Protein AF-A0A397DA64-F1 (afdb_monomer)

Organism: Aphanomyces astaci (NCBI:txid112090)

Mean predicted aligned error: 18.73 Å

Secondary structure (DSSP, 8-state):
------------------S-------PPEE-HHHHHHHHHHHGGGEEEEE-S---SS--TTEEEPEEEE-SSS-EEEE--HHHHHHHT-TT--EEEEEE-TTSTTHHHHHHHHHHHHHHHHTT--TT-EEEEEEGGGTTTS---SS--SPEEEEETTEEEEEEEHHHHT-HHHHHHTT--EEEE-SSSPPP---TT-EEEE----SSSHHHHHHHHHHHHHHHHHHS-SEEEEEESSSSSHHHHHHHHHHHHHH---HHHHHHHHHHH-TT----HHHHHHHHHHHHHHHSS-TT-STTHHHHHHHHHTTTTS-HHHHHHHHHHHHHHHHHHHHHHHHHTS--------------------PPPPPEEEE-HHHHHHHHHTT---EEEE-S-HHHHHHS--TTPEE----SS--HHHHHHTS-TTTGGGSSHHHHTT-EEEEE-S-----SSS---HHHHHHHHHHHHT-SSEEEEETTHHHHHHHH-GGGSHHHHHHTTSS----TT-TT-TT-EEETTEEE-PPEEEETTTEEE--HHHHH-HHHHHHHT--EEEE--SS---TTGGGT-EEEE----S-TT--GGGGHHHHHHHHHHHHHHHHHHTTS--

pLDDT: mean 73.13, std 19.65, range [22.73, 96.94]

Radius of gyration: 29.25 Å; Cα contacts (8 Å, |Δi|>4): 866; chains: 1; bounding box: 90×65×78 Å

InterPro domains:
  IPR000340 Dual specificity phosphatase, catalytic domain [PF00782] (160-287)
  IPR000387 Tyrosine-specific protein phosphatases domain [PS50056] (215-273)
  IPR001763 Rhodanese-like domain [PF00581] (377-484)
  IPR020422 Dual specificity protein phosphatase domain [SM00195] (151-288)
  IPR029021 Protein-tyrosine phosphatase-like [G3DSA:3.90.190.10] (157-307)
  IPR029021 Protein-tyrosine phosphatase-like [G3DSA:3.90.190.10] (503-605)
  IPR029021 Protein-tyrosine phosphatase-like [SSF52799] (150-292)
  IPR029021 Protein-tyrosine phosphatase-like [SSF52799] (516-602)
  IPR036873 Rhodanese-like domain superfamily [G3DSA:3.40.250.10] (368-495)
  IPR036873 Rhodanese-like domain superfamily [SSF52821] (368-489)

Nearest PDB structures (foldseek):
  2esb-assembly1_A  TM=8.310E-01  e=8.267E-09  Homo sapiens
  5y15-assembly1_A  TM=8.549E-01  e=3.611E-08  Homo sapiens
  2nt2-assembly3_C  TM=8.104E-01  e=5.075E-08  Homo sapiens
  2j17-assembly1_A  TM=7.793E-01  e=2.217E-07  Saccharomyces cerevisiae
  4ki9-assembly1_A  TM=8.228E-01  e=1.085E-06  Homo sapiens

Structure (mmCIF, N/CA/C/O backbone):
data_AF-A0A397DA64-F1
#
_entry.id   AF-A0A397DA64-F1
#
loop_
_atom_site.group_PDB
_atom_site.id
_atom_site.type_symbol
_atom_site.label_atom_id
_atom_site.label_alt_id
_atom_site.label_comp_id
_atom_site.label_asym_id
_atom_site.label_entity_id
_atom_site.label_seq_id
_atom_site.pdbx_PDB_ins_code
_atom_site.Cartn_x
_atom_site.Cartn_y
_atom_site.Cartn_z
_atom_site.occupancy
_atom_site.B_iso_or_equiv
_atom_site.auth_seq_id
_atom_site.auth_comp_id
_atom_site.auth_asym_id
_atom_site.auth_atom_id
_atom_site.pdbx_PDB_model_num
ATOM 1 N N . MET A 1 1 ? -2.209 32.483 30.741 1.00 28.17 1 MET A N 1
ATOM 2 C CA . MET A 1 1 ? -3.585 32.733 31.215 1.00 28.17 1 MET A CA 1
ATOM 3 C C . MET A 1 1 ? -4.536 32.070 30.227 1.00 28.17 1 MET A C 1
ATOM 5 O O . MET A 1 1 ? -4.511 32.410 29.059 1.00 28.17 1 MET A O 1
ATOM 9 N N . THR A 1 2 ? -5.213 31.031 30.718 1.00 34.50 2 THR A N 1
ATOM 10 C CA . THR A 1 2 ? -6.319 30.205 30.180 1.00 34.50 2 THR A CA 1
ATOM 11 C C . THR A 1 2 ? -6.919 30.478 28.782 1.00 34.50 2 THR A C 1
ATOM 13 O O . THR A 1 2 ? -7.583 31.494 28.593 1.00 34.50 2 THR A O 1
ATOM 16 N N . SER A 1 3 ? -6.887 29.465 27.901 1.00 25.47 3 SER A N 1
ATOM 17 C CA . SER A 1 3 ? -7.897 29.206 26.846 1.00 25.47 3 SER A CA 1
ATOM 18 C C . SER A 1 3 ? -7.959 27.693 26.546 1.00 25.47 3 SER A C 1
ATOM 20 O O . SER A 1 3 ? -7.009 27.122 26.027 1.00 25.47 3 SER A O 1
ATOM 22 N N . LYS A 1 4 ? -8.891 26.978 27.195 1.00 26.16 4 LYS A N 1
ATOM 23 C CA . LYS A 1 4 ? -10.158 26.423 26.659 1.00 26.16 4 LYS A CA 1
ATOM 24 C C . LYS A 1 4 ? -9.991 25.220 25.710 1.00 26.16 4 LYS A C 1
ATOM 26 O O . LYS A 1 4 ? -9.879 25.374 24.504 1.00 26.16 4 LYS A O 1
ATOM 31 N N . GLN A 1 5 ? -10.048 24.024 26.306 1.00 26.53 5 GLN A N 1
ATOM 32 C CA . GLN A 1 5 ? -10.543 22.803 25.665 1.00 26.53 5 GLN A CA 1
ATOM 33 C C . GLN A 1 5 ? -12.044 22.977 25.400 1.00 26.53 5 GLN A C 1
ATOM 35 O O . GLN A 1 5 ? -12.809 23.136 26.352 1.00 26.53 5 GLN A O 1
ATOM 40 N N . GLU A 1 6 ? -12.474 22.933 24.143 1.00 24.66 6 GLU A N 1
ATOM 41 C CA . GLU A 1 6 ? -13.885 22.735 23.808 1.00 24.66 6 GLU A CA 1
ATOM 42 C C . GLU A 1 6 ? -14.157 21.233 23.728 1.00 24.66 6 GLU A C 1
ATOM 44 O O . GLU A 1 6 ? -13.915 20.567 22.725 1.00 24.66 6 GLU A O 1
ATOM 49 N N . ALA A 1 7 ? -14.625 20.689 24.851 1.00 25.67 7 ALA A N 1
ATOM 50 C CA . ALA A 1 7 ? -15.409 19.469 24.845 1.00 25.67 7 ALA A CA 1
ATOM 51 C C . ALA A 1 7 ? -16.729 19.757 24.116 1.00 25.67 7 ALA A C 1
ATOM 53 O O . ALA A 1 7 ? -17.372 20.777 24.365 1.00 25.67 7 ALA A O 1
ATOM 54 N N . CYS A 1 8 ? -17.132 18.859 23.223 1.00 22.80 8 CYS A N 1
ATOM 55 C CA . CYS A 1 8 ? -18.426 18.910 22.558 1.00 22.80 8 CYS A CA 1
ATOM 56 C C . CYS A 1 8 ? -19.524 18.648 23.606 1.00 22.80 8 CYS A C 1
ATOM 58 O O . CYS A 1 8 ? -19.884 17.508 23.885 1.00 22.80 8 CYS A O 1
ATOM 60 N N . THR A 1 9 ? -19.999 19.704 24.263 1.00 23.42 9 THR A N 1
ATOM 61 C CA . THR A 1 9 ? -21.190 19.679 25.115 1.00 23.42 9 THR A CA 1
ATOM 62 C C . THR A 1 9 ? -22.386 20.096 24.273 1.00 23.42 9 THR A C 1
ATOM 64 O O . THR A 1 9 ? -22.539 21.275 23.955 1.00 23.42 9 THR A O 1
ATOM 67 N N . TYR A 1 10 ? -23.239 19.137 23.916 1.00 24.52 10 TYR A N 1
ATOM 68 C CA . TYR A 1 10 ? -24.598 19.440 23.470 1.00 24.52 10 TYR A CA 1
ATOM 69 C C . TYR A 1 10 ? -25.419 20.013 24.641 1.00 24.52 10 TYR A C 1
ATOM 71 O O . TYR A 1 10 ? -25.153 19.676 25.799 1.00 24.52 10 TYR A O 1
ATOM 79 N N . PRO A 1 11 ? -26.396 20.897 24.371 1.00 24.16 11 PRO A N 1
ATOM 80 C CA . PRO A 1 11 ? -27.207 21.519 25.406 1.00 24.16 11 PRO A CA 1
ATOM 81 C C . PRO A 1 11 ? -27.998 20.457 26.173 1.00 24.16 11 PRO A C 1
ATOM 83 O O . PRO A 1 11 ? -28.662 19.604 25.587 1.00 24.16 11 PRO A O 1
ATOM 86 N N . CYS A 1 12 ? -27.912 20.536 27.499 1.00 22.73 12 CYS A N 1
ATOM 87 C CA . CYS A 1 12 ? -28.748 19.791 28.427 1.00 22.73 12 CYS A CA 1
ATOM 88 C C . CYS A 1 12 ? -30.218 20.069 28.073 1.00 22.73 12 CYS A C 1
ATOM 90 O O . CYS A 1 12 ? -30.669 21.210 28.180 1.00 22.73 12 CYS A O 1
ATOM 92 N N . ILE A 1 13 ? -30.937 19.053 27.596 1.00 28.08 13 ILE A N 1
ATOM 93 C CA . ILE A 1 13 ? -32.385 19.132 27.399 1.00 28.08 13 ILE A CA 1
ATOM 94 C C . ILE A 1 13 ? -33.008 19.315 28.784 1.00 28.08 13 ILE A C 1
ATOM 96 O O . ILE A 1 13 ? -32.718 18.545 29.700 1.00 28.08 13 ILE A O 1
ATOM 100 N N . ASP A 1 14 ? -33.821 20.362 28.919 1.00 24.00 14 ASP A N 1
ATOM 101 C CA . ASP A 1 14 ? -34.534 20.755 30.132 1.00 24.00 14 ASP A CA 1
ATOM 102 C C . ASP A 1 14 ? -35.094 19.548 30.897 1.00 24.00 14 ASP A C 1
ATOM 104 O O . ASP A 1 14 ? -36.013 18.855 30.452 1.00 24.00 14 ASP A O 1
ATOM 108 N N . GLN A 1 15 ? -34.554 19.328 32.095 1.00 27.50 15 GLN A N 1
ATOM 109 C CA . GLN A 1 15 ? -35.138 18.435 33.082 1.00 27.50 15 GLN A CA 1
ATOM 110 C C . GLN A 1 15 ? -36.377 19.110 33.673 1.00 27.50 15 GLN A C 1
ATOM 112 O O . GLN A 1 15 ? -36.297 19.842 34.658 1.00 27.50 15 GLN A O 1
ATOM 117 N N . THR A 1 16 ? -37.544 18.823 33.104 1.00 25.20 16 THR A N 1
ATOM 118 C CA . THR A 1 16 ? -38.790 18.876 33.875 1.00 25.20 16 THR A CA 1
ATOM 119 C C . THR A 1 16 ? -39.066 17.478 34.442 1.00 25.20 16 THR A C 1
ATOM 121 O O . THR A 1 16 ? -39.061 16.495 33.698 1.00 25.20 16 THR A O 1
ATOM 124 N N . PRO A 1 17 ? -39.248 17.331 35.768 1.00 30.72 17 PRO A N 1
ATOM 125 C CA . PRO A 1 17 ? -39.294 16.024 36.401 1.00 30.72 17 PRO A CA 1
ATOM 126 C C . PRO A 1 17 ? -40.714 15.466 36.334 1.00 30.72 17 PRO A C 1
ATOM 128 O O . PRO A 1 17 ? -41.533 15.780 37.190 1.00 30.72 17 PRO A O 1
ATOM 131 N N . THR A 1 18 ? -41.012 14.595 35.367 1.00 28.19 18 THR A N 1
ATOM 132 C CA . THR A 1 18 ? -42.151 13.673 35.510 1.00 28.19 18 THR A CA 1
ATOM 133 C C . THR A 1 18 ? -41.935 12.345 34.778 1.00 28.19 18 THR A C 1
ATOM 135 O O . THR A 1 18 ? -41.723 12.295 33.573 1.00 28.19 18 THR A O 1
ATOM 138 N N . SER A 1 19 ? -42.108 11.271 35.553 1.00 26.41 19 SER A N 1
ATOM 139 C CA . SER A 1 19 ? -42.190 9.842 35.208 1.00 26.41 19 SER A CA 1
ATOM 140 C C . SER A 1 19 ? -40.888 9.010 35.194 1.00 26.41 19 SER A C 1
ATOM 142 O O . SER A 1 19 ? -40.031 9.091 34.326 1.00 26.41 19 SER A O 1
ATOM 144 N N . ALA A 1 20 ? -40.802 8.219 36.267 1.00 30.55 20 ALA A N 1
ATOM 145 C CA . ALA A 1 20 ? -40.030 7.019 36.578 1.00 30.55 20 ALA A CA 1
ATOM 146 C C . ALA A 1 20 ? -39.098 6.384 35.516 1.00 30.55 20 ALA A C 1
ATOM 148 O O . ALA A 1 20 ? -39.539 5.859 34.502 1.00 30.55 20 ALA A O 1
ATOM 149 N N . HIS A 1 21 ? -37.823 6.281 35.915 1.00 33.47 21 HIS A N 1
ATOM 150 C CA . HIS A 1 21 ? -36.887 5.170 35.679 1.00 33.47 21 HIS A CA 1
ATOM 151 C C . HIS A 1 21 ? -36.799 4.575 34.260 1.00 33.47 21 HIS A C 1
ATOM 153 O O . HIS A 1 21 ? -37.274 3.469 34.014 1.00 33.47 21 HIS A O 1
ATOM 159 N N . ALA A 1 22 ? -36.027 5.220 33.382 1.00 31.00 22 ALA A N 1
ATOM 160 C CA . ALA A 1 22 ? -35.280 4.515 32.338 1.00 31.00 22 ALA A CA 1
ATOM 161 C C . ALA A 1 22 ? -33.788 4.490 32.737 1.00 31.00 22 ALA A C 1
ATOM 163 O O . ALA A 1 22 ? -33.244 5.546 33.070 1.00 31.00 22 ALA A O 1
ATOM 164 N N . PRO A 1 23 ? -33.114 3.325 32.774 1.00 33.22 23 PRO A N 1
ATOM 165 C CA . PRO A 1 23 ? -31.687 3.268 33.070 1.00 33.22 23 PRO A CA 1
ATOM 166 C C . PRO A 1 23 ? -30.909 3.948 31.935 1.00 33.22 23 PRO A C 1
ATOM 168 O O . PRO A 1 23 ? -31.033 3.569 30.772 1.00 33.22 23 PRO A O 1
ATOM 171 N N . CYS A 1 24 ? -30.117 4.967 32.269 1.00 41.75 24 CYS A N 1
ATOM 172 C CA . CYS A 1 24 ? -29.183 5.585 31.333 1.00 41.75 24 CYS A CA 1
ATOM 173 C C . CYS A 1 24 ? -28.058 4.576 31.060 1.00 41.75 24 CYS A C 1
ATOM 175 O O . CYS A 1 24 ? -27.208 4.336 31.913 1.00 41.75 24 CYS A O 1
ATOM 177 N N . LEU A 1 25 ? -28.110 3.911 29.909 1.00 53.91 25 LEU A N 1
ATOM 178 C CA . LEU A 1 25 ? -27.048 3.033 29.428 1.00 53.91 25 LEU A CA 1
ATOM 179 C C . LEU A 1 25 ? -25.845 3.899 29.017 1.00 53.91 25 LEU A C 1
ATOM 181 O O . LEU A 1 25 ? -25.919 4.592 28.006 1.00 53.91 25 LEU A O 1
ATOM 185 N N . ASP A 1 26 ? -24.747 3.849 29.779 1.00 58.38 26 ASP A N 1
ATOM 186 C CA . ASP A 1 26 ? -23.444 4.440 29.418 1.00 58.38 26 ASP A CA 1
ATOM 187 C C . ASP A 1 26 ? -22.796 3.641 28.266 1.00 58.38 26 ASP A C 1
ATOM 189 O O . ASP A 1 26 ? -21.807 2.927 28.441 1.00 58.38 26 ASP A O 1
ATOM 193 N N . VAL A 1 27 ? -23.388 3.700 27.072 1.00 62.66 27 VAL A N 1
ATOM 194 C CA . VAL A 1 27 ? -22.862 3.044 25.865 1.00 62.66 27 VAL A CA 1
ATOM 195 C C . VAL A 1 27 ? -22.161 4.092 24.992 1.00 62.66 27 VAL A C 1
ATOM 197 O O . VAL A 1 27 ? -22.769 5.120 24.687 1.00 62.66 27 VAL A O 1
ATOM 200 N N . PRO A 1 28 ? -20.908 3.863 24.549 1.00 71.31 28 PRO A N 1
ATOM 201 C CA . PRO A 1 28 ? -20.201 4.808 23.690 1.00 71.31 28 PRO A CA 1
ATOM 202 C C . PRO A 1 28 ? -20.949 5.037 22.370 1.00 71.31 28 PRO A C 1
ATOM 204 O O . PRO A 1 28 ? -21.249 4.081 21.648 1.00 71.31 28 PRO A O 1
ATOM 207 N N . VAL A 1 29 ? -21.216 6.305 22.048 1.00 75.31 29 VAL A N 1
ATOM 208 C CA . VAL A 1 29 ? -21.816 6.720 20.772 1.00 75.31 29 VAL A CA 1
ATOM 209 C C . VAL A 1 29 ? -20.714 6.974 19.747 1.00 75.31 29 VAL A C 1
ATOM 211 O O . VAL A 1 29 ? -19.740 7.673 20.030 1.00 75.31 29 VAL A O 1
ATOM 214 N N . VAL A 1 30 ? -20.863 6.411 18.551 1.00 78.75 30 VAL A N 1
ATOM 215 C CA . VAL A 1 30 ? -19.944 6.582 17.422 1.00 78.75 30 VAL A CA 1
ATOM 216 C C . VAL A 1 30 ? -20.656 7.167 16.208 1.00 78.75 30 VAL A C 1
ATOM 218 O O . VAL A 1 30 ? -21.863 7.005 16.025 1.00 78.75 30 VAL A O 1
ATOM 221 N N . THR A 1 31 ? -19.892 7.848 15.353 1.00 78.38 31 THR A N 1
ATOM 222 C CA . THR A 1 31 ? -20.427 8.447 14.128 1.00 78.38 31 THR A CA 1
ATOM 223 C C . THR A 1 31 ? -20.601 7.399 13.019 1.00 78.38 31 THR A C 1
ATOM 225 O O . THR A 1 31 ? -19.855 6.416 12.966 1.00 78.38 31 THR A O 1
ATOM 228 N N . PRO A 1 32 ? -21.514 7.613 12.059 1.00 76.50 32 PRO A N 1
ATOM 229 C CA . PRO A 1 32 ? -21.654 6.756 10.877 1.00 76.50 32 PRO A CA 1
ATOM 230 C C . PRO A 1 32 ? -20.361 6.586 10.072 1.00 76.50 32 PRO A C 1
ATOM 232 O O . PRO A 1 32 ? -20.073 5.500 9.572 1.00 76.50 32 PRO A O 1
ATOM 235 N N . VAL A 1 33 ? -19.539 7.636 9.997 1.00 79.69 33 VAL A N 1
ATOM 236 C CA . VAL A 1 33 ? -18.221 7.614 9.341 1.00 79.69 33 VAL A CA 1
ATOM 237 C C . VAL A 1 33 ? -17.266 6.662 10.053 1.00 79.69 33 VAL A C 1
ATOM 239 O O . VAL A 1 33 ? -16.530 5.915 9.402 1.00 79.69 33 VAL A O 1
ATOM 242 N N . HIS A 1 34 ? -17.292 6.656 11.389 1.00 81.12 34 HIS A N 1
ATOM 243 C CA . HIS A 1 34 ? -16.506 5.718 12.177 1.00 81.12 34 HIS A CA 1
ATOM 244 C C . HIS A 1 34 ? -16.900 4.280 11.846 1.00 81.12 34 HIS A C 1
ATOM 246 O O . HIS A 1 34 ? -16.028 3.474 11.533 1.00 81.12 34 HIS A O 1
ATOM 252 N N . VAL A 1 35 ? -18.200 3.981 11.835 1.00 80.69 35 VAL A N 1
ATOM 253 C CA . VAL A 1 35 ? -18.709 2.643 11.501 1.00 80.69 35 VAL A CA 1
ATOM 254 C C . VAL A 1 35 ? -18.331 2.255 10.077 1.00 80.69 35 VAL A C 1
ATOM 256 O O . VAL A 1 35 ? -17.787 1.169 9.880 1.00 80.69 35 VAL A O 1
ATOM 259 N N . PHE A 1 36 ? -18.533 3.153 9.103 1.00 81.19 36 PHE A N 1
ATOM 260 C CA . PHE A 1 36 ? -18.153 2.934 7.706 1.00 81.19 36 PHE A CA 1
ATOM 261 C C . PHE A 1 36 ? -16.702 2.466 7.617 1.00 81.19 36 PHE A C 1
ATOM 263 O O . PHE A 1 36 ? -16.440 1.379 7.110 1.00 81.19 36 PHE A O 1
ATOM 270 N N . ASN A 1 37 ? -15.768 3.252 8.160 1.00 84.44 37 ASN A N 1
ATOM 271 C CA . ASN A 1 37 ? -14.338 2.959 8.101 1.00 84.44 37 ASN A CA 1
ATOM 272 C C . ASN A 1 37 ? -13.950 1.737 8.934 1.00 84.44 37 ASN A C 1
ATOM 274 O O . ASN A 1 37 ? -13.086 0.966 8.524 1.00 84.44 37 ASN A O 1
ATOM 278 N N . PHE A 1 38 ? -14.585 1.526 10.087 1.00 82.75 38 PHE A N 1
ATOM 279 C CA . PHE A 1 38 ? -14.300 0.375 10.937 1.00 82.75 38 PHE A CA 1
ATOM 280 C C . PHE A 1 38 ? -14.617 -0.936 10.216 1.00 82.75 38 PHE A C 1
ATOM 282 O O . PHE A 1 38 ? -13.820 -1.878 10.255 1.00 82.75 38 PHE A O 1
ATOM 289 N N . LEU A 1 39 ? -15.750 -0.984 9.512 1.00 79.56 39 LEU A N 1
ATOM 290 C CA . LEU A 1 39 ? -16.156 -2.149 8.733 1.00 79.56 39 LEU A CA 1
ATOM 291 C C . LEU A 1 39 ? -15.179 -2.449 7.590 1.00 79.56 39 LEU A C 1
ATOM 293 O O . LEU A 1 39 ? -14.949 -3.624 7.315 1.00 79.56 39 LEU A O 1
ATOM 297 N N . GLN A 1 40 ? -14.532 -1.440 6.994 1.00 77.00 40 GLN A N 1
ATOM 298 C CA . GLN A 1 40 ? -13.503 -1.651 5.959 1.00 77.00 40 GLN A CA 1
ATOM 299 C C . GLN A 1 40 ? -12.324 -2.480 6.456 1.00 77.00 40 GLN A C 1
ATOM 301 O O . GLN A 1 40 ? -11.779 -3.308 5.728 1.00 77.00 40 GLN A O 1
ATOM 306 N N . HIS A 1 41 ? -11.940 -2.264 7.712 1.00 74.94 41 HIS A N 1
ATOM 307 C CA . HIS A 1 41 ? -10.770 -2.910 8.299 1.00 74.94 41 HIS A CA 1
ATOM 308 C C . HIS A 1 41 ? -11.154 -4.173 9.065 1.00 74.94 41 HIS A C 1
ATOM 310 O O . HIS A 1 41 ? -10.311 -5.039 9.249 1.00 74.94 41 HIS A O 1
ATOM 316 N N . SER A 1 42 ? -12.414 -4.311 9.493 1.00 75.62 42 SER A N 1
ATOM 317 C CA . SER A 1 42 ? -12.821 -5.316 10.486 1.00 75.62 42 SER A CA 1
ATOM 318 C C . SER A 1 42 ? -14.106 -6.081 10.150 1.00 75.62 42 SER A C 1
ATOM 320 O O . SER A 1 42 ? -14.640 -6.739 11.036 1.00 75.62 42 SER A O 1
ATOM 322 N N . ALA A 1 43 ? -14.594 -6.072 8.902 1.00 67.94 43 ALA A N 1
ATOM 323 C CA . ALA A 1 43 ? -15.879 -6.683 8.511 1.00 67.94 43 ALA A CA 1
ATOM 324 C C . ALA A 1 43 ? -16.115 -8.102 9.073 1.00 67.94 43 ALA A C 1
ATOM 326 O O . ALA A 1 43 ? -17.192 -8.405 9.575 1.00 67.94 43 ALA A O 1
ATOM 327 N N . SER A 1 44 ? -15.093 -8.967 9.048 1.00 68.62 44 SER A N 1
ATOM 328 C CA . SER A 1 44 ? -15.185 -10.350 9.560 1.00 68.62 44 SER A CA 1
ATOM 329 C C . SER A 1 44 ? -15.264 -10.482 11.091 1.00 68.62 44 SER A C 1
ATOM 331 O O . SER A 1 44 ? -15.474 -11.581 11.595 1.00 68.62 44 SER A O 1
ATOM 333 N N . ARG A 1 45 ? -15.067 -9.386 11.832 1.00 74.31 45 ARG A N 1
ATOM 334 C CA . ARG A 1 45 ? -15.058 -9.311 13.303 1.00 74.31 45 ARG A CA 1
ATOM 335 C C . ARG A 1 45 ? -16.105 -8.328 13.839 1.00 74.31 45 ARG A C 1
ATOM 337 O O . ARG A 1 45 ? -16.048 -7.970 15.019 1.00 74.31 45 ARG A O 1
ATOM 344 N N . SER A 1 46 ? -17.048 -7.903 12.995 1.00 80.50 46 SER A N 1
ATOM 345 C CA . SER A 1 46 ? -18.059 -6.900 13.329 1.00 80.50 46 SER A CA 1
ATOM 346 C C . SER A 1 46 ? -19.459 -7.298 12.872 1.00 80.50 46 SER A C 1
ATOM 348 O O . SER A 1 46 ? -19.638 -7.965 11.850 1.00 80.50 46 SER A O 1
ATOM 350 N N . ILE A 1 47 ? -20.460 -6.855 13.627 1.00 79.56 47 ILE A N 1
ATOM 351 C CA . ILE A 1 47 ? -21.880 -6.948 13.275 1.00 79.56 47 ILE A CA 1
ATOM 352 C C . ILE A 1 47 ? -22.504 -5.568 13.427 1.00 79.56 47 ILE A C 1
ATOM 354 O O . ILE A 1 47 ? -22.163 -4.835 14.353 1.00 79.56 47 ILE A O 1
ATOM 358 N N . VAL A 1 48 ? -23.424 -5.237 12.526 1.00 80.25 48 VAL A N 1
ATOM 359 C CA . VAL A 1 48 ? -24.291 -4.069 12.651 1.00 80.25 48 VAL A CA 1
ATOM 360 C C . VAL A 1 48 ? -25.715 -4.571 12.863 1.00 80.25 48 VAL A C 1
ATOM 362 O O . VAL A 1 48 ? -26.216 -5.340 12.046 1.00 80.25 48 VAL A O 1
ATOM 365 N N . LEU A 1 49 ? -26.344 -4.170 13.961 1.00 80.50 49 LEU A N 1
ATOM 366 C CA . LEU A 1 49 ? -27.735 -4.464 14.285 1.00 80.50 49 LEU A CA 1
ATOM 367 C C . LEU A 1 49 ? -28.577 -3.216 14.052 1.00 80.50 49 LEU A C 1
ATOM 369 O O . LEU A 1 49 ? -28.219 -2.145 14.538 1.00 80.50 49 LEU A O 1
ATOM 373 N N . ASP A 1 50 ? -29.699 -3.356 13.356 1.00 77.25 50 ASP A N 1
ATOM 374 C CA . ASP A 1 50 ? -30.690 -2.286 13.236 1.00 77.25 50 ASP A CA 1
ATOM 375 C C . ASP A 1 50 ? -31.933 -2.600 14.074 1.00 77.25 50 ASP A C 1
ATOM 377 O O . ASP A 1 50 ? -32.589 -3.626 13.878 1.00 77.25 50 ASP A O 1
ATOM 381 N N . ILE A 1 51 ? -32.262 -1.696 14.998 1.00 76.62 51 ILE A N 1
ATOM 382 C CA . ILE A 1 51 ? -33.440 -1.773 15.870 1.00 76.62 51 ILE A CA 1
ATOM 383 C C . ILE A 1 51 ? -34.580 -0.849 15.413 1.00 76.62 51 ILE A C 1
ATOM 385 O O . ILE A 1 51 ? -35.631 -0.811 16.046 1.00 76.62 51 ILE A O 1
ATOM 389 N N . SER A 1 52 ? -34.403 -0.092 14.325 1.00 66.88 52 SER A N 1
ATOM 390 C CA . SER A 1 52 ? -35.350 0.947 13.897 1.00 66.88 52 SER A CA 1
ATOM 391 C C . SER A 1 52 ? -36.558 0.451 13.084 1.00 66.88 52 SER A C 1
ATOM 393 O O . SER A 1 52 ? -37.431 1.257 12.774 1.00 66.88 52 SER A O 1
ATOM 395 N N . LYS A 1 53 ? -36.653 -0.851 12.759 1.00 59.16 53 LYS A N 1
ATOM 396 C CA . LYS A 1 53 ? -37.658 -1.431 11.832 1.00 59.16 53 LYS A CA 1
ATOM 397 C C . LYS A 1 53 ? -37.727 -0.712 10.467 1.00 59.16 53 LYS A C 1
ATOM 399 O O . LYS A 1 53 ? -38.739 -0.810 9.779 1.00 59.16 53 LYS A O 1
ATOM 404 N N . SER A 1 54 ? -36.673 0.002 10.063 1.00 51.09 54 SER A N 1
ATOM 405 C CA . SER A 1 54 ? -36.720 0.926 8.917 1.00 51.09 54 SER A CA 1
ATOM 406 C C . SER A 1 54 ? -36.549 0.256 7.549 1.00 51.09 54 SER A C 1
ATOM 408 O O . SER A 1 54 ? -36.633 0.939 6.532 1.00 51.09 54 SER A O 1
ATOM 410 N N . PHE A 1 55 ? -36.305 -1.059 7.492 1.00 50.75 55 PHE A N 1
ATOM 411 C CA . PHE A 1 55 ? -36.026 -1.763 6.239 1.00 50.75 55 PHE A CA 1
ATOM 412 C C . PHE A 1 55 ? -37.015 -2.904 5.977 1.00 50.75 55 PHE A C 1
ATOM 414 O O . PHE A 1 55 ? -37.076 -3.863 6.742 1.00 50.75 55 PHE A O 1
ATOM 421 N N . ASP A 1 56 ? -37.696 -2.860 4.825 1.00 43.16 56 ASP A N 1
ATOM 422 C CA . ASP A 1 56 ? -38.484 -3.990 4.297 1.00 43.16 56 ASP A CA 1
ATOM 423 C C . ASP A 1 56 ? -37.593 -5.201 3.936 1.00 43.16 56 ASP A C 1
ATOM 425 O O . ASP A 1 56 ? -38.035 -6.351 3.963 1.00 43.16 56 ASP A O 1
ATOM 429 N N . LYS A 1 57 ? -36.316 -4.947 3.607 1.00 49.16 57 LYS A N 1
ATOM 430 C CA . LYS A 1 57 ? -35.222 -5.927 3.488 1.00 49.16 57 LYS A CA 1
ATOM 431 C C . LYS A 1 57 ? -33.915 -5.271 3.951 1.00 49.16 57 LYS A C 1
ATOM 433 O O . LYS A 1 57 ? -33.447 -4.365 3.259 1.00 49.16 57 LYS A O 1
ATOM 438 N N . PRO A 1 58 ? -33.309 -5.686 5.073 1.00 52.78 58 PRO A N 1
ATOM 439 C CA . PRO A 1 58 ? -32.063 -5.083 5.529 1.00 52.78 58 PRO A CA 1
ATOM 440 C C . PRO A 1 58 ? -30.892 -5.422 4.575 1.00 52.78 58 PRO A C 1
ATOM 442 O O . PRO A 1 58 ? -30.873 -6.509 3.983 1.00 52.78 58 PRO A O 1
ATOM 445 N N . PRO A 1 59 ? -29.906 -4.519 4.390 1.00 54.50 59 PRO A N 1
ATOM 446 C CA . PRO A 1 59 ? -28.658 -4.824 3.680 1.00 54.50 59 PRO A CA 1
ATOM 447 C C . PRO A 1 59 ? -27.955 -6.040 4.302 1.00 54.50 59 PRO A C 1
ATOM 449 O O . PRO A 1 59 ? -27.975 -6.184 5.514 1.00 54.50 59 PRO A O 1
ATOM 452 N N . LYS A 1 60 ? -27.264 -6.890 3.525 1.00 52.22 60 LYS A N 1
ATOM 453 C CA . LYS A 1 60 ? -26.683 -8.163 4.029 1.00 52.22 60 LYS A CA 1
ATOM 454 C C . LYS A 1 60 ? -25.752 -8.027 5.248 1.00 52.22 60 LYS A C 1
ATOM 456 O O . LYS A 1 60 ? -25.576 -8.987 5.992 1.00 52.22 60 LYS A O 1
ATOM 461 N N . MET A 1 61 ? -25.117 -6.871 5.445 1.00 55.03 61 MET A N 1
ATOM 462 C CA . MET A 1 61 ? -24.258 -6.618 6.609 1.00 55.03 61 MET A CA 1
ATOM 463 C C . MET A 1 61 ? -25.000 -6.124 7.857 1.00 55.03 61 MET A C 1
ATOM 465 O O . MET A 1 61 ? -24.439 -6.209 8.953 1.00 55.03 61 MET A O 1
ATOM 469 N N . VAL A 1 62 ? -26.218 -5.612 7.685 1.00 60.53 62 VAL A N 1
ATOM 470 C CA . VAL A 1 62 ? -27.083 -5.091 8.742 1.00 60.53 62 VAL A CA 1
ATOM 471 C C . VAL A 1 62 ? -28.098 -6.171 9.085 1.00 60.53 62 VAL A C 1
ATOM 473 O O . VAL A 1 62 ? -28.843 -6.634 8.230 1.00 60.53 62 VAL A O 1
ATOM 476 N N . LEU A 1 63 ? -28.125 -6.592 10.340 1.00 63.84 63 LEU A N 1
ATOM 477 C CA . LEU A 1 63 ? -29.060 -7.607 10.803 1.00 63.84 63 LEU A CA 1
ATOM 478 C C . LEU A 1 63 ? -30.214 -6.890 11.500 1.00 63.84 63 LEU A C 1
ATOM 480 O O . LEU A 1 63 ? -30.008 -6.178 12.485 1.00 63.84 63 LEU A O 1
ATOM 484 N N . ALA A 1 64 ? -31.417 -7.025 10.946 1.00 59.19 64 ALA A N 1
ATOM 485 C CA . ALA A 1 64 ? -32.609 -6.440 11.541 1.00 59.19 64 ALA A CA 1
ATOM 486 C C . ALA A 1 64 ? -32.971 -7.196 12.821 1.00 59.19 64 ALA A C 1
ATOM 488 O O . ALA A 1 64 ? -33.027 -8.426 12.836 1.00 59.19 64 ALA A O 1
ATOM 489 N N . VAL A 1 65 ? -33.248 -6.459 13.892 1.00 66.75 65 VAL A N 1
ATOM 490 C CA . VAL A 1 65 ? -33.715 -7.046 15.145 1.00 66.75 65 VAL A CA 1
ATOM 491 C C . VAL A 1 65 ? -35.237 -7.047 15.164 1.00 66.75 65 VAL A C 1
ATOM 493 O O . VAL A 1 65 ? -35.883 -6.006 15.029 1.00 66.75 65 VAL A O 1
ATOM 496 N N . SER A 1 66 ? -35.817 -8.231 15.353 1.00 66.00 66 SER A N 1
ATOM 497 C CA . SER A 1 66 ? -37.258 -8.384 15.530 1.00 66.00 66 SER A CA 1
ATOM 498 C C . SER A 1 66 ? -37.612 -8.297 17.011 1.00 66.00 66 SER A C 1
ATOM 500 O O . SER A 1 66 ? -36.984 -8.937 17.854 1.00 66.00 66 SER A O 1
ATOM 502 N N . PHE A 1 67 ? -38.641 -7.510 17.319 1.00 69.12 67 PHE A N 1
ATOM 503 C CA . PHE A 1 67 ? -39.171 -7.360 18.671 1.00 69.12 67 PHE A CA 1
ATOM 504 C C . PHE A 1 67 ? -40.548 -8.012 18.755 1.00 69.12 67 PHE A C 1
ATOM 506 O O . PHE A 1 67 ? -41.415 -7.689 17.935 1.00 69.12 67 PHE A O 1
ATOM 513 N N . SER A 1 68 ? -40.750 -8.883 19.746 1.00 63.81 68 SER A N 1
ATOM 514 C CA . SER A 1 68 ? -42.070 -9.401 20.105 1.00 63.81 68 SER A CA 1
ATOM 515 C C . SER A 1 68 ? -42.657 -8.599 21.268 1.00 63.81 68 SER A C 1
ATOM 517 O O . SER A 1 68 ? -41.946 -8.096 22.146 1.00 63.81 68 SER A O 1
ATOM 519 N N . THR A 1 69 ? -43.977 -8.466 21.252 1.00 56.75 69 THR A N 1
ATOM 520 C CA . THR A 1 69 ? -44.765 -7.987 22.385 1.00 56.75 69 THR A CA 1
ATOM 521 C C . THR A 1 69 ? -45.636 -9.145 22.839 1.00 56.75 69 THR A C 1
ATOM 523 O O . THR A 1 69 ? -46.609 -9.460 22.156 1.00 56.75 69 THR A O 1
ATOM 526 N N . ASP A 1 70 ? -45.278 -9.784 23.949 1.00 52.69 70 ASP A N 1
ATOM 527 C CA . ASP A 1 70 ? -46.186 -10.717 24.619 1.00 52.69 70 ASP A CA 1
ATOM 528 C C . ASP A 1 70 ? -47.222 -9.924 25.441 1.00 52.69 70 ASP A C 1
ATOM 530 O O . ASP A 1 70 ? -47.012 -8.752 25.758 1.00 52.69 70 ASP A O 1
ATOM 534 N N . ASP A 1 71 ? -48.345 -10.555 25.805 1.00 49.88 71 ASP A N 1
ATOM 535 C CA . ASP A 1 71 ? -49.478 -9.943 26.537 1.00 49.88 71 ASP A CA 1
ATOM 536 C C . ASP A 1 71 ? -49.106 -9.347 27.917 1.00 49.88 71 ASP A C 1
ATOM 538 O O . ASP A 1 71 ? -49.897 -8.637 28.543 1.00 49.88 71 ASP A O 1
ATOM 542 N N . SER A 1 72 ? -47.887 -9.597 28.400 1.00 48.44 72 SER A N 1
ATOM 543 C CA . SER A 1 72 ? -47.262 -8.867 29.502 1.00 48.44 72 SER A CA 1
ATOM 544 C C . SER A 1 72 ? -46.351 -7.784 28.931 1.00 48.44 72 SER A C 1
ATOM 546 O O . SER A 1 72 ? -45.475 -8.100 28.141 1.00 48.44 72 SER A O 1
ATOM 548 N N . THR A 1 73 ? -46.497 -6.540 29.375 1.00 53.09 73 THR A N 1
ATOM 549 C CA . THR A 1 73 ? -45.813 -5.286 28.973 1.00 53.09 73 THR A CA 1
ATOM 550 C C . THR A 1 73 ? -44.274 -5.279 28.753 1.00 53.09 73 THR A C 1
ATOM 552 O O . THR A 1 73 ? -43.703 -4.216 28.496 1.00 53.09 73 THR A O 1
ATOM 555 N N . ALA A 1 74 ? -43.575 -6.411 28.831 1.00 58.72 74 ALA A N 1
ATOM 556 C CA . ALA A 1 74 ? -42.161 -6.584 28.523 1.00 58.72 74 ALA A CA 1
ATOM 557 C C . ALA A 1 74 ? -41.923 -6.817 27.014 1.00 58.72 74 ALA A C 1
ATOM 559 O O . ALA A 1 74 ? -42.364 -7.813 26.446 1.00 58.72 74 ALA A O 1
ATOM 560 N N . ARG A 1 75 ? -41.177 -5.912 26.361 1.00 66.44 75 ARG A N 1
ATOM 561 C CA . ARG A 1 75 ? -40.631 -6.144 25.009 1.00 66.44 75 ARG A CA 1
ATOM 562 C C . ARG A 1 75 ? -39.481 -7.141 25.096 1.00 66.44 75 ARG A C 1
ATOM 564 O O . ARG A 1 75 ? -38.603 -6.985 25.943 1.00 66.44 75 ARG A O 1
ATOM 571 N N . SER A 1 76 ? -39.458 -8.116 24.197 1.00 71.50 76 SER A N 1
ATOM 572 C CA . SER A 1 76 ? -38.336 -9.045 24.039 1.00 71.50 76 SER A CA 1
ATOM 573 C C . SER A 1 76 ? -37.822 -9.003 22.599 1.00 71.50 76 SER A C 1
ATOM 575 O O . SER A 1 76 ? -38.556 -8.604 21.691 1.00 71.50 76 SER A O 1
ATOM 577 N N . CYS A 1 77 ? -36.552 -9.351 22.380 1.00 77.25 77 CYS A N 1
ATOM 578 C CA . CYS A 1 77 ? -35.990 -9.462 21.036 1.00 77.25 77 CYS A CA 1
ATOM 579 C C . CYS A 1 77 ? -35.464 -10.872 20.774 1.00 77.25 77 CYS A C 1
ATOM 581 O O . CYS A 1 77 ? -34.769 -11.456 21.612 1.00 77.25 77 CYS A O 1
ATOM 583 N N . GLU A 1 78 ? -35.731 -11.378 19.575 1.00 71.62 78 GLU A N 1
ATOM 584 C CA . GLU A 1 78 ? -35.147 -12.619 19.078 1.00 71.62 78 GLU A CA 1
ATOM 585 C C . GLU A 1 78 ? -34.246 -12.332 17.878 1.00 71.62 78 GLU A C 1
ATOM 587 O O . GLU A 1 78 ? -34.543 -11.491 17.026 1.00 71.62 78 GLU A O 1
ATOM 592 N N . PHE A 1 79 ? -33.118 -13.037 17.834 1.00 75.81 79 PHE A N 1
ATOM 593 C CA . PHE A 1 79 ? -32.219 -13.046 16.690 1.00 75.81 79 PHE A CA 1
ATOM 594 C C . PHE A 1 79 ? -32.543 -14.265 15.837 1.00 75.81 79 PHE A C 1
ATOM 596 O O . PHE A 1 79 ? -32.719 -15.361 16.373 1.00 75.81 79 PHE A O 1
ATOM 603 N N . ASP A 1 80 ? -32.587 -14.092 14.518 1.00 72.94 80 ASP A N 1
ATOM 604 C CA . ASP A 1 80 ? -32.679 -15.233 13.613 1.00 72.94 80 ASP A CA 1
ATOM 605 C C . ASP A 1 80 ? -31.444 -16.151 13.732 1.00 72.94 80 ASP A C 1
ATOM 607 O O . ASP A 1 80 ? -30.427 -15.819 14.354 1.00 72.94 80 ASP A O 1
ATOM 611 N N . GLN A 1 81 ? -31.536 -17.341 13.137 1.00 73.62 81 GLN A N 1
ATOM 612 C CA . GLN A 1 81 ? -30.499 -18.366 13.250 1.00 73.62 81 GLN A CA 1
ATOM 613 C C . GLN A 1 81 ? -29.129 -17.891 12.729 1.00 73.62 81 GLN A C 1
ATOM 615 O O . GLN A 1 81 ? -28.097 -18.256 13.296 1.00 73.62 81 GLN A O 1
ATOM 620 N N . GLU A 1 82 ? -29.103 -17.074 11.673 1.00 74.31 82 GLU A N 1
ATOM 621 C CA . GLU A 1 82 ? -27.868 -16.550 11.079 1.00 74.31 82 GLU A CA 1
ATOM 622 C C . GLU A 1 82 ? -27.211 -15.501 11.990 1.00 74.31 82 GLU A C 1
ATOM 624 O O . GLU A 1 82 ? -26.006 -15.551 12.256 1.00 74.31 82 GLU A O 1
ATOM 629 N N . THR A 1 83 ? -28.016 -14.592 12.536 1.00 74.69 83 THR A N 1
ATOM 630 C CA . THR A 1 83 ? -27.601 -13.541 13.465 1.00 74.69 83 THR A CA 1
ATOM 631 C C . THR A 1 83 ? -27.091 -14.137 14.767 1.00 74.69 83 THR A C 1
ATOM 633 O O . THR A 1 83 ? -26.005 -13.775 15.224 1.00 74.69 83 THR A O 1
ATOM 636 N N . ALA A 1 84 ? -27.814 -15.107 15.332 1.00 76.50 84 ALA A N 1
ATOM 637 C CA . ALA A 1 84 ? -27.387 -15.828 16.525 1.00 76.50 84 ALA A CA 1
ATOM 638 C C . ALA A 1 84 ? -26.040 -16.539 16.301 1.00 76.50 84 ALA A C 1
ATOM 640 O O . ALA A 1 84 ? -25.125 -16.390 17.113 1.00 76.50 84 ALA A O 1
ATOM 641 N N . ALA A 1 85 ? -25.866 -17.232 15.167 1.00 76.19 85 ALA A N 1
ATOM 642 C CA . ALA A 1 85 ? -24.605 -17.893 14.833 1.00 76.19 85 ALA A CA 1
ATOM 643 C C . ALA A 1 85 ? -23.431 -16.900 14.762 1.00 76.19 85 ALA A C 1
ATOM 645 O O . ALA A 1 85 ? -22.378 -17.144 15.357 1.00 76.19 85 ALA A O 1
ATOM 646 N N . ARG A 1 86 ? -23.618 -15.744 14.108 1.00 75.69 86 ARG A N 1
ATOM 647 C CA . ARG A 1 86 ? -22.588 -14.693 14.035 1.00 75.69 86 ARG A CA 1
ATOM 648 C C . ARG A 1 86 ? -22.264 -14.087 15.404 1.00 75.69 86 ARG A C 1
ATOM 650 O O . ARG A 1 86 ? -21.095 -13.829 15.683 1.00 75.69 86 ARG A O 1
ATOM 657 N N . LEU A 1 87 ? -23.261 -13.882 16.267 1.00 77.44 87 LEU A N 1
ATOM 658 C CA . LEU A 1 87 ? -23.071 -13.333 17.617 1.00 77.44 87 LEU A CA 1
ATOM 659 C C . LEU A 1 87 ? -22.266 -14.269 18.535 1.00 77.44 87 LEU A C 1
ATOM 661 O O . LEU A 1 87 ? -21.476 -13.799 19.364 1.00 77.44 87 LEU A O 1
ATOM 665 N N . THR A 1 88 ? -22.410 -15.582 18.334 1.00 77.06 88 THR A N 1
ATOM 666 C CA . THR A 1 88 ? -21.642 -16.618 19.046 1.00 77.06 88 THR A CA 1
ATOM 667 C C . THR A 1 88 ? -20.231 -16.861 18.493 1.00 77.06 88 THR A C 1
ATOM 669 O O . THR A 1 88 ? -19.463 -17.600 19.108 1.00 77.06 88 THR A O 1
ATOM 672 N N . ASP A 1 89 ? -19.837 -16.232 17.376 1.00 75.25 89 ASP A N 1
ATOM 673 C CA . ASP A 1 89 ? -18.470 -16.356 16.851 1.00 75.25 89 ASP A CA 1
ATOM 674 C C . ASP A 1 89 ? -17.465 -15.741 17.837 1.00 75.25 89 ASP A C 1
ATOM 676 O O . ASP A 1 89 ? -17.460 -14.535 18.091 1.00 75.25 89 ASP A O 1
ATOM 680 N N . VAL A 1 90 ? -16.562 -16.569 18.364 1.00 73.50 90 VAL A N 1
ATOM 681 C CA . VAL A 1 90 ? -15.517 -16.162 19.319 1.00 73.50 90 VAL A CA 1
ATOM 682 C C . VAL A 1 90 ? -14.582 -15.072 18.779 1.00 73.50 90 VAL A C 1
ATOM 684 O O . VAL A 1 90 ? -13.911 -14.398 19.555 1.00 73.50 90 VAL A O 1
ATOM 687 N N . ARG A 1 91 ? -14.531 -14.878 17.456 1.00 73.81 91 ARG A N 1
ATOM 688 C CA . ARG A 1 91 ? -13.710 -13.859 16.785 1.00 73.81 91 ARG A CA 1
ATOM 689 C C . ARG A 1 91 ? -14.411 -12.511 16.655 1.00 73.81 91 ARG A C 1
ATOM 691 O O . ARG A 1 91 ? -13.750 -11.536 16.299 1.00 73.81 91 ARG A O 1
ATOM 698 N N . LEU A 1 92 ? -15.724 -12.445 16.884 1.00 77.56 92 LEU A N 1
ATOM 699 C CA . LEU A 1 92 ? -16.468 -11.189 16.860 1.00 77.56 92 LEU A CA 1
ATOM 700 C C . LEU A 1 92 ? -16.060 -10.348 18.075 1.00 77.56 92 LEU A C 1
ATOM 702 O O . LEU A 1 92 ? -16.188 -10.787 19.223 1.00 77.56 92 LEU A O 1
ATOM 706 N N . THR A 1 93 ? -15.567 -9.143 17.795 1.00 78.56 93 THR A N 1
ATOM 707 C CA . THR A 1 93 ? -15.059 -8.205 18.804 1.00 78.56 93 THR A CA 1
ATOM 708 C C . THR A 1 93 ? -15.901 -6.941 18.910 1.00 78.56 93 THR A C 1
ATOM 710 O O . THR A 1 93 ? -15.817 -6.276 19.935 1.00 78.56 93 THR A O 1
ATOM 713 N N . HIS A 1 94 ? -16.701 -6.599 17.891 1.00 84.31 94 HIS A N 1
ATOM 714 C CA . HIS A 1 94 ? -17.495 -5.364 17.870 1.00 84.31 94 HIS A CA 1
ATOM 715 C C . HIS A 1 94 ? -18.935 -5.597 17.401 1.00 84.31 94 HIS A C 1
ATOM 717 O O . HIS A 1 94 ? -19.167 -6.266 16.392 1.00 84.31 94 HIS A O 1
ATOM 723 N N . VAL A 1 95 ? -19.894 -4.987 18.097 1.00 85.25 95 VAL A N 1
ATOM 724 C CA . VAL A 1 95 ? -21.300 -4.888 17.686 1.00 85.25 95 VAL A CA 1
ATOM 725 C C . VAL A 1 95 ? -21.694 -3.418 17.654 1.00 85.25 95 VAL A C 1
ATOM 727 O O . VAL A 1 95 ? -21.618 -2.726 18.667 1.00 85.25 95 VAL A O 1
ATOM 730 N N . PHE A 1 96 ? -22.132 -2.956 16.489 1.00 83.81 96 PHE A N 1
ATOM 731 C CA . PHE A 1 96 ? -22.719 -1.635 16.307 1.00 83.81 96 PHE A CA 1
ATOM 732 C C . PHE A 1 96 ? -24.236 -1.757 16.345 1.00 83.81 96 PHE A C 1
ATOM 734 O O . PHE A 1 96 ? -24.794 -2.592 15.638 1.00 83.81 96 PHE A O 1
ATOM 741 N N . VAL A 1 97 ? -24.906 -0.937 17.148 1.00 82.56 97 VAL A N 1
ATOM 742 C CA . VAL A 1 97 ? -26.371 -0.897 17.221 1.00 82.56 97 VAL A CA 1
ATOM 743 C C . VAL A 1 97 ? -26.859 0.431 16.658 1.00 82.56 97 VAL A C 1
ATOM 745 O O . VAL A 1 97 ? -26.432 1.489 17.111 1.00 82.56 97 VAL A O 1
ATOM 748 N N . MET A 1 98 ? -27.745 0.375 15.670 1.00 79.06 98 MET A N 1
ATOM 749 C CA . MET A 1 98 ? -28.334 1.529 14.991 1.00 79.06 98 MET A CA 1
ATOM 750 C C . MET A 1 98 ? -29.824 1.584 15.301 1.00 79.06 98 MET A C 1
ATOM 752 O O . MET A 1 98 ? -30.494 0.555 15.271 1.00 79.06 98 MET A O 1
ATOM 756 N N . GLY A 1 99 ? -30.358 2.769 15.576 1.00 72.38 99 GLY A N 1
ATOM 757 C CA . GLY A 1 99 ? -31.780 2.951 15.846 1.00 72.38 99 GLY A CA 1
ATOM 758 C C . GLY A 1 99 ? -32.218 4.386 15.592 1.00 72.38 99 GLY A C 1
ATOM 759 O O . GLY A 1 99 ? -31.383 5.277 15.527 1.00 72.38 99 GLY A O 1
ATOM 760 N N . ASN A 1 100 ? -33.522 4.625 15.449 1.00 71.31 100 ASN A N 1
ATOM 761 C CA . ASN A 1 100 ? -34.054 5.982 15.332 1.00 71.31 100 ASN A CA 1
ATOM 762 C C . ASN A 1 100 ? -34.249 6.575 16.743 1.00 71.31 100 ASN A C 1
ATOM 764 O O . ASN A 1 100 ? -35.159 6.110 17.439 1.00 71.31 100 ASN A O 1
ATOM 768 N N . PRO A 1 101 ? -33.476 7.599 17.163 1.00 68.56 101 PRO A N 1
ATOM 769 C CA . PRO A 1 101 ? -33.607 8.197 18.495 1.00 68.56 101 PRO A CA 1
ATOM 770 C C . PRO A 1 101 ? -34.979 8.834 18.734 1.00 68.56 101 PRO A C 1
ATOM 772 O O . PRO A 1 101 ? -35.421 8.949 19.871 1.00 68.56 101 PRO A O 1
ATOM 775 N N . SER A 1 102 ? -35.670 9.242 17.664 1.00 70.00 102 SER A N 1
ATOM 776 C CA . SER A 1 102 ? -37.011 9.828 17.730 1.00 70.00 102 SER A CA 1
ATOM 777 C C . SER A 1 102 ? -38.122 8.786 17.913 1.00 70.00 102 SER A C 1
ATOM 779 O O . SER A 1 102 ? -39.284 9.159 18.060 1.00 70.00 102 SER A O 1
ATOM 781 N N . SER A 1 103 ? -37.804 7.485 17.891 1.00 72.12 103 SER A N 1
ATOM 782 C CA . SER A 1 103 ? -38.785 6.428 18.152 1.00 72.12 103 SER A CA 1
ATOM 783 C C . SER A 1 103 ? -39.188 6.411 19.635 1.00 72.12 103 SER A C 1
ATOM 785 O O . SER A 1 103 ? -38.313 6.366 20.501 1.00 72.12 103 SER A O 1
ATOM 787 N N . PRO A 1 104 ? -40.494 6.346 19.968 1.00 71.25 104 PRO A N 1
ATOM 788 C CA . PRO A 1 104 ? -40.965 6.335 21.358 1.00 71.25 104 PRO A CA 1
ATOM 789 C C . PRO A 1 104 ? -40.507 5.099 22.147 1.00 71.25 104 PRO A C 1
ATOM 791 O O . PRO A 1 104 ? -40.524 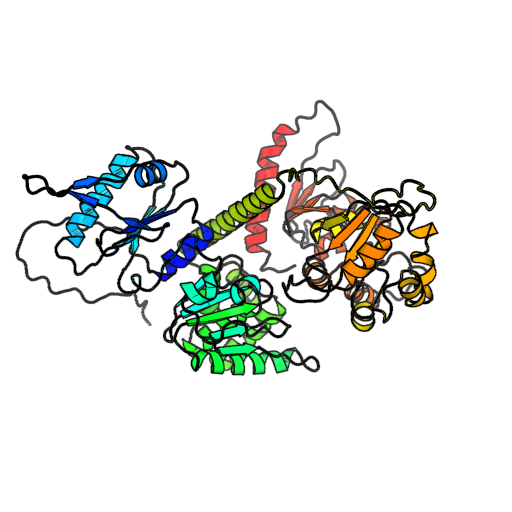5.106 23.374 1.00 71.25 104 PRO A O 1
ATOM 794 N N . HIS A 1 105 ? -40.084 4.038 21.455 1.00 74.75 105 HIS A N 1
ATOM 795 C CA . HIS A 1 105 ? -39.587 2.807 22.068 1.00 74.75 105 HIS A CA 1
ATOM 796 C C . HIS A 1 105 ? -38.063 2.674 22.023 1.00 74.75 105 HIS A C 1
ATOM 798 O O . HIS A 1 105 ? -37.540 1.672 22.499 1.00 74.75 105 HIS A O 1
ATOM 804 N N . PHE A 1 106 ? -37.342 3.671 21.501 1.00 73.56 106 PHE A N 1
ATOM 805 C CA . PHE A 1 106 ? -35.904 3.596 21.236 1.00 73.56 106 PHE A CA 1
ATOM 806 C C . PHE A 1 106 ? -35.075 3.134 22.445 1.00 73.56 106 PHE A C 1
ATOM 808 O O . PHE A 1 106 ? -34.343 2.151 22.358 1.00 73.56 106 PHE A O 1
ATOM 815 N N . HIS A 1 107 ? -35.231 3.790 23.599 1.00 76.19 107 HIS A N 1
ATOM 816 C CA . HIS A 1 107 ? -34.484 3.435 24.812 1.00 76.19 107 HIS A CA 1
ATOM 817 C C . HIS A 1 107 ? -34.846 2.046 25.354 1.00 76.19 107 HIS A C 1
ATOM 819 O O . HIS A 1 107 ? -33.988 1.342 25.893 1.00 76.19 107 HIS A O 1
ATOM 825 N N . GLN A 1 108 ? -36.108 1.640 25.200 1.00 78.69 108 GLN A N 1
ATOM 826 C CA . GLN A 1 108 ? -36.579 0.324 25.621 1.00 78.69 108 GLN A CA 1
ATOM 827 C C . GLN A 1 108 ? -36.005 -0.769 24.709 1.00 78.69 108 GLN A C 1
ATOM 829 O O . GLN A 1 108 ? -35.447 -1.743 25.207 1.00 78.69 108 GLN A O 1
ATOM 834 N N . ASP A 1 109 ? -36.063 -0.570 23.391 1.00 78.69 109 ASP A N 1
ATOM 835 C CA . ASP A 1 109 ? -35.526 -1.481 22.377 1.00 78.69 109 ASP A CA 1
ATOM 836 C C . ASP A 1 109 ? -34.006 -1.646 22.521 1.00 78.69 109 ASP A C 1
ATOM 838 O O . ASP A 1 109 ? -33.497 -2.768 22.531 1.00 78.69 109 ASP A O 1
ATOM 842 N N . LEU A 1 110 ? -33.282 -0.542 22.733 1.00 77.81 110 LEU A N 1
ATOM 843 C CA . LEU A 1 110 ? -31.839 -0.556 22.969 1.00 77.81 110 LEU A CA 1
ATOM 844 C C . LEU A 1 110 ? -31.471 -1.348 24.233 1.00 77.81 110 LEU A C 1
ATOM 846 O O . LEU A 1 110 ? -30.541 -2.155 24.206 1.00 77.81 110 LEU A O 1
ATOM 850 N N . SER A 1 111 ? -32.219 -1.155 25.325 1.00 80.56 111 SER A N 1
ATOM 851 C CA . SER A 1 111 ? -31.988 -1.864 26.591 1.00 80.56 111 SER A CA 1
ATOM 852 C C . SER A 1 111 ? -32.206 -3.371 26.453 1.00 80.56 111 SER A C 1
ATOM 854 O O . SER A 1 111 ? -31.406 -4.163 26.954 1.00 80.56 111 SER A O 1
ATOM 856 N N . VAL A 1 112 ? -33.262 -3.769 25.739 1.00 82.88 112 VAL A N 1
ATOM 857 C CA . VAL A 1 112 ? -33.602 -5.177 25.486 1.00 82.88 112 VAL A CA 1
ATOM 858 C C . VAL A 1 112 ? -32.526 -5.853 24.634 1.00 82.88 112 VAL A C 1
ATOM 860 O O . VAL A 1 112 ? -32.052 -6.932 24.992 1.00 82.88 112 VAL A O 1
ATOM 863 N N . VAL A 1 113 ? -32.067 -5.199 23.562 1.00 80.75 113 VAL A N 1
ATOM 864 C CA . VAL A 1 113 ? -30.991 -5.730 22.707 1.00 80.75 113 VAL A CA 1
ATOM 865 C C . VAL A 1 113 ? -29.675 -5.834 23.463 1.00 80.75 113 VAL A C 1
ATOM 867 O O . VAL A 1 113 ? -29.001 -6.858 23.369 1.00 80.75 113 VAL A O 1
ATOM 870 N N . HIS A 1 114 ? -29.316 -4.822 24.253 1.00 80.75 114 HIS A N 1
ATOM 871 C CA . HIS A 1 114 ? -28.100 -4.856 25.059 1.00 80.75 114 HIS A CA 1
ATOM 872 C C . HIS A 1 114 ? -28.115 -6.019 26.063 1.00 80.75 114 HIS A C 1
ATOM 874 O O . HIS A 1 114 ? -27.155 -6.786 26.137 1.00 80.75 114 HIS A O 1
ATOM 880 N N . ALA A 1 115 ? -29.223 -6.207 26.789 1.00 79.88 115 ALA A N 1
ATOM 881 C CA . ALA A 1 115 ? -29.383 -7.331 27.709 1.00 79.88 115 ALA A CA 1
ATOM 882 C C . ALA A 1 115 ? -29.276 -8.684 26.985 1.00 79.88 115 ALA A C 1
ATOM 884 O O . ALA A 1 115 ? -28.583 -9.586 27.457 1.00 79.88 115 ALA A O 1
ATOM 885 N N . ARG A 1 116 ? -29.890 -8.812 25.802 1.00 79.69 116 ARG A N 1
ATOM 886 C CA . ARG A 1 116 ? -29.828 -10.043 25.007 1.00 79.69 116 ARG A CA 1
ATOM 887 C C . ARG A 1 116 ? -28.428 -10.332 24.466 1.00 79.69 116 ARG A C 1
ATOM 889 O O . ARG A 1 116 ? -28.020 -11.492 24.438 1.00 79.69 116 ARG A O 1
ATOM 896 N N . LEU A 1 117 ? -27.674 -9.310 24.061 1.00 78.81 117 LEU A N 1
ATOM 897 C CA . LEU A 1 117 ? -26.281 -9.456 23.623 1.00 78.81 117 LEU A CA 1
ATOM 898 C C . LEU A 1 117 ? -25.381 -9.985 24.746 1.00 78.81 117 LEU A C 1
ATOM 900 O O . LEU A 1 117 ? -24.539 -10.848 24.493 1.00 78.81 117 LEU A O 1
ATOM 904 N N . LEU A 1 118 ? -25.587 -9.509 25.978 1.00 76.12 118 LEU A N 1
ATOM 905 C CA . LEU A 1 118 ? -24.873 -10.001 27.159 1.00 76.12 118 LEU A CA 1
ATOM 906 C C . LEU A 1 118 ? -25.246 -11.454 27.493 1.00 76.12 118 LEU A C 1
ATOM 908 O O . LEU A 1 118 ? -24.363 -12.260 27.779 1.00 76.12 118 LEU A O 1
ATOM 912 N N . ASP A 1 119 ? -26.530 -11.806 27.396 1.00 75.12 119 ASP A N 1
ATOM 913 C CA . ASP A 1 119 ? -27.033 -13.167 27.631 1.00 75.12 119 ASP A CA 1
ATOM 914 C C . ASP A 1 119 ? -26.489 -14.177 26.600 1.00 75.12 119 ASP A C 1
ATOM 916 O O . ASP A 1 119 ? -26.011 -15.254 26.954 1.00 75.12 119 ASP A O 1
ATOM 920 N N . THR A 1 120 ? -26.445 -13.789 25.319 1.00 68.94 120 THR A N 1
ATOM 921 C CA . THR A 1 120 ? -26.009 -14.650 24.199 1.00 68.94 120 THR A CA 1
ATOM 922 C C . THR A 1 120 ? -24.542 -15.100 24.312 1.00 68.94 120 THR A C 1
ATOM 924 O O . THR A 1 120 ? -24.161 -16.108 23.718 1.00 68.94 120 THR A O 1
ATOM 927 N N . ARG A 1 121 ? -23.698 -14.385 25.071 1.00 63.88 121 ARG A N 1
ATOM 928 C CA . ARG A 1 121 ? -22.273 -14.725 25.244 1.00 63.88 121 ARG A CA 1
ATOM 929 C C . ARG A 1 121 ? -21.905 -15.350 26.588 1.00 63.88 121 ARG A C 1
ATOM 931 O O . ARG A 1 121 ? -20.755 -15.759 26.752 1.00 63.88 121 ARG A O 1
ATOM 938 N N . GLY A 1 122 ? -22.847 -15.472 27.522 1.00 56.72 122 GLY A N 1
ATOM 939 C CA . GLY A 1 122 ? -22.546 -15.905 28.885 1.00 56.72 122 GLY A CA 1
ATOM 940 C C . GLY A 1 122 ? -21.558 -14.977 29.613 1.00 56.72 122 GLY A C 1
ATOM 941 O O . GLY A 1 122 ? -21.047 -13.994 29.081 1.00 56.72 122 GLY A O 1
ATOM 942 N N . THR A 1 123 ? -21.261 -15.296 30.871 1.00 46.59 123 THR A N 1
ATOM 943 C CA . THR A 1 123 ? -20.499 -14.445 31.804 1.00 46.59 123 THR A CA 1
ATOM 944 C C . THR A 1 123 ? -18.997 -14.300 31.518 1.00 46.59 123 THR A C 1
ATOM 946 O O . THR A 1 123 ? -18.307 -13.665 32.312 1.00 46.59 123 THR A O 1
ATOM 949 N N . VAL A 1 124 ? -18.446 -14.832 30.415 1.00 42.22 124 VAL A N 1
ATOM 950 C CA . VAL A 1 124 ? -16.999 -14.727 30.138 1.00 42.22 124 VAL A CA 1
ATOM 951 C C . VAL A 1 124 ? -16.681 -14.566 28.644 1.00 42.22 124 VAL A C 1
ATOM 953 O O . VAL A 1 124 ? -16.244 -15.491 27.966 1.00 42.22 124 VAL A O 1
ATOM 956 N N . SER A 1 125 ? -16.785 -13.334 28.147 1.00 44.16 125 SER A N 1
ATOM 957 C CA . SER A 1 125 ? -15.782 -12.781 27.227 1.00 44.16 125 SER A CA 1
ATOM 958 C C . SER A 1 125 ? -15.659 -11.274 27.484 1.00 44.16 125 SER A C 1
ATOM 960 O O . SER A 1 125 ? -16.544 -10.521 27.082 1.00 44.16 125 SER A O 1
ATOM 962 N N . PRO A 1 126 ? -14.586 -10.797 28.144 1.00 48.88 126 PRO A N 1
ATOM 963 C CA . PRO A 1 126 ? -14.401 -9.379 28.480 1.00 48.88 126 PRO A CA 1
ATOM 964 C C . PRO A 1 126 ? -14.167 -8.444 27.275 1.00 48.88 126 PRO A C 1
ATOM 966 O O . PRO A 1 126 ? -13.818 -7.286 27.472 1.00 48.88 126 PRO A O 1
ATOM 969 N N . ALA A 1 127 ? -14.274 -8.938 26.036 1.00 59.16 127 ALA A N 1
ATOM 970 C CA . ALA A 1 127 ? -13.718 -8.285 24.849 1.00 59.16 127 ALA A CA 1
ATOM 971 C C . ALA A 1 127 ? -14.745 -7.894 23.768 1.00 59.16 127 ALA A C 1
ATOM 973 O O . ALA A 1 127 ? -14.338 -7.393 22.720 1.00 59.16 127 ALA A O 1
ATOM 974 N N . LEU A 1 128 ? -16.051 -8.127 23.973 1.00 71.75 128 LEU A N 1
ATOM 975 C CA . LEU A 1 128 ? -17.071 -7.653 23.030 1.00 71.75 128 LEU A CA 1
ATOM 976 C C . LEU A 1 128 ? -17.364 -6.170 23.284 1.00 71.75 128 LEU A C 1
ATOM 978 O O . LEU A 1 128 ? -17.966 -5.816 24.294 1.00 71.75 128 LEU A O 1
ATOM 982 N N . CYS A 1 129 ? -16.957 -5.310 22.357 1.00 79.25 129 CYS A N 1
ATOM 983 C CA . CYS A 1 129 ? -17.284 -3.893 22.382 1.00 79.25 129 CYS A CA 1
ATOM 984 C C . CYS A 1 129 ? -18.663 -3.672 21.747 1.00 79.25 129 CYS A C 1
ATOM 986 O O . CYS A 1 129 ? -18.876 -4.028 20.587 1.00 79.25 129 CYS A O 1
ATOM 988 N N . ILE A 1 130 ? -19.596 -3.095 22.504 1.00 81.31 130 ILE A N 1
ATOM 989 C CA . ILE A 1 130 ? -20.915 -2.694 22.004 1.00 81.31 130 ILE A CA 1
ATOM 990 C C . ILE A 1 130 ? -20.919 -1.172 21.904 1.00 81.31 130 ILE A C 1
ATOM 992 O O . ILE A 1 130 ? -20.637 -0.488 22.887 1.00 81.31 130 ILE A O 1
ATOM 996 N N . GLN A 1 131 ? -21.210 -0.647 20.718 1.00 82.69 131 GLN A N 1
ATOM 997 C CA . GLN A 1 131 ? -21.253 0.791 20.455 1.00 82.69 131 GLN A CA 1
ATOM 998 C C . GLN A 1 131 ? -22.558 1.161 19.765 1.00 82.69 131 GLN A C 1
ATOM 1000 O O . GLN A 1 131 ? -23.068 0.421 18.921 1.00 82.69 131 GLN A O 1
ATOM 1005 N N . TYR A 1 132 ? -23.096 2.319 20.124 1.00 80.12 132 TYR A N 1
ATOM 1006 C CA . TYR A 1 132 ? -24.296 2.856 19.504 1.00 80.12 132 TYR A CA 1
ATOM 1007 C C . TYR A 1 132 ? -23.921 3.794 18.360 1.00 80.12 132 TYR A C 1
ATOM 1009 O O . TYR A 1 132 ? -22.967 4.559 18.484 1.00 80.12 132 TYR A O 1
ATOM 1017 N N . VAL A 1 133 ? -24.666 3.757 17.259 1.00 76.00 133 VAL A N 1
ATOM 1018 C CA . VAL A 1 133 ? -24.424 4.641 16.118 1.00 76.00 133 VAL A CA 1
ATOM 1019 C C . VAL A 1 133 ? -25.467 5.738 16.072 1.00 76.00 133 VAL A C 1
ATOM 1021 O O . VAL A 1 133 ? -26.663 5.457 16.036 1.00 76.00 133 VAL A O 1
ATOM 1024 N N . ASP A 1 134 ? -25.010 6.985 16.011 1.00 69.75 134 ASP A N 1
ATOM 1025 C CA . ASP A 1 134 ? -25.895 8.120 15.769 1.00 69.75 134 ASP A CA 1
ATOM 1026 C C . ASP A 1 134 ? -26.495 8.026 14.354 1.00 69.75 134 ASP A C 1
ATOM 1028 O O . ASP A 1 134 ? -25.828 8.271 13.345 1.00 69.75 134 ASP A O 1
ATOM 1032 N N . ALA A 1 135 ? -27.752 7.586 14.270 1.00 58.41 135 ALA A N 1
ATOM 1033 C CA . ALA A 1 135 ? -28.395 7.199 13.018 1.00 58.41 135 ALA A CA 1
ATOM 1034 C C . ALA A 1 135 ? -28.855 8.378 12.144 1.00 58.41 135 ALA A C 1
ATOM 1036 O O . ALA A 1 135 ? -29.399 8.138 11.065 1.00 58.41 135 ALA A O 1
ATOM 1037 N N . ALA A 1 136 ? -28.624 9.631 12.558 1.00 55.25 136 ALA A N 1
ATOM 1038 C CA . ALA A 1 136 ? -29.103 10.830 11.862 1.00 55.25 136 ALA A CA 1
ATOM 1039 C C . ALA A 1 136 ? -28.666 10.932 10.382 1.00 55.25 136 ALA A C 1
ATOM 1041 O O . ALA A 1 136 ? -29.278 11.665 9.611 1.00 55.25 136 ALA A O 1
ATOM 1042 N N . ILE A 1 137 ? -27.629 10.191 9.974 1.00 54.09 137 ILE A N 1
ATOM 1043 C CA . ILE A 1 137 ? -27.012 10.268 8.637 1.00 54.09 137 ILE A CA 1
ATOM 1044 C C . ILE A 1 137 ? -27.028 8.899 7.911 1.00 54.09 137 ILE A C 1
ATOM 1046 O O . ILE A 1 137 ? -26.691 8.783 6.737 1.00 54.09 137 ILE A O 1
ATOM 1050 N N . LEU A 1 138 ? -27.448 7.833 8.594 1.00 55.22 138 LEU A N 1
ATOM 1051 C CA . LEU A 1 138 ? -27.110 6.448 8.246 1.00 55.22 138 LEU A CA 1
ATOM 1052 C C . LEU A 1 138 ? -28.062 5.811 7.211 1.00 55.22 138 LEU A C 1
ATOM 1054 O O . LEU A 1 138 ? -27.662 4.916 6.465 1.00 55.22 138 LEU A O 1
ATOM 1058 N N . VAL A 1 139 ? -29.305 6.294 7.132 1.00 50.62 139 VAL A N 1
ATOM 1059 C CA . VAL A 1 139 ? -30.395 5.676 6.347 1.00 50.62 139 VAL A CA 1
ATOM 1060 C C . VAL A 1 139 ? -30.138 5.726 4.829 1.00 50.62 139 VAL A C 1
ATOM 1062 O O . VAL A 1 139 ? -30.529 4.804 4.118 1.00 50.62 139 VAL A O 1
ATOM 1065 N N . ASP A 1 140 ? -29.364 6.708 4.351 1.00 52.34 140 ASP A N 1
ATOM 1066 C CA . ASP A 1 140 ? -29.017 6.884 2.928 1.00 52.34 140 ASP A CA 1
ATOM 1067 C C . ASP A 1 140 ? -27.583 6.427 2.573 1.00 52.34 140 ASP A C 1
ATOM 1069 O O . ASP A 1 140 ? -27.085 6.688 1.471 1.00 52.34 140 ASP A O 1
ATOM 1073 N N . MET A 1 141 ? -26.862 5.801 3.514 1.00 54.56 141 MET A N 1
ATOM 1074 C CA . MET A 1 141 ? -25.430 5.507 3.362 1.00 54.56 141 MET A CA 1
ATOM 1075 C C . MET A 1 141 ? -25.097 4.094 2.857 1.00 54.56 141 MET A C 1
ATOM 1077 O O . MET A 1 141 ? -23.981 3.907 2.369 1.00 54.56 141 MET A O 1
ATOM 1081 N N . PHE A 1 142 ? -25.986 3.093 2.979 1.00 55.00 142 PHE A N 1
ATOM 1082 C CA . PHE A 1 142 ? -25.545 1.689 2.891 1.00 55.00 142 PHE A CA 1
ATOM 1083 C C . PHE A 1 142 ? -26.513 0.690 2.229 1.00 55.00 142 PHE A C 1
ATOM 1085 O O . PHE A 1 142 ? -27.322 0.062 2.910 1.00 55.00 142 PHE A O 1
ATOM 1092 N N . PRO A 1 143 ? -26.302 0.355 0.948 1.00 52.03 143 PRO A N 1
ATOM 1093 C CA . PRO A 1 143 ? -26.672 -0.941 0.391 1.00 52.03 143 PRO A CA 1
ATOM 1094 C C . PRO A 1 143 ? -25.441 -1.873 0.353 1.00 52.03 143 PRO A C 1
ATOM 1096 O O . PRO A 1 143 ? -24.995 -2.300 -0.707 1.00 52.03 143 PRO A O 1
ATOM 1099 N N . LEU A 1 144 ? -24.829 -2.187 1.506 1.00 50.31 144 LEU A N 1
ATOM 1100 C CA . LEU A 1 144 ? -23.602 -3.002 1.531 1.00 50.31 144 LEU A CA 1
ATOM 1101 C C . LEU A 1 144 ? -23.891 -4.508 1.539 1.00 50.31 144 LEU A C 1
ATOM 1103 O O . LEU A 1 144 ? -24.395 -5.067 2.516 1.00 50.31 144 LEU A O 1
ATOM 1107 N N . VAL A 1 145 ? -23.504 -5.177 0.449 1.00 50.16 145 VAL A N 1
ATOM 1108 C CA . VAL A 1 145 ? -23.309 -6.637 0.409 1.00 50.16 145 VAL A CA 1
ATOM 1109 C C . VAL A 1 145 ? -21.972 -7.016 1.064 1.00 50.16 145 VAL A C 1
ATOM 1111 O O . VAL A 1 145 ? -21.929 -7.981 1.818 1.00 50.16 145 VAL A O 1
ATOM 1114 N N . GLU A 1 146 ? -20.928 -6.217 0.821 1.00 57.03 146 GLU A N 1
ATOM 1115 C CA . GLU A 1 146 ? -19.611 -6.191 1.481 1.00 57.03 146 GLU A CA 1
ATOM 1116 C C . GLU A 1 146 ? -19.095 -4.738 1.403 1.00 57.03 146 GLU A C 1
ATOM 1118 O O . GLU A 1 146 ? -19.416 -4.062 0.418 1.00 57.03 146 GLU A O 1
ATOM 1123 N N . PRO A 1 147 ? -18.327 -4.214 2.377 1.00 59.44 147 PRO A N 1
ATOM 1124 C CA . PRO A 1 147 ? -17.848 -2.840 2.313 1.00 59.44 147 PRO A CA 1
ATOM 1125 C C . PRO A 1 147 ? -16.856 -2.715 1.147 1.00 59.44 147 PRO A C 1
ATOM 1127 O O . PRO A 1 147 ? -15.869 -3.458 1.114 1.00 59.44 147 PRO A O 1
ATOM 1130 N N . PRO A 1 148 ? -17.074 -1.814 0.173 1.00 64.50 148 PRO A N 1
ATOM 1131 C CA . PRO A 1 148 ? -16.038 -1.514 -0.802 1.00 64.50 148 PRO A CA 1
ATOM 1132 C C . PRO A 1 148 ? -14.845 -0.927 -0.053 1.00 64.50 148 PRO A C 1
ATOM 1134 O O . PRO A 1 148 ? -15.071 0.016 0.695 1.00 64.50 148 PRO A O 1
ATOM 1137 N N . LEU A 1 149 ? -13.621 -1.434 -0.283 1.00 73.31 149 LEU A N 1
ATOM 1138 C CA . LEU A 1 149 ? -12.360 -1.088 0.419 1.00 73.31 149 LEU A CA 1
ATOM 1139 C C . LEU A 1 149 ? -11.871 0.372 0.209 1.00 73.31 149 LEU A C 1
ATOM 1141 O O . LEU A 1 149 ? -10.677 0.651 0.038 1.00 73.31 149 LEU A O 1
ATOM 1145 N N . VAL A 1 150 ? -12.794 1.326 0.201 1.00 85.12 150 VAL A N 1
ATOM 1146 C CA . VAL A 1 150 ? -12.586 2.771 0.222 1.00 85.12 150 VAL A CA 1
ATOM 1147 C C . VAL A 1 150 ? -12.714 3.288 1.652 1.00 85.12 150 VAL A C 1
ATOM 1149 O O . VAL A 1 150 ? -13.407 2.697 2.471 1.00 85.12 150 VAL A O 1
ATOM 1152 N N . SER A 1 151 ? -12.068 4.409 1.951 1.00 89.50 151 SER A N 1
ATOM 1153 C CA . SER A 1 151 ? -12.204 5.100 3.240 1.00 89.50 151 SER A CA 1
ATOM 1154 C C . SER A 1 151 ? -13.100 6.325 3.080 1.00 89.50 151 SER A C 1
ATOM 1156 O O . SER A 1 151 ? -12.989 7.015 2.075 1.00 89.50 151 SER A O 1
ATOM 1158 N N . LEU A 1 152 ? -13.949 6.622 4.055 1.00 90.81 152 LEU A N 1
ATOM 1159 C CA . LEU A 1 152 ? -14.805 7.807 4.076 1.00 90.81 152 LEU A CA 1
ATOM 1160 C C . LEU A 1 152 ? -14.213 8.876 4.996 1.00 90.81 152 LEU A C 1
ATOM 1162 O O . LEU A 1 152 ? -13.830 8.590 6.128 1.00 90.81 152 LEU A O 1
ATOM 1166 N N . ILE A 1 153 ? -14.169 10.112 4.518 1.00 91.81 153 ILE A N 1
ATOM 1167 C CA . ILE A 1 153 ? -13.816 11.304 5.280 1.00 91.81 153 ILE A CA 1
ATOM 1168 C C . ILE A 1 153 ? -14.990 12.268 5.171 1.00 91.81 153 ILE A C 1
ATOM 1170 O O . ILE A 1 153 ? -15.374 12.683 4.078 1.00 91.81 153 ILE A O 1
ATOM 1174 N N . GLU A 1 154 ? -15.565 12.605 6.317 1.00 87.69 154 GLU A N 1
ATOM 1175 C CA . GLU A 1 154 ? -16.594 13.632 6.418 1.00 87.69 154 GLU A CA 1
ATOM 1176 C C . GLU A 1 154 ? -15.958 15.015 6.498 1.00 87.69 154 GLU A C 1
ATOM 1178 O O . GLU A 1 154 ? -14.927 15.208 7.150 1.00 87.69 154 GLU A O 1
ATOM 1183 N N . THR A 1 155 ? -16.589 15.954 5.797 1.00 88.38 155 THR A N 1
ATOM 1184 C CA . THR A 1 155 ? -16.182 17.351 5.718 1.00 88.38 155 THR A CA 1
ATOM 1185 C C . THR A 1 155 ? -17.399 18.256 5.838 1.00 88.38 155 THR A C 1
ATOM 1187 O O . THR A 1 155 ? -18.528 17.836 5.569 1.00 88.38 155 THR A O 1
ATOM 1190 N N . SER A 1 156 ? -17.179 19.535 6.140 1.00 85.06 156 SER A N 1
ATOM 1191 C CA . SER A 1 156 ? -18.256 20.541 6.133 1.00 85.06 156 SER A CA 1
ATOM 1192 C C . SER A 1 156 ? -18.923 20.724 4.759 1.00 85.06 156 SER A C 1
ATOM 1194 O O . SER A 1 156 ? -20.028 21.258 4.671 1.00 85.06 156 SER A O 1
ATOM 1196 N N . ARG A 1 157 ? -18.270 20.268 3.681 1.00 79.44 157 ARG A N 1
ATOM 1197 C CA . ARG A 1 157 ? -18.728 20.378 2.286 1.00 79.44 157 ARG A CA 1
ATOM 1198 C C . ARG A 1 157 ? -19.333 19.080 1.735 1.00 79.44 157 ARG A C 1
ATOM 1200 O O . ARG A 1 157 ? -19.692 19.019 0.562 1.00 79.44 157 ARG A O 1
ATOM 1207 N N . GLY A 1 158 ? -19.462 18.046 2.564 1.00 85.94 158 GLY A N 1
ATOM 1208 C CA . GLY A 1 158 ? -19.934 16.724 2.163 1.00 85.94 158 GLY A CA 1
ATOM 1209 C C . GLY A 1 158 ? -18.877 15.652 2.387 1.00 85.94 158 GLY A C 1
ATOM 1210 O O . GLY A 1 158 ? -18.094 15.711 3.335 1.00 85.94 158 GLY A O 1
ATOM 1211 N N . TRP A 1 159 ? -18.880 14.627 1.548 1.00 89.12 159 TRP A N 1
ATOM 1212 C CA . TRP A 1 159 ? -18.148 13.391 1.786 1.00 89.12 159 TRP A CA 1
ATOM 1213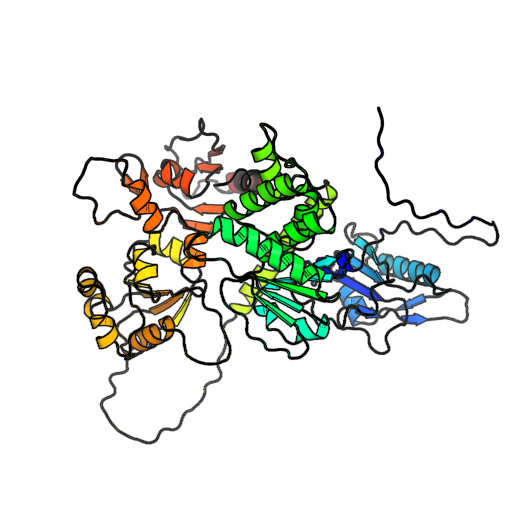 C C . TRP A 1 159 ? -17.055 13.168 0.758 1.00 89.12 159 TRP A C 1
ATOM 1215 O O . TRP A 1 159 ? -17.281 13.223 -0.453 1.00 89.12 159 TRP A O 1
ATOM 1225 N N . ILE A 1 160 ? -15.872 12.846 1.270 1.00 94.12 160 ILE A N 1
ATOM 1226 C CA . ILE A 1 160 ? -14.720 12.450 0.478 1.00 94.12 160 ILE A CA 1
ATOM 1227 C C . ILE A 1 160 ? -14.488 10.960 0.681 1.00 94.12 160 ILE A C 1
ATOM 1229 O O . ILE A 1 160 ? -14.204 10.495 1.781 1.00 94.12 160 ILE A O 1
ATOM 1233 N N . PHE A 1 161 ? -14.552 10.209 -0.405 1.00 93.69 161 PHE A N 1
ATOM 1234 C CA . PHE A 1 161 ? -14.160 8.814 -0.448 1.00 93.69 161 PHE A CA 1
ATOM 1235 C C . PHE A 1 161 ? -12.716 8.720 -0.941 1.00 93.69 161 PHE A C 1
ATOM 1237 O O . PHE A 1 161 ? -12.353 9.318 -1.948 1.00 93.69 161 PHE A O 1
ATOM 1244 N N . LEU A 1 162 ? -11.876 7.961 -0.245 1.00 93.06 162 LEU A N 1
ATOM 1245 C CA . LEU A 1 162 ? -10.488 7.698 -0.607 1.00 93.06 162 LEU A CA 1
ATOM 1246 C C . LEU A 1 162 ? -10.340 6.277 -1.135 1.00 93.06 162 LEU A C 1
ATOM 1248 O O . LEU A 1 162 ? -10.603 5.301 -0.429 1.00 93.06 162 LEU A O 1
ATOM 1252 N N . GLY A 1 163 ? -9.862 6.161 -2.371 1.00 85.50 163 GLY A N 1
ATOM 1253 C CA . GLY A 1 163 ? -9.751 4.883 -3.061 1.00 85.50 163 GLY A CA 1
ATOM 1254 C C . GLY A 1 163 ? -8.480 4.718 -3.884 1.00 85.50 163 GLY A C 1
ATOM 1255 O O . GLY A 1 163 ? -7.527 5.494 -3.802 1.00 85.50 163 GLY A O 1
ATOM 1256 N N . ASN A 1 164 ? -8.474 3.657 -4.684 1.00 78.44 164 ASN A N 1
ATOM 1257 C CA . ASN A 1 164 ? -7.458 3.392 -5.693 1.00 78.44 164 ASN A CA 1
ATOM 1258 C C . ASN A 1 164 ? -8.107 3.365 -7.091 1.00 78.44 164 ASN A C 1
ATOM 1260 O O . ASN A 1 164 ? -9.326 3.498 -7.210 1.00 78.44 164 ASN A O 1
ATOM 1264 N N . ASN A 1 165 ? -7.308 3.144 -8.135 1.00 76.81 165 ASN A N 1
ATOM 1265 C CA . ASN A 1 165 ? -7.821 3.075 -9.508 1.00 76.81 165 ASN A CA 1
ATOM 1266 C C . ASN A 1 165 ? -8.922 2.016 -9.694 1.00 76.81 165 ASN A C 1
ATOM 1268 O O . ASN A 1 165 ? -9.856 2.244 -10.454 1.00 76.81 165 ASN A O 1
ATOM 1272 N N . LEU A 1 166 ? -8.817 0.869 -9.010 1.00 78.88 166 LEU A N 1
ATOM 1273 C CA . LEU A 1 166 ? -9.817 -0.197 -9.114 1.00 78.88 166 LEU A CA 1
ATOM 1274 C C . LEU A 1 166 ? -11.161 0.270 -8.554 1.00 78.88 166 LEU A C 1
ATOM 1276 O O . LEU A 1 166 ? -12.199 -0.037 -9.123 1.00 78.88 166 LEU A O 1
ATOM 1280 N N . HIS A 1 167 ? -11.147 1.043 -7.467 1.00 84.88 167 HIS A N 1
ATOM 1281 C CA . HIS A 1 167 ? -12.361 1.608 -6.879 1.00 84.88 167 HIS A CA 1
ATOM 1282 C C . HIS A 1 167 ? -13.013 2.647 -7.796 1.00 84.88 167 HIS A C 1
ATOM 1284 O O . HIS A 1 167 ? -14.230 2.646 -7.933 1.00 84.88 167 HIS A O 1
ATOM 1290 N N . ALA A 1 168 ? -12.215 3.483 -8.466 1.00 86.19 168 ALA A N 1
ATOM 1291 C CA . ALA A 1 168 ? -12.716 4.500 -9.395 1.00 86.19 168 ALA A CA 1
ATOM 1292 C C . ALA A 1 168 ? -13.388 3.926 -10.653 1.00 86.19 168 ALA A C 1
ATOM 1294 O O . ALA A 1 168 ? -14.152 4.626 -11.309 1.00 86.19 168 ALA A O 1
ATOM 1295 N N . GLN A 1 169 ? -13.115 2.662 -10.982 1.00 85.25 169 GLN A N 1
ATOM 1296 C CA . GLN A 1 169 ? -13.694 1.956 -12.130 1.00 85.25 169 GLN A CA 1
ATOM 1297 C C . GLN A 1 169 ? -14.769 0.938 -11.728 1.00 85.25 169 GLN A C 1
ATOM 1299 O O . GLN A 1 169 ? -15.308 0.243 -12.583 1.00 85.25 169 GLN A O 1
ATOM 1304 N N . ASN A 1 170 ? -15.059 0.794 -10.434 1.00 83.56 170 ASN A N 1
ATOM 1305 C CA . ASN A 1 170 ? -15.957 -0.243 -9.949 1.00 83.56 170 ASN A CA 1
ATOM 1306 C C . ASN A 1 170 ? -17.395 0.276 -9.870 1.00 83.56 170 ASN A C 1
ATOM 1308 O O . ASN A 1 170 ? -17.707 1.126 -9.036 1.00 83.56 170 ASN A O 1
ATOM 1312 N N . ASP A 1 171 ? -18.274 -0.304 -10.688 1.00 85.81 171 ASP A N 1
ATOM 1313 C CA . ASP A 1 171 ? -19.690 0.062 -10.764 1.00 85.81 171 ASP A CA 1
ATOM 1314 C C . ASP A 1 171 ? -20.390 0.049 -9.403 1.00 85.81 171 ASP A C 1
ATOM 1316 O O . ASP A 1 171 ? -21.180 0.946 -9.118 1.00 85.81 171 ASP A O 1
ATOM 1320 N N . LYS A 1 172 ? -20.098 -0.933 -8.541 1.00 81.06 172 LYS A N 1
ATOM 1321 C CA . LYS A 1 172 ? -20.697 -0.994 -7.202 1.00 81.06 172 LYS A CA 1
ATOM 1322 C C . LYS A 1 172 ? -20.194 0.141 -6.328 1.00 81.06 172 LYS A C 1
ATOM 1324 O O . LYS A 1 172 ? -20.990 0.821 -5.707 1.00 81.06 172 LYS A O 1
ATOM 1329 N N . VAL A 1 173 ? -18.886 0.402 -6.324 1.00 84.88 173 VAL A N 1
ATOM 1330 C CA . VAL A 1 173 ? -18.314 1.510 -5.539 1.00 84.88 173 VAL A CA 1
ATOM 1331 C C . VAL A 1 173 ? -18.953 2.836 -5.939 1.00 84.88 173 VAL A C 1
ATOM 1333 O O . VAL A 1 173 ? -19.365 3.600 -5.074 1.00 84.88 173 VAL A O 1
ATOM 1336 N N . VAL A 1 174 ? -19.035 3.112 -7.239 1.00 88.50 174 VAL A N 1
ATOM 1337 C CA . VAL A 1 174 ? -19.509 4.406 -7.739 1.00 88.50 174 VAL A CA 1
ATOM 1338 C C . VAL A 1 174 ? -21.013 4.571 -7.523 1.00 88.50 174 VAL A C 1
ATOM 1340 O O . VAL A 1 174 ? -21.434 5.600 -6.995 1.00 88.50 174 VAL A O 1
ATOM 1343 N N . ASN A 1 175 ? -21.816 3.560 -7.866 1.00 85.19 175 ASN A N 1
ATOM 1344 C CA . ASN A 1 175 ? -23.272 3.657 -7.767 1.00 85.19 175 ASN A CA 1
ATOM 1345 C C . ASN A 1 175 ? -23.776 3.496 -6.324 1.00 85.19 175 ASN A C 1
ATOM 1347 O O . ASN A 1 175 ? -24.589 4.307 -5.885 1.00 85.19 175 ASN A O 1
ATOM 1351 N N . ASP A 1 176 ? -23.277 2.512 -5.566 1.00 79.94 176 ASP A N 1
ATOM 1352 C CA . ASP A 1 176 ? -23.767 2.219 -4.208 1.00 79.94 176 ASP A CA 1
ATOM 1353 C C . ASP A 1 176 ? -23.398 3.338 -3.222 1.00 79.94 176 ASP A C 1
ATOM 1355 O O . ASP A 1 176 ? -24.151 3.619 -2.291 1.00 79.94 176 ASP A O 1
ATOM 1359 N N . LEU A 1 177 ? -22.259 4.013 -3.434 1.00 82.56 177 LEU A N 1
ATOM 1360 C CA . LEU A 1 177 ? -21.853 5.180 -2.639 1.00 82.56 177 LEU A CA 1
ATOM 1361 C C . LEU A 1 177 ? -22.385 6.504 -3.207 1.00 82.56 177 LEU A C 1
ATOM 1363 O O . LEU A 1 177 ? -22.156 7.558 -2.606 1.00 82.56 177 LEU A O 1
ATOM 1367 N N . ALA A 1 178 ? -23.106 6.459 -4.332 1.00 86.31 178 ALA A N 1
ATOM 1368 C CA . ALA A 1 178 ? -23.644 7.612 -5.049 1.00 86.31 178 ALA A CA 1
ATOM 1369 C C . ALA A 1 178 ? -22.584 8.692 -5.346 1.00 86.31 178 ALA A C 1
ATOM 1371 O O . ALA A 1 178 ? -22.809 9.884 -5.116 1.00 86.31 178 ALA A O 1
ATOM 1372 N N . ILE A 1 179 ? -21.413 8.273 -5.834 1.00 90.62 179 ILE A N 1
ATOM 1373 C CA . ILE A 1 179 ? -20.312 9.174 -6.195 1.00 90.62 179 ILE A CA 1
ATOM 1374 C C . ILE A 1 179 ? -20.756 10.104 -7.331 1.00 90.62 179 ILE A C 1
ATOM 1376 O O . ILE A 1 179 ? -21.317 9.656 -8.327 1.00 90.62 179 ILE A O 1
ATOM 1380 N N . ARG A 1 180 ? -20.492 11.408 -7.189 1.00 92.88 180 ARG A N 1
ATOM 1381 C CA . ARG A 1 180 ? -20.826 12.436 -8.197 1.00 92.88 180 ARG A CA 1
ATOM 1382 C C . ARG A 1 180 ? -19.611 13.027 -8.884 1.00 92.88 180 ARG A C 1
ATOM 1384 O O . ARG A 1 180 ? -19.719 13.511 -10.005 1.00 92.88 180 ARG A O 1
ATOM 1391 N N . SER A 1 181 ? -18.452 12.953 -8.244 1.00 95.12 181 SER A N 1
ATOM 1392 C CA . SER A 1 181 ? -17.211 13.435 -8.836 1.00 95.12 181 SER A CA 1
ATOM 1393 C C . SER A 1 181 ? -16.055 12.500 -8.517 1.00 95.12 181 SER A C 1
ATOM 1395 O O . SER A 1 181 ? -15.963 11.987 -7.402 1.00 95.12 181 SER A O 1
ATOM 1397 N N . ILE A 1 182 ? -15.159 12.288 -9.480 1.00 95.56 182 ILE A N 1
ATOM 1398 C CA . ILE A 1 182 ? -13.948 11.483 -9.311 1.00 95.56 182 ILE A CA 1
ATOM 1399 C C . ILE A 1 182 ? -12.712 12.337 -9.602 1.00 95.56 182 ILE A C 1
ATOM 1401 O O . ILE A 1 182 ? -12.514 12.828 -10.716 1.00 95.56 182 ILE A O 1
ATOM 1405 N N . VAL A 1 183 ? -11.849 12.463 -8.594 1.00 94.50 183 VAL A N 1
ATOM 1406 C CA . VAL A 1 183 ? -10.560 13.156 -8.665 1.00 94.50 183 VAL A CA 1
ATOM 1407 C C . VAL A 1 183 ? -9.440 12.126 -8.747 1.00 94.50 183 VAL A C 1
ATOM 1409 O O . VAL A 1 183 ? -9.210 11.348 -7.819 1.00 94.50 183 VAL A O 1
ATOM 1412 N N . ASN A 1 184 ? -8.722 12.128 -9.862 1.00 86.88 184 ASN A N 1
ATOM 1413 C CA . ASN A 1 184 ? -7.624 11.218 -10.132 1.00 86.88 184 ASN A CA 1
ATOM 1414 C C . ASN A 1 184 ? -6.280 11.888 -9.864 1.00 86.88 184 ASN A C 1
ATOM 1416 O O . ASN A 1 184 ? -5.840 12.758 -10.606 1.00 86.88 184 ASN A O 1
ATOM 1420 N N . CYS A 1 185 ? -5.590 11.423 -8.832 1.00 80.00 185 CYS A N 1
ATOM 1421 C CA . CYS A 1 185 ? -4.240 11.848 -8.479 1.00 80.00 185 CYS A CA 1
ATOM 1422 C C . CYS A 1 185 ? -3.162 10.892 -9.017 1.00 80.00 185 CYS A C 1
ATOM 1424 O O . CYS A 1 185 ? -2.027 10.911 -8.534 1.00 80.00 185 CYS A O 1
ATOM 1426 N N . SER A 1 186 ? -3.501 9.972 -9.928 1.00 69.88 186 SER A N 1
ATOM 1427 C CA . SER A 1 186 ? -2.535 9.091 -10.590 1.00 69.88 186 SER A CA 1
ATOM 1428 C C . SER A 1 186 ? -1.828 9.803 -11.753 1.00 69.88 186 SER A C 1
ATOM 1430 O O . SER A 1 186 ? -2.221 10.877 -12.173 1.00 69.88 186 SER A O 1
ATOM 1432 N N . SER A 1 187 ? -0.731 9.233 -12.259 1.00 60.84 187 SER A N 1
ATOM 1433 C CA . SER A 1 187 ? 0.055 9.816 -13.369 1.00 60.84 187 SER A CA 1
ATOM 1434 C C . SER A 1 187 ? -0.545 9.514 -14.746 1.00 60.84 187 SER A C 1
ATOM 1436 O O . SER A 1 187 ? 0.071 9.751 -15.774 1.00 60.84 187 SER A O 1
ATOM 1438 N N . THR A 1 188 ? -1.723 8.913 -14.761 1.00 60.66 188 THR A N 1
ATOM 1439 C CA . THR A 1 188 ? -2.387 8.371 -15.943 1.00 60.66 188 THR A CA 1
ATOM 1440 C C . THR A 1 188 ? -3.790 8.924 -15.963 1.00 60.66 188 THR A C 1
ATOM 1442 O O . THR A 1 188 ? -4.436 8.889 -14.919 1.00 60.66 188 THR A O 1
ATOM 1445 N N . ILE A 1 189 ? -4.262 9.354 -17.125 1.00 69.69 189 ILE A N 1
ATOM 1446 C CA . ILE A 1 189 ? -5.636 9.826 -17.307 1.00 69.69 189 ILE A CA 1
ATOM 1447 C C . ILE A 1 189 ? -6.615 8.693 -16.973 1.00 69.69 189 ILE A C 1
ATOM 1449 O O . ILE A 1 189 ? -6.319 7.516 -17.209 1.00 69.69 189 ILE A O 1
ATOM 1453 N N . GLN A 1 190 ? -7.747 9.040 -16.362 1.00 73.00 190 GLN A N 1
ATOM 1454 C CA . GLN A 1 190 ? -8.797 8.079 -16.034 1.00 73.00 190 GLN A CA 1
ATOM 1455 C C . GLN A 1 190 ? -9.825 7.919 -17.160 1.00 73.00 190 GLN A C 1
ATOM 1457 O O . GLN A 1 190 ? -10.191 8.881 -17.837 1.00 73.00 190 GLN A O 1
ATOM 1462 N N . ASP A 1 191 ? -10.342 6.698 -17.303 1.00 77.94 191 ASP A N 1
ATOM 1463 C CA . ASP A 1 191 ? -11.449 6.398 -18.209 1.00 77.94 191 ASP A CA 1
ATOM 1464 C C . ASP A 1 191 ? -12.766 6.964 -17.655 1.00 77.94 191 ASP A C 1
ATOM 1466 O O . ASP A 1 191 ? -13.158 6.681 -16.519 1.00 77.94 191 ASP A O 1
ATOM 1470 N N . ARG A 1 192 ? -13.485 7.735 -18.477 1.00 87.81 192 ARG A N 1
ATOM 1471 C CA . ARG A 1 192 ? -14.756 8.385 -18.109 1.00 87.81 192 ARG A CA 1
ATOM 1472 C C . ARG A 1 192 ? -15.932 7.424 -18.274 1.00 87.81 192 ARG A C 1
ATOM 1474 O O . ARG A 1 192 ? -16.723 7.533 -19.205 1.00 87.81 192 ARG A O 1
ATOM 1481 N N . THR A 1 193 ? -15.989 6.436 -17.389 1.00 86.56 193 THR A N 1
ATOM 1482 C CA . THR A 1 193 ? -16.872 5.263 -17.522 1.00 86.56 193 THR A CA 1
ATOM 1483 C C . THR A 1 193 ? -18.335 5.573 -17.185 1.00 86.56 193 THR A C 1
ATOM 1485 O O . THR A 1 193 ? -19.249 5.101 -17.856 1.00 86.56 193 THR A O 1
ATOM 1488 N N . PHE A 1 194 ? -18.564 6.393 -16.162 1.00 89.25 194 PHE A N 1
ATOM 1489 C CA . PHE A 1 194 ? -19.884 6.739 -15.634 1.00 89.25 194 PHE A CA 1
ATOM 1490 C C . PHE A 1 194 ? -20.342 8.108 -16.133 1.00 89.25 194 PHE A C 1
ATOM 1492 O O . PHE A 1 194 ? -19.671 9.105 -15.885 1.00 89.25 194 PHE A O 1
ATOM 1499 N N . SER A 1 195 ? -21.500 8.164 -16.792 1.00 90.56 195 SER A N 1
ATOM 1500 C CA . SER A 1 195 ? -22.051 9.397 -17.377 1.00 90.56 195 SER A CA 1
ATOM 1501 C C . SER A 1 195 ? -22.568 10.411 -16.353 1.00 90.56 195 SER A C 1
ATOM 1503 O O . SER A 1 195 ? -22.655 11.592 -16.665 1.00 90.56 195 SER A O 1
ATOM 1505 N N . HIS A 1 196 ? -22.922 9.961 -15.146 1.00 91.19 196 HIS A N 1
ATOM 1506 C CA . HIS A 1 196 ? -23.438 10.803 -14.059 1.00 91.19 196 HIS A CA 1
ATOM 1507 C C . HIS A 1 196 ? -22.332 11.377 -13.156 1.00 91.19 196 HIS A C 1
ATOM 1509 O O . HIS A 1 196 ? -22.640 11.958 -12.116 1.00 91.19 196 HIS A O 1
ATOM 1515 N N . VAL A 1 197 ? -21.066 11.158 -13.521 1.00 93.88 197 VAL A N 1
ATOM 1516 C CA . VAL A 1 197 ? -19.893 11.514 -12.725 1.00 93.88 197 VAL A CA 1
ATOM 1517 C C . VAL A 1 197 ? -19.068 12.565 -13.451 1.00 93.88 197 VAL A C 1
ATOM 1519 O O . VAL A 1 197 ? -18.714 12.390 -14.618 1.00 93.88 197 VAL A O 1
ATOM 1522 N N . ASP A 1 198 ? -18.686 13.610 -12.725 1.00 93.75 198 ASP A N 1
ATOM 1523 C CA . ASP A 1 198 ? -17.719 14.600 -13.189 1.00 93.75 198 ASP A CA 1
ATOM 1524 C C . ASP A 1 198 ? -16.283 14.151 -12.877 1.00 93.75 198 ASP A C 1
ATOM 1526 O O . ASP A 1 198 ? -15.963 13.750 -11.755 1.00 93.75 198 ASP A O 1
ATOM 1530 N N . TYR A 1 199 ? -15.389 14.231 -13.863 1.00 93.38 199 TYR A N 1
ATOM 1531 C CA . TYR A 1 199 ? -14.013 13.734 -13.750 1.00 93.38 199 TYR A CA 1
ATOM 1532 C C . TYR A 1 199 ? -12.999 14.867 -13.771 1.00 93.38 199 TYR A C 1
ATOM 1534 O O . TYR A 1 199 ? -12.999 15.689 -14.692 1.00 93.38 199 TYR A O 1
ATOM 1542 N N . TYR A 1 200 ? -12.070 14.821 -12.819 1.00 93.00 200 TYR A N 1
ATOM 1543 C CA . TYR A 1 200 ? -10.932 15.726 -12.742 1.00 93.00 200 TYR A CA 1
ATOM 1544 C C . TYR A 1 200 ? -9.626 14.941 -12.611 1.00 93.00 200 TYR A C 1
ATOM 1546 O O . TYR A 1 200 ? -9.481 14.108 -11.715 1.00 93.00 200 TYR A O 1
ATOM 1554 N N . ASP A 1 201 ? -8.675 15.195 -13.505 1.00 88.50 201 ASP A N 1
ATOM 1555 C CA . ASP A 1 201 ? -7.344 14.589 -13.490 1.00 88.50 201 ASP A CA 1
ATOM 1556 C C . ASP A 1 201 ? -6.329 15.612 -12.974 1.00 88.50 201 ASP A C 1
ATOM 1558 O O . ASP A 1 201 ? -6.159 16.679 -13.558 1.00 88.50 201 ASP A O 1
ATOM 1562 N N . VAL A 1 202 ? -5.641 15.284 -11.879 1.00 82.88 202 VAL A N 1
ATOM 1563 C CA . VAL A 1 202 ? -4.583 16.133 -11.323 1.00 82.88 202 VAL A CA 1
ATOM 1564 C C . VAL A 1 202 ? -3.343 15.996 -12.202 1.00 82.88 202 VAL A C 1
ATOM 1566 O O . VAL A 1 202 ? -2.613 15.005 -12.125 1.00 82.88 202 VAL A O 1
ATOM 1569 N N . THR A 1 203 ? -3.095 16.995 -13.043 1.00 72.50 203 THR A N 1
ATOM 1570 C CA . THR A 1 203 ? -1.940 17.032 -13.945 1.00 72.50 203 THR A CA 1
ATOM 1571 C C . THR A 1 203 ? -0.765 17.757 -13.300 1.00 72.50 203 THR A C 1
ATOM 1573 O O . THR A 1 203 ? -0.873 18.930 -12.956 1.00 72.50 203 THR A O 1
ATOM 1576 N N . VAL A 1 204 ? 0.372 17.073 -13.178 1.00 61.91 204 VAL A N 1
ATOM 1577 C CA . VAL A 1 204 ? 1.646 17.649 -12.717 1.00 61.91 204 VAL A CA 1
ATOM 1578 C C . VAL A 1 204 ? 2.584 17.737 -13.922 1.00 61.91 204 VAL A C 1
ATOM 1580 O O . VAL A 1 204 ? 2.666 16.784 -14.697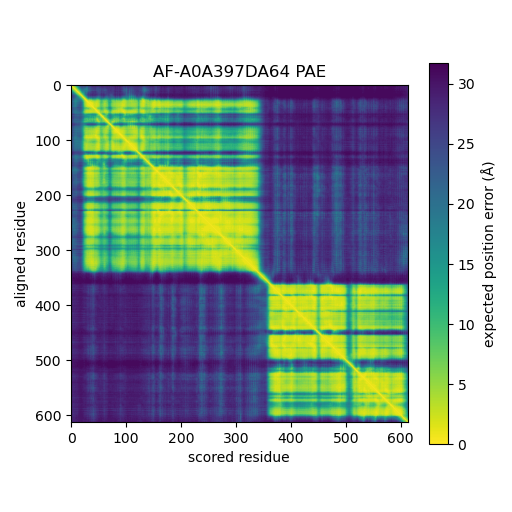 1.00 61.91 204 VAL A O 1
ATOM 1583 N N . SER A 1 205 ? 3.257 18.874 -14.104 1.00 52.91 205 SER A N 1
ATOM 1584 C CA . SER A 1 205 ? 4.176 19.092 -15.229 1.00 52.91 205 SER A CA 1
ATOM 1585 C C . SER A 1 205 ? 5.436 18.242 -15.076 1.00 52.91 205 SER A C 1
ATOM 1587 O O . SER A 1 205 ? 5.972 18.096 -13.978 1.00 52.91 205 SER A O 1
ATOM 1589 N N . THR A 1 206 ? 5.932 17.713 -16.192 1.00 44.66 206 THR A N 1
ATOM 1590 C CA . THR A 1 206 ? 7.186 16.951 -16.262 1.00 44.66 206 THR A CA 1
ATOM 1591 C C . THR A 1 206 ? 8.430 17.838 -16.216 1.00 44.66 206 THR A C 1
ATOM 1593 O O . THR A 1 206 ? 9.501 17.342 -15.892 1.00 44.66 206 THR A O 1
ATOM 1596 N N . GLU A 1 207 ? 8.305 19.131 -16.527 1.00 38.97 207 GLU A N 1
ATOM 1597 C CA . GLU A 1 207 ? 9.441 20.063 -16.628 1.00 38.97 207 GLU A CA 1
ATOM 1598 C C . GLU A 1 207 ? 9.837 20.672 -15.276 1.00 38.97 207 GLU A C 1
ATOM 1600 O O . GLU A 1 207 ? 11.020 20.843 -14.998 1.00 38.97 207 GLU A O 1
ATOM 1605 N N . ASN A 1 208 ? 8.853 20.962 -14.416 1.00 48.28 208 ASN A N 1
ATOM 1606 C CA . ASN A 1 208 ? 9.080 21.397 -13.035 1.00 48.28 208 ASN A CA 1
ATOM 1607 C C . ASN A 1 208 ? 8.095 20.692 -12.082 1.00 48.28 208 ASN A C 1
ATOM 1609 O O . ASN A 1 208 ? 7.030 21.239 -11.764 1.00 48.28 208 ASN A O 1
ATOM 1613 N N . PRO A 1 209 ? 8.392 19.448 -11.661 1.00 49.59 209 PRO A N 1
ATOM 1614 C CA . PRO A 1 209 ? 7.457 18.618 -10.905 1.00 49.59 209 PRO A CA 1
ATOM 1615 C C . PRO A 1 209 ? 7.081 19.197 -9.539 1.00 49.59 209 PRO A C 1
ATOM 1617 O O . PRO A 1 209 ? 5.949 19.012 -9.098 1.00 49.59 209 PRO A O 1
ATOM 1620 N N . GLU A 1 210 ? 7.988 19.911 -8.871 1.00 46.19 210 GLU A N 1
ATOM 1621 C CA . GLU A 1 210 ? 7.726 20.474 -7.543 1.00 46.19 210 GLU A CA 1
ATOM 1622 C C . GLU A 1 210 ? 6.751 21.651 -7.633 1.00 46.19 210 GLU A C 1
ATOM 1624 O O . GLU A 1 210 ? 5.644 21.564 -7.104 1.00 46.19 210 GLU A O 1
ATOM 1629 N N . GLU A 1 211 ? 7.090 22.700 -8.389 1.00 50.72 211 GLU A N 1
ATOM 1630 C CA . GLU A 1 211 ? 6.255 23.904 -8.537 1.00 50.72 211 GLU A CA 1
ATOM 1631 C C . GLU A 1 211 ? 4.889 23.593 -9.174 1.00 50.72 211 GLU A C 1
ATOM 1633 O O . GLU A 1 211 ? 3.847 24.099 -8.743 1.00 50.72 211 GLU A O 1
ATOM 1638 N N . SER A 1 212 ? 4.855 22.686 -10.154 1.00 63.75 212 SER A N 1
ATOM 1639 C CA . SER A 1 212 ? 3.595 22.276 -10.779 1.00 63.75 212 SER A CA 1
ATOM 1640 C C . SER A 1 212 ? 2.716 21.416 -9.869 1.00 63.75 212 SER A C 1
ATOM 1642 O O . SER A 1 212 ? 1.494 21.477 -9.996 1.00 63.75 212 SER A O 1
ATOM 1644 N N . THR A 1 213 ? 3.286 20.682 -8.902 1.00 64.75 213 THR A N 1
ATOM 1645 C CA . THR A 1 213 ? 2.493 19.950 -7.898 1.00 64.75 213 THR A CA 1
ATOM 1646 C C . THR A 1 213 ? 1.746 20.916 -6.979 1.00 64.75 213 THR A C 1
ATOM 1648 O O . THR A 1 213 ? 0.569 20.689 -6.692 1.00 64.75 213 THR A O 1
ATOM 1651 N N . PHE A 1 214 ? 2.379 22.022 -6.561 1.00 70.25 214 PHE A N 1
ATOM 1652 C CA . PHE A 1 214 ? 1.732 23.040 -5.719 1.00 70.25 214 PHE A CA 1
ATOM 1653 C C . PHE A 1 214 ? 0.487 23.622 -6.381 1.00 70.25 214 PHE A C 1
ATOM 1655 O O . PHE A 1 214 ? -0.561 23.711 -5.735 1.00 70.25 214 PHE A O 1
ATOM 1662 N N . LYS A 1 215 ? 0.615 23.998 -7.656 1.00 78.44 215 LYS A N 1
ATOM 1663 C CA . LYS A 1 215 ? -0.475 24.573 -8.443 1.00 78.44 215 LYS A CA 1
ATOM 1664 C C . LYS A 1 215 ? -1.570 23.543 -8.722 1.00 78.44 215 LYS A C 1
ATOM 1666 O O . LYS A 1 215 ? -2.743 23.829 -8.509 1.00 78.44 215 LYS A O 1
ATOM 1671 N N . ALA A 1 216 ? -1.190 22.327 -9.113 1.00 82.31 216 ALA A N 1
ATOM 1672 C CA . ALA A 1 216 ? -2.139 21.251 -9.382 1.00 82.31 216 ALA A CA 1
ATOM 1673 C C . ALA A 1 216 ? -2.969 20.884 -8.142 1.00 82.31 216 ALA A C 1
ATOM 1675 O O . ALA A 1 216 ? -4.149 20.569 -8.255 1.00 82.31 216 ALA A O 1
ATOM 1676 N N . PHE A 1 217 ? -2.377 20.950 -6.945 1.00 85.69 217 PHE A N 1
ATOM 1677 C CA . PHE A 1 217 ? -3.102 20.718 -5.695 1.00 85.69 217 PHE A CA 1
ATOM 1678 C C . PHE A 1 217 ? -4.090 21.844 -5.390 1.00 85.69 217 PHE A C 1
ATOM 1680 O O . PHE A 1 217 ? -5.198 21.563 -4.945 1.00 85.69 217 PHE A O 1
ATOM 1687 N N . ASP A 1 218 ? -3.724 23.102 -5.645 1.00 89.06 218 ASP A N 1
ATOM 1688 C CA . ASP A 1 218 ? -4.650 24.227 -5.494 1.00 89.06 218 ASP A CA 1
ATOM 1689 C C . ASP A 1 218 ? -5.848 24.122 -6.437 1.00 89.06 218 ASP A C 1
ATOM 1691 O O . ASP A 1 218 ? -6.984 24.305 -5.997 1.00 89.06 218 ASP A O 1
ATOM 1695 N N . GLU A 1 219 ? -5.601 23.794 -7.706 1.00 90.62 219 GLU A N 1
ATOM 1696 C CA . GLU A 1 219 ? -6.644 23.609 -8.717 1.00 90.62 219 GLU A CA 1
ATOM 1697 C C . GLU A 1 219 ? -7.544 22.408 -8.379 1.00 90.62 219 GLU A C 1
ATOM 1699 O O . GLU A 1 219 ? -8.769 22.510 -8.459 1.00 90.62 219 GLU A O 1
ATOM 1704 N N . ALA A 1 220 ? -6.958 21.298 -7.920 1.00 91.69 220 ALA A N 1
ATOM 1705 C CA . ALA A 1 220 ? -7.707 20.121 -7.497 1.00 91.69 220 ALA A CA 1
ATOM 1706 C C . ALA A 1 220 ? -8.563 20.391 -6.252 1.00 91.69 220 ALA A C 1
ATOM 1708 O O . ALA A 1 220 ? -9.714 19.964 -6.206 1.00 91.69 220 ALA A O 1
ATOM 1709 N N . VAL A 1 221 ? -8.040 21.124 -5.260 1.00 92.81 221 VAL A N 1
ATOM 1710 C CA . VAL A 1 221 ? -8.831 21.537 -4.092 1.00 92.81 221 VAL A CA 1
ATOM 1711 C C . VAL A 1 221 ? -9.968 22.460 -4.515 1.00 92.81 221 VAL A C 1
ATOM 1713 O O . VAL A 1 221 ? -11.096 22.227 -4.100 1.00 92.81 221 VAL A O 1
ATOM 1716 N N . ALA A 1 222 ? -9.718 23.441 -5.387 1.00 92.38 222 ALA A N 1
ATOM 1717 C CA . ALA A 1 222 ? -10.771 24.323 -5.890 1.00 92.38 222 ALA A CA 1
ATOM 1718 C C . ALA A 1 222 ? -11.873 23.537 -6.625 1.00 92.38 222 ALA A C 1
ATOM 1720 O O . ALA A 1 222 ? -13.061 23.787 -6.416 1.00 92.38 222 ALA A O 1
ATOM 1721 N N . TYR A 1 223 ? -11.492 22.536 -7.427 1.00 93.25 223 TYR A N 1
ATOM 1722 C CA . TYR A 1 223 ? -12.449 21.615 -8.036 1.00 93.25 223 TYR A CA 1
ATOM 1723 C C . TYR A 1 223 ? -13.248 20.857 -6.970 1.00 93.25 223 TYR A C 1
ATOM 1725 O O . TYR A 1 223 ? -14.475 20.869 -7.018 1.00 93.25 223 TYR A O 1
ATOM 1733 N N . MET A 1 224 ? -12.578 20.252 -5.984 1.00 93.00 224 MET A N 1
ATOM 1734 C CA . MET A 1 224 ? -13.225 19.515 -4.891 1.00 93.00 224 MET A CA 1
ATOM 1735 C C . MET A 1 224 ? -14.170 20.392 -4.059 1.00 93.00 224 MET A C 1
ATOM 1737 O O . MET A 1 224 ? -15.203 19.905 -3.621 1.00 93.00 224 MET A O 1
ATOM 1741 N N . GLU A 1 225 ? -13.849 21.671 -3.857 1.00 89.62 225 GLU A N 1
ATOM 1742 C CA . GLU A 1 225 ? -14.725 22.628 -3.171 1.00 89.62 225 GLU A CA 1
ATOM 1743 C C . GLU A 1 225 ? -15.981 22.969 -3.978 1.00 89.62 225 GLU A C 1
ATOM 1745 O O . GLU A 1 225 ? -17.028 23.241 -3.390 1.00 89.62 225 GLU A O 1
ATOM 1750 N N . SER A 1 226 ? -15.871 22.977 -5.310 1.00 87.62 226 SER A N 1
ATOM 1751 C CA . SER A 1 226 ? -16.991 23.224 -6.227 1.00 87.62 226 SER A CA 1
ATOM 1752 C C . SER A 1 226 ? -17.820 21.973 -6.537 1.00 87.62 226 SER A C 1
ATOM 1754 O O . SER A 1 226 ? -18.966 22.081 -6.976 1.00 87.62 226 SER A O 1
ATOM 1756 N N . ALA A 1 227 ? -17.239 20.790 -6.329 1.00 80.75 227 ALA A N 1
ATOM 1757 C CA . ALA A 1 227 ? -17.867 19.508 -6.590 1.00 80.75 227 ALA A CA 1
ATOM 1758 C C . ALA A 1 227 ? -19.004 19.226 -5.591 1.00 80.75 227 ALA A C 1
ATOM 1760 O O . ALA A 1 227 ? -19.004 19.692 -4.453 1.00 80.75 227 ALA A O 1
ATOM 1761 N N . GLN A 1 228 ? -19.999 18.449 -6.027 1.00 65.31 228 GLN A N 1
ATOM 1762 C CA . GLN A 1 228 ? -21.143 18.052 -5.197 1.00 65.31 228 GLN A CA 1
ATOM 1763 C C . GLN A 1 228 ? -20.711 17.184 -3.996 1.00 65.31 228 GLN A C 1
ATOM 1765 O O . GLN A 1 228 ? -19.592 16.681 -3.940 1.00 65.31 228 GLN A O 1
ATOM 1770 N N . SER A 1 229 ? -21.632 16.943 -3.056 1.00 76.62 229 SER A N 1
ATOM 1771 C CA . SER A 1 229 ? -21.400 16.389 -1.708 1.00 76.62 229 SER A CA 1
ATOM 1772 C C . SER A 1 229 ? -20.803 14.969 -1.601 1.00 76.62 229 SER A C 1
ATOM 1774 O O . SER A 1 229 ? -20.770 14.430 -0.496 1.00 76.62 229 SER A O 1
ATOM 1776 N N . ARG A 1 230 ? -20.344 14.332 -2.693 1.00 89.12 230 ARG A N 1
ATOM 1777 C CA . ARG A 1 230 ? -19.796 12.958 -2.717 1.00 89.12 230 ARG A CA 1
ATOM 1778 C C . ARG A 1 230 ? -18.685 12.799 -3.760 1.00 89.12 230 ARG A C 1
ATOM 1780 O O . ARG A 1 230 ? -18.943 12.458 -4.919 1.00 89.12 230 ARG A O 1
ATOM 1787 N N . VAL A 1 231 ? -17.444 13.022 -3.336 1.00 94.81 231 VAL A N 1
ATOM 1788 C CA . VAL A 1 231 ? -16.253 13.015 -4.198 1.00 94.81 231 VAL A CA 1
ATOM 1789 C C . VAL A 1 231 ? -15.391 11.790 -3.909 1.00 94.81 231 VAL A C 1
ATOM 1791 O O . VAL A 1 231 ? -14.996 11.575 -2.770 1.00 94.81 231 VAL A O 1
ATOM 1794 N N . LEU A 1 232 ? -15.038 11.005 -4.926 1.00 95.25 232 LEU A N 1
ATOM 1795 C CA . LEU A 1 232 ? -14.031 9.948 -4.817 1.00 95.25 232 LEU A CA 1
ATOM 1796 C C . LEU A 1 232 ? -12.668 10.477 -5.267 1.00 95.25 232 LEU A C 1
ATOM 1798 O O . LEU A 1 232 ? -12.451 10.748 -6.445 1.00 95.25 232 LEU A O 1
ATOM 1802 N N . VAL A 1 233 ? -11.725 10.571 -4.339 1.00 95.62 233 VAL A N 1
ATOM 1803 C CA . VAL A 1 233 ? -10.333 10.931 -4.610 1.00 95.62 233 VAL A CA 1
ATOM 1804 C C . VAL A 1 233 ? -9.495 9.656 -4.623 1.00 95.62 233 VAL A C 1
ATOM 1806 O O . VAL A 1 233 ? -9.475 8.886 -3.658 1.00 95.62 233 VAL A O 1
ATOM 1809 N N . HIS A 1 234 ? -8.782 9.401 -5.717 1.00 90.12 234 HIS A N 1
ATOM 1810 C CA . HIS A 1 234 ? -8.004 8.173 -5.871 1.00 90.12 234 HIS A CA 1
ATOM 1811 C C . HIS A 1 234 ? -6.621 8.411 -6.463 1.00 90.12 234 HIS A C 1
ATOM 1813 O O . HIS A 1 234 ? -6.303 9.454 -7.020 1.00 90.12 234 HIS A O 1
ATOM 1819 N N . SER A 1 235 ? -5.746 7.433 -6.281 1.00 75.50 235 SER A N 1
ATOM 1820 C CA . SER A 1 235 ? -4.462 7.342 -6.978 1.00 75.50 235 SER A CA 1
ATOM 1821 C C . SER A 1 235 ? -4.190 5.874 -7.293 1.00 75.50 235 SER A C 1
ATOM 1823 O O . SER A 1 235 ? -4.990 5.014 -6.934 1.00 75.50 235 SER A O 1
ATOM 1825 N N . THR A 1 236 ? -3.036 5.542 -7.879 1.00 68.00 236 THR A N 1
ATOM 1826 C CA . THR A 1 236 ? -2.725 4.161 -8.291 1.00 68.00 236 THR A CA 1
ATOM 1827 C C . THR A 1 236 ? -3.032 3.111 -7.221 1.00 68.00 236 THR A C 1
ATOM 1829 O O . THR A 1 236 ? -3.784 2.177 -7.479 1.00 68.00 236 THR A O 1
ATOM 1832 N N . TYR A 1 237 ? -2.512 3.312 -6.008 1.00 63.12 237 TYR A N 1
ATOM 1833 C CA . TYR A 1 237 ? -2.703 2.403 -4.869 1.00 63.12 237 TYR A CA 1
ATOM 1834 C C . TYR A 1 237 ? -3.553 3.010 -3.753 1.00 63.12 237 TYR A C 1
ATOM 1836 O O . TYR A 1 237 ? -3.860 2.355 -2.759 1.00 63.12 237 TYR A O 1
ATOM 1844 N N . GLY A 1 238 ? -3.898 4.290 -3.881 1.00 72.88 238 GLY A N 1
ATOM 1845 C CA . GLY A 1 238 ? -4.631 4.998 -2.849 1.00 72.88 238 GLY A CA 1
ATOM 1846 C C . GLY A 1 238 ? -3.827 5.268 -1.573 1.00 72.88 238 GLY A C 1
ATOM 1847 O O . GLY A 1 238 ? -4.439 5.365 -0.530 1.00 72.88 238 GLY A O 1
ATOM 1848 N N . ARG A 1 239 ? -2.486 5.288 -1.567 1.00 72.69 239 ARG A N 1
ATOM 1849 C CA . ARG A 1 239 ? -1.702 5.375 -0.305 1.00 72.69 239 ARG A CA 1
ATOM 1850 C C . ARG A 1 239 ? -0.980 6.702 -0.071 1.00 72.69 239 ARG A C 1
ATOM 1852 O O . ARG A 1 239 ? -0.749 7.054 1.076 1.00 72.69 239 ARG A O 1
ATOM 1859 N N . SER A 1 240 ? -0.624 7.426 -1.132 1.00 76.31 240 SER A N 1
ATOM 1860 C CA . SER A 1 240 ? 0.192 8.646 -1.043 1.00 76.31 240 SER A CA 1
ATOM 1861 C C . SER A 1 240 ? -0.543 9.853 -1.627 1.00 76.31 240 SER A C 1
ATOM 1863 O O . SER A 1 240 ? -1.242 10.533 -0.891 1.00 76.31 240 SER A O 1
ATOM 1865 N N . ARG A 1 241 ? -0.442 10.090 -2.944 1.00 78.88 241 ARG A N 1
ATOM 1866 C CA . ARG A 1 241 ? -0.899 11.327 -3.611 1.00 78.88 241 ARG A CA 1
ATOM 1867 C C . ARG A 1 241 ? -2.333 11.743 -3.279 1.00 78.88 241 ARG A C 1
ATOM 1869 O O . ARG A 1 241 ? -2.550 12.887 -2.907 1.00 78.88 241 ARG A O 1
ATOM 1876 N N . CYS A 1 242 ? -3.290 10.821 -3.378 1.00 87.25 242 CYS A N 1
ATOM 1877 C CA . CYS A 1 242 ? -4.689 11.118 -3.060 1.00 87.25 242 CYS A CA 1
ATOM 1878 C C . CYS A 1 242 ? -4.893 11.440 -1.577 1.00 87.25 242 CYS A C 1
ATOM 1880 O O . CYS A 1 242 ? -5.634 12.355 -1.251 1.00 87.25 242 CYS A O 1
ATOM 1882 N N . CYS A 1 243 ? -4.210 10.729 -0.677 1.00 87.69 243 CYS A N 1
ATOM 1883 C CA . CYS A 1 243 ? -4.316 10.993 0.750 1.00 87.69 243 CYS A CA 1
ATOM 1884 C C . CYS A 1 243 ? -3.713 12.354 1.093 1.00 87.69 243 CYS A C 1
ATOM 1886 O O . CYS A 1 243 ? -4.333 13.125 1.807 1.00 87.69 243 CYS A O 1
ATOM 1888 N N . THR A 1 244 ? -2.551 12.682 0.525 1.00 87.25 244 THR A N 1
ATOM 1889 C CA . THR A 1 244 ? -1.918 13.996 0.679 1.00 87.25 244 THR A CA 1
ATOM 1890 C C . THR A 1 244 ? -2.808 15.119 0.159 1.00 87.25 244 THR A C 1
ATOM 1892 O O . THR A 1 244 ? -2.956 16.125 0.844 1.00 87.25 244 THR A O 1
ATOM 1895 N N . LEU A 1 245 ? -3.425 14.955 -1.016 1.00 91.44 245 LEU A N 1
ATOM 1896 C CA . LEU A 1 245 ? -4.357 15.952 -1.539 1.00 91.44 245 LEU A CA 1
ATOM 1897 C C . LEU A 1 245 ? -5.518 16.183 -0.566 1.00 91.44 245 LEU A C 1
ATOM 1899 O O . LEU A 1 245 ? -5.882 17.326 -0.325 1.00 91.44 245 LEU A O 1
ATOM 1903 N N . VAL A 1 246 ? -6.060 15.119 0.036 1.00 95.38 246 VAL A N 1
ATOM 1904 C CA . VAL A 1 246 ? -7.141 15.247 1.023 1.00 95.38 246 VAL A CA 1
ATOM 1905 C C . VAL A 1 246 ? -6.655 15.857 2.342 1.00 95.38 246 VAL A C 1
ATOM 1907 O O . VAL A 1 246 ? -7.372 16.664 2.920 1.00 95.38 246 VAL A O 1
ATOM 1910 N N . VAL A 1 247 ? -5.432 15.560 2.798 1.00 95.88 247 VAL A N 1
ATOM 1911 C CA . VAL A 1 247 ? -4.822 16.272 3.939 1.00 95.88 247 VAL A CA 1
ATOM 1912 C C . VAL A 1 247 ? -4.751 17.769 3.642 1.00 95.88 247 VAL A C 1
ATOM 1914 O O . VAL A 1 247 ? -5.204 18.577 4.447 1.00 95.88 247 VAL A O 1
ATOM 1917 N N . TYR A 1 248 ? -4.251 18.141 2.463 1.00 95.06 248 TYR A N 1
ATOM 1918 C CA . TYR A 1 248 ? -4.162 19.539 2.056 1.00 95.06 248 TYR A CA 1
ATOM 1919 C C . TYR A 1 248 ? -5.539 20.204 1.923 1.00 95.06 248 TYR A C 1
ATOM 1921 O O . TYR A 1 248 ? -5.717 21.335 2.373 1.00 95.06 248 TYR A O 1
ATOM 1929 N N . PHE A 1 249 ? -6.518 19.493 1.356 1.00 95.12 249 PHE A N 1
ATOM 1930 C CA . PHE A 1 249 ? -7.907 19.936 1.285 1.00 95.12 249 PHE A CA 1
ATOM 1931 C C . PHE A 1 249 ? -8.424 20.300 2.680 1.00 95.12 249 PHE A C 1
ATOM 1933 O O . PHE A 1 249 ? -8.831 21.434 2.888 1.00 95.12 249 PHE A O 1
ATOM 1940 N N . LEU A 1 250 ? -8.307 19.393 3.655 1.00 96.19 250 LEU A N 1
ATOM 1941 C CA . LEU A 1 250 ? -8.763 19.626 5.029 1.00 96.19 250 LEU A CA 1
ATOM 1942 C C . LEU A 1 250 ? -8.066 20.829 5.683 1.00 96.19 250 LEU A C 1
ATOM 1944 O O . LEU A 1 250 ? -8.726 21.651 6.317 1.00 96.19 250 LEU A O 1
ATOM 1948 N N . MET A 1 251 ? -6.752 20.979 5.494 1.00 95.94 251 MET A N 1
ATOM 1949 C CA . MET A 1 251 ? -6.027 22.152 5.998 1.00 95.94 251 MET A CA 1
ATOM 1950 C C . MET A 1 251 ? -6.585 23.452 5.412 1.00 95.94 251 MET A C 1
ATOM 1952 O O . MET A 1 251 ? -6.825 24.415 6.138 1.00 95.94 251 MET A O 1
ATOM 1956 N N . LYS A 1 252 ? -6.818 23.480 4.096 1.00 94.19 252 LYS A N 1
ATOM 1957 C CA . LYS A 1 252 ? -7.253 24.680 3.376 1.00 94.19 252 LYS A CA 1
ATOM 1958 C C . LYS A 1 252 ? -8.722 25.027 3.627 1.00 94.19 252 LYS A C 1
ATOM 1960 O O . LYS A 1 252 ? -9.034 26.199 3.808 1.00 94.19 252 LYS A O 1
ATOM 1965 N N . THR A 1 253 ? -9.617 24.040 3.636 1.00 92.88 253 THR A N 1
ATOM 1966 C CA . THR A 1 253 ? -11.072 24.269 3.663 1.00 92.88 253 THR A CA 1
ATOM 1967 C C . THR A 1 253 ? -11.675 24.222 5.059 1.00 92.88 253 THR A C 1
ATOM 1969 O O . THR A 1 253 ? -12.740 24.791 5.276 1.00 92.88 253 THR A O 1
ATOM 1972 N N . GLU A 1 254 ? -11.024 23.536 5.999 1.00 93.12 254 GLU A N 1
ATOM 1973 C CA . GLU A 1 254 ? -11.494 23.399 7.385 1.00 93.12 254 GLU A CA 1
ATOM 1974 C C . GLU A 1 254 ? -10.551 24.045 8.402 1.00 93.12 254 GLU A C 1
ATOM 1976 O O . GLU A 1 254 ? -10.757 23.906 9.605 1.00 93.12 254 GLU A O 1
ATOM 1981 N N . SER A 1 255 ? -9.515 24.748 7.931 1.00 94.44 255 SER A N 1
ATOM 1982 C CA . SER A 1 255 ? -8.527 25.418 8.785 1.00 94.44 255 SER A CA 1
ATOM 1983 C C . SER A 1 255 ? -7.866 24.474 9.798 1.00 94.44 255 SER A C 1
ATOM 1985 O O . SER A 1 255 ? -7.513 24.878 10.905 1.00 94.44 255 SER A O 1
ATOM 1987 N N . MET A 1 256 ? -7.708 23.201 9.427 1.00 95.38 256 MET A N 1
ATOM 1988 C CA . MET A 1 256 ? -7.039 22.207 10.260 1.00 95.38 256 MET A CA 1
ATOM 1989 C C . MET A 1 256 ? -5.522 22.387 10.209 1.00 95.38 256 MET A C 1
ATOM 1991 O O . MET A 1 256 ? -4.955 22.645 9.144 1.00 95.38 256 MET A O 1
ATOM 1995 N N . SER A 1 257 ? -4.852 22.162 11.341 1.00 95.25 257 SER A N 1
ATOM 1996 C CA . SER A 1 257 ? -3.396 21.995 11.347 1.00 95.25 257 SER A CA 1
ATOM 1997 C C . SER A 1 257 ? -2.993 20.797 10.477 1.00 95.25 257 SER A C 1
ATOM 1999 O O . SER A 1 257 ? -3.793 19.877 10.258 1.00 95.25 257 SER A O 1
ATOM 2001 N N . LEU A 1 258 ? -1.741 20.760 10.009 1.00 95.00 258 LEU A N 1
ATOM 2002 C CA . LEU A 1 258 ? -1.214 19.592 9.301 1.00 95.00 258 LEU A CA 1
ATOM 2003 C C . LEU A 1 258 ? -1.356 18.324 10.152 1.00 95.00 258 LEU A C 1
ATOM 2005 O O . LEU A 1 258 ? -1.732 17.281 9.622 1.00 95.00 258 LEU A O 1
ATOM 2009 N N . VAL A 1 259 ? -1.114 18.421 11.463 1.00 95.00 259 VAL A N 1
ATOM 2010 C CA . VAL A 1 259 ? -1.238 17.295 12.402 1.00 95.00 259 VAL A CA 1
ATOM 2011 C C . VAL A 1 259 ? -2.654 16.733 12.401 1.00 95.00 259 VAL A C 1
ATOM 2013 O O . VAL A 1 259 ? -2.842 15.540 12.148 1.00 95.00 259 VAL A O 1
ATOM 2016 N N . ASP A 1 260 ? -3.649 17.589 12.624 1.00 95.31 260 ASP A N 1
ATOM 2017 C CA . ASP A 1 260 ? -5.039 17.156 12.744 1.00 95.31 260 ASP A CA 1
ATOM 2018 C C . ASP A 1 260 ? -5.570 16.624 11.410 1.00 95.31 260 ASP A C 1
ATOM 2020 O O . ASP A 1 260 ? -6.232 15.581 11.367 1.00 95.31 260 ASP A O 1
ATOM 2024 N N . ALA A 1 261 ? -5.259 17.309 10.304 1.00 96.56 261 ALA A N 1
ATOM 2025 C CA . ALA A 1 261 ? -5.673 16.895 8.968 1.00 96.56 261 ALA A CA 1
ATOM 2026 C C . ALA A 1 261 ? -5.055 15.540 8.597 1.00 96.56 261 ALA A C 1
ATOM 2028 O O . ALA A 1 261 ? -5.758 14.629 8.150 1.00 96.56 261 ALA A O 1
ATOM 2029 N N . TYR A 1 262 ? -3.752 15.366 8.841 1.00 95.31 262 TYR A N 1
ATOM 2030 C CA . TYR A 1 262 ? -3.046 14.115 8.576 1.00 95.31 262 TYR A CA 1
ATOM 2031 C C . TYR A 1 262 ? -3.625 12.963 9.395 1.00 95.31 262 TYR A C 1
ATOM 2033 O O . TYR A 1 262 ? -3.874 11.881 8.862 1.00 95.31 262 TYR A O 1
ATOM 2041 N N . HIS A 1 263 ? -3.884 13.181 10.685 1.00 95.38 263 HIS A N 1
ATOM 2042 C CA . HIS A 1 263 ? -4.432 12.162 11.582 1.00 95.38 263 HIS A CA 1
ATOM 2043 C C . HIS A 1 263 ? -5.882 11.806 11.291 1.00 95.38 263 HIS A C 1
ATOM 2045 O O . HIS A 1 263 ? -6.245 10.633 11.425 1.00 95.38 263 HIS A O 1
ATOM 2051 N N . ARG A 1 264 ? -6.691 12.756 10.811 1.00 94.25 264 ARG A N 1
ATOM 2052 C CA . ARG A 1 264 ? -8.045 12.469 10.321 1.00 94.25 264 ARG A CA 1
ATOM 2053 C C . ARG A 1 264 ? -8.013 11.524 9.117 1.00 94.25 264 ARG A C 1
ATOM 2055 O O . ARG A 1 264 ? -8.758 10.538 9.086 1.00 94.25 264 ARG A O 1
ATOM 2062 N N . VAL A 1 265 ? -7.112 11.768 8.162 1.00 95.00 265 VAL A N 1
ATOM 2063 C CA . VAL A 1 265 ? -6.934 10.888 6.996 1.00 95.00 265 VAL A CA 1
ATOM 2064 C C . VAL A 1 265 ? -6.342 9.537 7.406 1.00 95.00 265 VAL A C 1
ATOM 2066 O O . VAL A 1 265 ? -6.878 8.504 7.012 1.00 95.00 265 VAL A O 1
ATOM 2069 N N . LEU A 1 266 ? -5.300 9.520 8.244 1.00 91.75 266 LEU A N 1
ATOM 2070 C CA . LEU A 1 266 ? -4.641 8.298 8.724 1.00 91.75 266 LEU A CA 1
ATOM 2071 C C . LEU A 1 266 ? -5.601 7.380 9.491 1.00 91.75 266 LEU A C 1
ATOM 2073 O O . LEU A 1 266 ? -5.610 6.173 9.270 1.00 91.75 266 LEU A O 1
ATOM 2077 N N . SER A 1 267 ? -6.445 7.945 10.356 1.00 89.81 267 SER A N 1
ATOM 2078 C CA . SER A 1 267 ? -7.423 7.172 11.135 1.00 89.81 267 SER A CA 1
ATOM 2079 C C . SER A 1 267 ? -8.503 6.546 10.248 1.00 89.81 267 SER A C 1
ATOM 2081 O O . SER A 1 267 ? -8.976 5.447 10.528 1.00 89.81 267 SER A O 1
ATOM 2083 N N . SER A 1 268 ? -8.871 7.222 9.156 1.00 89.44 268 SER A N 1
ATOM 2084 C CA . SER A 1 268 ? -9.824 6.704 8.163 1.00 89.44 268 SER A CA 1
ATOM 2085 C C . SER A 1 268 ? -9.167 5.678 7.230 1.00 89.44 268 SER A C 1
ATOM 2087 O O . SER A 1 268 ? -9.797 4.707 6.794 1.00 89.44 268 SER A O 1
ATOM 2089 N N . ARG A 1 269 ? -7.874 5.871 6.938 1.00 86.56 269 ARG A N 1
ATOM 2090 C CA . ARG A 1 269 ? -7.072 5.058 6.024 1.00 86.56 269 ARG A CA 1
ATOM 2091 C C . ARG A 1 269 ? -5.716 4.664 6.640 1.00 86.56 269 ARG A C 1
ATOM 2093 O O . ARG A 1 269 ? -4.689 5.253 6.299 1.00 86.56 269 ARG A O 1
ATOM 2100 N N . PRO A 1 270 ? -5.686 3.615 7.481 1.00 83.06 270 PRO A N 1
ATOM 2101 C CA . PRO A 1 270 ? -4.500 3.212 8.247 1.00 83.06 270 PRO A CA 1
ATOM 2102 C C . PRO A 1 270 ? -3.291 2.769 7.416 1.00 83.06 270 PRO A C 1
ATOM 2104 O O . PRO A 1 270 ? -2.168 2.790 7.903 1.00 83.06 270 PRO A O 1
ATOM 2107 N N . ASN A 1 271 ? -3.505 2.360 6.162 1.00 71.81 271 ASN A N 1
ATOM 2108 C CA . ASN A 1 271 ? -2.441 1.976 5.229 1.00 71.81 271 ASN A CA 1
ATOM 2109 C C . ASN A 1 271 ? -1.928 3.150 4.370 1.00 71.81 271 ASN A C 1
ATOM 2111 O O . ASN A 1 271 ? -1.254 2.928 3.357 1.00 71.81 271 ASN A O 1
ATOM 2115 N N . MET A 1 272 ? -2.283 4.388 4.728 1.00 79.00 272 MET A N 1
ATOM 2116 C CA . MET A 1 272 ? -1.718 5.591 4.129 1.00 79.00 272 MET A CA 1
ATOM 2117 C C . MET A 1 272 ? -0.198 5.625 4.360 1.00 79.00 272 MET A C 1
ATOM 2119 O O . MET A 1 272 ? 0.283 5.415 5.465 1.00 79.00 272 MET A O 1
ATOM 2123 N N . MET A 1 273 ? 0.549 5.914 3.298 1.00 65.38 273 MET A N 1
ATOM 2124 C CA . MET A 1 273 ? 2.004 6.074 3.297 1.00 65.38 273 MET A CA 1
ATOM 2125 C C . MET A 1 273 ? 2.385 7.149 2.271 1.00 65.38 273 MET A C 1
ATOM 2127 O O . MET A 1 273 ? 2.685 6.827 1.116 1.00 65.38 273 MET A O 1
ATOM 2131 N N . PRO A 1 274 ? 2.324 8.439 2.632 1.00 64.31 274 PRO A N 1
ATOM 2132 C CA . PRO A 1 274 ? 2.802 9.519 1.786 1.00 64.31 274 PRO A CA 1
ATOM 2133 C C . PRO A 1 274 ? 4.326 9.437 1.643 1.00 64.31 274 PRO A C 1
ATOM 2135 O O . PRO A 1 274 ? 5.011 9.056 2.584 1.00 64.31 274 PRO A O 1
ATOM 2138 N N . ARG A 1 275 ? 4.860 9.781 0.466 1.00 56.00 275 ARG A N 1
ATOM 2139 C CA . ARG A 1 275 ? 6.314 9.876 0.255 1.00 56.00 275 ARG A CA 1
ATOM 2140 C C . ARG A 1 275 ? 6.877 11.087 0.997 1.00 56.00 275 ARG A C 1
ATOM 2142 O O . ARG A 1 275 ? 6.207 12.117 1.022 1.00 56.00 275 ARG A O 1
ATOM 2149 N N . ASP A 1 276 ? 8.118 11.000 1.465 1.00 56.56 276 ASP A N 1
ATOM 2150 C CA . ASP A 1 276 ? 8.793 12.098 2.175 1.00 56.56 276 ASP A CA 1
ATOM 2151 C C . ASP A 1 276 ? 8.808 13.400 1.358 1.00 56.56 276 ASP A C 1
ATOM 2153 O O . ASP A 1 276 ? 8.358 14.432 1.843 1.00 56.56 276 ASP A O 1
ATOM 2157 N N . ALA A 1 277 ? 9.153 13.332 0.067 1.00 56.50 277 ALA A N 1
ATOM 2158 C CA . ALA A 1 277 ? 9.137 14.502 -0.821 1.00 56.50 277 ALA A CA 1
ATOM 2159 C C . ALA A 1 277 ? 7.754 15.184 -0.933 1.00 56.50 277 ALA A C 1
ATOM 2161 O O . ALA A 1 277 ? 7.654 16.379 -1.179 1.00 56.50 277 ALA A O 1
ATOM 2162 N N . ILE A 1 278 ? 6.661 14.435 -0.752 1.00 61.62 278 ILE A N 1
ATOM 2163 C CA . ILE A 1 278 ? 5.293 14.978 -0.772 1.00 61.62 278 ILE A CA 1
ATOM 2164 C C . ILE A 1 278 ? 4.900 15.544 0.607 1.00 61.62 278 ILE A C 1
ATOM 2166 O O . ILE A 1 278 ? 4.043 16.422 0.704 1.00 61.62 278 ILE A O 1
ATOM 2170 N N . LEU A 1 279 ? 5.523 15.063 1.682 1.00 69.62 279 LEU A N 1
ATOM 2171 C CA . LEU A 1 279 ? 5.339 15.598 3.026 1.00 69.62 279 LEU A CA 1
ATOM 2172 C C . LEU A 1 279 ? 5.977 16.987 3.161 1.00 69.62 279 LEU A C 1
ATOM 2174 O O . LEU A 1 279 ? 5.374 17.870 3.764 1.00 69.62 279 LEU A O 1
ATOM 2178 N N . ASP A 1 280 ? 7.126 17.214 2.520 1.00 72.38 280 ASP A N 1
ATOM 2179 C CA . ASP A 1 280 ? 7.754 18.540 2.453 1.00 72.38 280 ASP A CA 1
ATOM 2180 C C . ASP A 1 280 ? 6.842 19.574 1.774 1.00 72.38 280 ASP A C 1
ATOM 2182 O O . ASP A 1 280 ? 6.756 20.721 2.220 1.00 72.38 280 ASP A O 1
ATOM 2186 N N . ILE A 1 281 ? 6.079 19.155 0.759 1.00 74.44 281 ILE A N 1
ATOM 2187 C CA . ILE A 1 281 ? 5.057 19.993 0.115 1.00 74.44 281 ILE A CA 1
ATOM 2188 C C . ILE A 1 281 ? 3.958 20.369 1.114 1.00 74.44 281 ILE A C 1
ATOM 2190 O O . ILE A 1 281 ? 3.555 21.529 1.170 1.00 74.44 281 ILE A O 1
ATOM 2194 N N . LEU A 1 282 ? 3.486 19.422 1.932 1.00 84.00 282 LEU A N 1
ATOM 2195 C CA . LEU A 1 282 ? 2.482 19.704 2.964 1.00 84.00 282 LEU A CA 1
ATOM 2196 C C . LEU A 1 282 ? 2.995 20.686 4.023 1.00 84.00 282 LEU A C 1
ATOM 2198 O O . LEU A 1 282 ? 2.259 21.593 4.400 1.00 84.00 282 LEU A O 1
ATOM 2202 N N . LEU A 1 283 ? 4.253 20.557 4.454 1.00 86.12 283 LEU A N 1
ATOM 2203 C CA . LEU A 1 283 ? 4.882 21.492 5.395 1.00 86.12 283 LEU A CA 1
ATOM 2204 C C . LEU A 1 283 ? 4.966 22.909 4.814 1.00 86.12 283 LEU A C 1
ATOM 2206 O O . LEU A 1 283 ? 4.661 23.891 5.487 1.00 86.12 283 LEU A O 1
ATOM 2210 N N . GLN A 1 284 ? 5.349 23.031 3.542 1.00 84.50 284 GLN A N 1
ATOM 2211 C CA . GLN A 1 284 ? 5.373 24.316 2.841 1.00 84.50 284 GLN A CA 1
ATOM 2212 C C . GLN A 1 284 ? 3.964 24.903 2.667 1.00 84.50 284 GLN A C 1
ATOM 2214 O O . GLN A 1 284 ? 3.770 26.102 2.861 1.00 84.50 284 GLN A O 1
ATOM 2219 N N . LYS A 1 285 ? 2.965 24.070 2.351 1.00 86.06 285 LYS A N 1
ATOM 2220 C CA . LYS A 1 285 ? 1.560 24.490 2.266 1.00 86.06 285 LYS A CA 1
ATOM 2221 C C . LYS A 1 285 ? 1.009 24.939 3.618 1.00 86.06 285 LYS A C 1
ATOM 2223 O O . LYS A 1 285 ? 0.269 25.914 3.650 1.00 86.06 285 LYS A O 1
ATOM 2228 N N . GLU A 1 286 ? 1.379 24.282 4.715 1.00 93.12 286 GLU A N 1
ATOM 2229 C CA . GLU A 1 286 ? 1.000 24.708 6.067 1.00 93.12 286 GLU A CA 1
ATOM 2230 C C . GLU A 1 286 ? 1.522 26.118 6.361 1.00 93.12 286 GLU A C 1
ATOM 2232 O O . GLU A 1 286 ? 0.736 26.995 6.715 1.00 93.12 286 GLU A O 1
ATOM 2237 N N . ARG A 1 287 ? 2.811 26.373 6.082 1.00 90.62 287 ARG A N 1
ATOM 2238 C CA . ARG A 1 287 ? 3.408 27.714 6.212 1.00 90.62 287 ARG A CA 1
ATOM 2239 C C . ARG A 1 287 ? 2.698 28.748 5.348 1.00 90.62 287 ARG A C 1
ATOM 2241 O O . ARG A 1 287 ? 2.475 29.865 5.797 1.00 90.62 287 ARG A O 1
ATOM 2248 N N . PHE A 1 288 ? 2.334 28.386 4.120 1.00 89.75 288 PHE A N 1
ATOM 2249 C CA . PHE A 1 288 ? 1.606 29.288 3.230 1.00 89.75 288 PHE A CA 1
ATOM 2250 C C . PHE A 1 288 ? 0.199 29.618 3.754 1.00 89.75 288 PHE A C 1
ATOM 2252 O O . PHE A 1 288 ? -0.241 30.758 3.636 1.00 89.75 288 PHE A O 1
ATOM 2259 N N . LEU A 1 289 ? -0.503 28.640 4.335 1.00 92.00 289 LEU A N 1
ATOM 2260 C CA . LEU A 1 289 ? -1.867 28.815 4.842 1.00 92.00 289 LEU A CA 1
ATOM 2261 C C . LEU A 1 289 ? -1.919 29.548 6.189 1.00 92.00 289 LEU A C 1
ATOM 2263 O O . LEU A 1 289 ? -2.811 30.368 6.395 1.00 92.00 289 LEU A O 1
ATOM 2267 N N . PHE A 1 290 ? -0.986 29.259 7.098 1.00 94.31 290 PHE A N 1
ATOM 2268 C CA . PHE A 1 290 ? -1.064 29.701 8.496 1.00 94.31 290 PHE A CA 1
ATOM 2269 C C . PHE A 1 290 ? 0.094 30.609 8.933 1.00 94.31 290 PHE A C 1
ATOM 2271 O O . PHE A 1 290 ? 0.120 31.072 10.070 1.00 94.31 290 PHE A O 1
ATOM 2278 N N . GLY A 1 291 ? 1.057 30.882 8.049 1.00 89.56 291 GLY A N 1
ATOM 2279 C CA . GLY A 1 291 ? 2.250 31.688 8.333 1.00 89.56 291 GLY A CA 1
ATOM 2280 C C . GLY A 1 291 ? 3.366 30.933 9.064 1.00 89.56 291 GLY A C 1
ATOM 2281 O O . GLY A 1 291 ? 4.501 31.404 9.087 1.00 89.56 291 GLY A O 1
ATOM 2282 N N . THR A 1 292 ? 3.072 29.758 9.623 1.00 86.94 292 THR A N 1
ATOM 2283 C CA . THR A 1 292 ? 4.016 28.859 10.300 1.00 86.94 292 THR A CA 1
ATOM 2284 C C . THR A 1 292 ? 3.665 27.401 10.000 1.00 86.94 292 THR A C 1
ATOM 2286 O O . THR A 1 292 ? 2.557 27.093 9.565 1.00 86.94 292 THR A O 1
ATOM 2289 N N . SER A 1 293 ? 4.615 26.493 10.209 1.00 87.31 293 SER A N 1
ATOM 2290 C CA . SER A 1 293 ? 4.387 25.046 10.200 1.00 87.31 293 SER A CA 1
ATOM 2291 C C . SER A 1 293 ? 4.344 24.509 11.629 1.00 87.31 293 SER A C 1
ATOM 2293 O O . SER A 1 293 ? 5.034 25.006 12.523 1.00 87.31 293 SER A O 1
ATOM 2295 N N . SER A 1 294 ? 3.580 23.433 11.834 1.00 87.62 294 SER A N 1
ATOM 2296 C CA . SER A 1 294 ? 3.483 22.685 13.097 1.00 87.62 294 SER A CA 1
ATOM 2297 C C . SER A 1 294 ? 4.837 22.132 13.591 1.00 87.62 294 SER A C 1
ATOM 2299 O O . SER A 1 294 ? 4.937 21.639 14.722 1.00 87.62 294 SER A O 1
ATOM 2301 N N . PHE A 1 295 ? 5.864 22.205 12.736 1.00 89.50 295 PHE A N 1
ATOM 2302 C CA . PHE A 1 295 ? 7.178 21.584 12.874 1.00 89.50 295 PHE A CA 1
ATOM 2303 C C . PHE A 1 295 ? 8.341 22.536 12.519 1.00 89.50 295 PHE A C 1
ATOM 2305 O O . PHE A 1 295 ? 9.363 22.087 12.002 1.00 89.50 295 PHE A O 1
ATOM 2312 N N . ASP A 1 296 ? 8.179 23.849 12.721 1.00 84.31 296 ASP A N 1
ATOM 2313 C CA . ASP A 1 296 ? 9.247 24.853 12.514 1.00 84.31 296 ASP A CA 1
ATOM 2314 C C . ASP A 1 296 ? 10.266 24.941 13.673 1.00 84.31 296 ASP A C 1
ATOM 2316 O O . ASP A 1 296 ? 11.209 25.729 13.618 1.00 84.31 296 ASP A O 1
ATOM 2320 N N . ASP A 1 297 ? 10.097 24.137 14.722 1.00 85.31 297 ASP A N 1
ATOM 2321 C CA . ASP A 1 297 ? 11.004 24.021 15.865 1.00 85.31 297 ASP A CA 1
ATOM 2322 C C . ASP A 1 297 ? 12.211 23.101 15.588 1.00 85.31 297 ASP A C 1
ATOM 2324 O O . ASP A 1 297 ? 12.198 22.296 14.657 1.00 85.31 297 ASP A O 1
ATOM 2328 N N . GLU A 1 298 ? 13.262 23.177 16.422 1.00 76.31 298 GLU A N 1
ATOM 2329 C CA . GLU A 1 298 ? 14.479 22.349 16.269 1.00 76.31 298 GLU A CA 1
ATOM 2330 C C . GLU A 1 298 ? 14.177 20.838 16.251 1.00 76.31 298 GLU A C 1
ATOM 2332 O O . GLU A 1 298 ? 14.855 20.069 15.569 1.00 76.31 298 GLU A O 1
ATOM 2337 N N . ASP A 1 299 ? 13.109 20.420 16.941 1.00 80.00 299 ASP A N 1
ATOM 2338 C CA . ASP A 1 299 ? 12.634 19.034 17.000 1.00 80.00 299 ASP A CA 1
ATOM 2339 C C . ASP A 1 299 ? 11.535 18.710 15.964 1.00 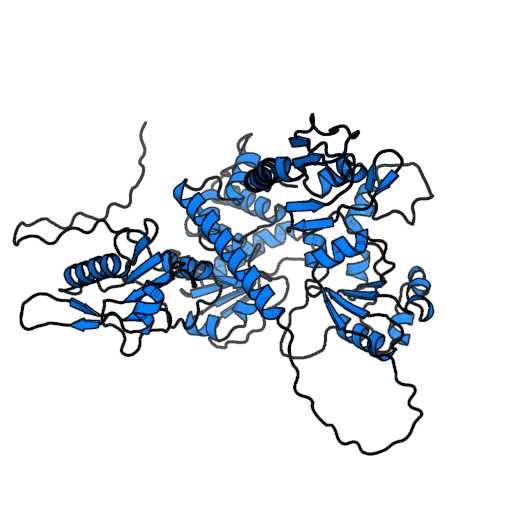80.00 299 ASP A C 1
ATOM 2341 O O . ASP A 1 299 ? 10.969 17.613 15.932 1.00 80.00 299 ASP A O 1
ATOM 2345 N N . GLY A 1 300 ? 11.210 19.645 15.071 1.00 75.12 300 GLY A N 1
ATOM 2346 C CA . GLY A 1 300 ? 10.074 19.536 14.159 1.00 75.12 300 GLY A CA 1
ATOM 2347 C C . GLY A 1 300 ? 10.160 18.331 13.225 1.00 75.12 300 GLY A C 1
ATOM 2348 O O . GLY A 1 300 ? 9.169 17.628 13.001 1.00 75.12 300 GLY A O 1
ATOM 2349 N N . ARG A 1 301 ? 11.371 17.987 12.766 1.00 72.69 301 ARG A N 1
ATOM 2350 C CA . ARG A 1 301 ? 11.603 16.768 11.975 1.00 72.69 301 ARG A CA 1
ATOM 2351 C C . ARG A 1 301 ? 11.207 15.514 12.769 1.00 72.69 301 ARG A C 1
ATOM 2353 O O . ARG A 1 301 ? 10.672 14.591 12.162 1.00 72.69 301 ARG A O 1
ATOM 2360 N N . ASN A 1 302 ? 11.385 15.491 14.099 1.00 71.50 302 ASN A N 1
ATOM 2361 C CA . ASN A 1 302 ? 11.065 14.334 14.961 1.00 71.50 302 ASN A CA 1
ATOM 2362 C C . ASN A 1 302 ? 9.581 14.148 15.057 1.00 71.50 302 ASN A C 1
ATOM 2364 O O . ASN A 1 302 ? 9.048 13.061 14.829 1.00 71.50 302 ASN A O 1
ATOM 2368 N N . ARG A 1 303 ? 8.921 15.245 15.378 1.00 83.12 303 ARG A N 1
ATOM 2369 C CA . ARG A 1 303 ? 7.492 15.278 15.598 1.00 83.12 303 ARG A CA 1
ATOM 2370 C C . ARG A 1 303 ? 6.725 15.036 14.297 1.00 83.12 303 ARG A C 1
ATOM 2372 O O . ARG A 1 303 ? 5.748 14.294 14.325 1.00 83.12 303 ARG A O 1
ATOM 2379 N N . CYS A 1 304 ? 7.200 15.541 13.155 1.00 76.12 304 CYS A N 1
ATOM 2380 C CA . CYS A 1 304 ? 6.604 15.286 11.835 1.00 76.12 304 CYS A CA 1
ATOM 2381 C C . CYS A 1 304 ? 6.636 13.794 11.493 1.00 76.12 304 CYS A C 1
ATOM 2383 O O . CYS A 1 304 ? 5.652 13.168 11.110 1.00 76.12 304 CYS A O 1
ATOM 2385 N N . LYS A 1 305 ? 7.776 13.185 11.762 1.00 73.69 305 LYS A N 1
ATOM 2386 C CA . LYS A 1 305 ? 7.997 11.765 11.614 1.00 73.69 305 LYS A CA 1
ATOM 2387 C C . LYS A 1 305 ? 7.187 10.904 12.614 1.00 73.69 305 LYS A C 1
ATOM 2389 O O . LYS A 1 305 ? 6.769 9.800 12.284 1.00 73.69 305 LYS A O 1
ATOM 239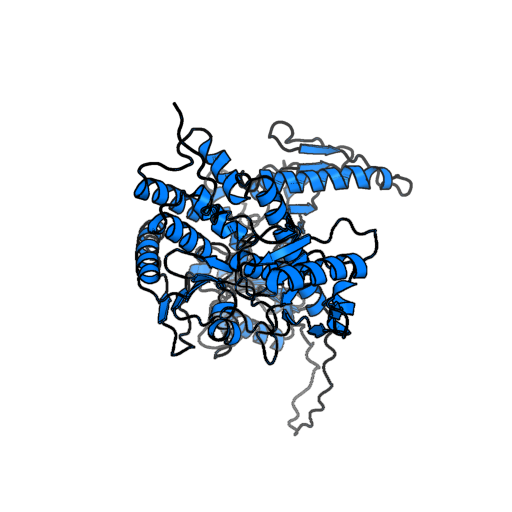4 N N . HIS A 1 306 ? 6.884 11.400 13.815 1.00 78.31 306 HIS A N 1
ATOM 2395 C CA . HIS A 1 306 ? 5.921 10.758 14.725 1.00 78.31 306 HIS A CA 1
ATOM 2396 C C . HIS A 1 306 ? 4.475 10.926 14.241 1.00 78.31 306 HIS A C 1
ATOM 2398 O O . HIS A 1 306 ? 3.688 9.983 14.337 1.00 78.31 306 HIS A O 1
ATOM 2404 N N . MET A 1 307 ? 4.120 12.085 13.678 1.00 86.50 307 MET A N 1
ATOM 2405 C CA . MET A 1 307 ? 2.804 12.335 13.086 1.00 86.50 307 MET A CA 1
ATOM 2406 C C . MET A 1 307 ? 2.490 11.298 12.004 1.00 86.50 307 MET A C 1
ATOM 2408 O O . MET A 1 307 ? 1.396 10.733 12.037 1.00 86.50 307 MET A O 1
ATOM 2412 N N . THR A 1 308 ? 3.439 10.977 11.116 1.00 77.25 308 THR A N 1
ATOM 2413 C CA . THR A 1 308 ? 3.189 10.041 10.008 1.00 77.25 308 THR A CA 1
ATOM 2414 C C . THR A 1 308 ? 2.826 8.618 10.443 1.00 77.25 308 THR A C 1
ATOM 2416 O O . THR A 1 308 ? 2.134 7.931 9.696 1.00 77.25 308 THR A O 1
ATOM 2419 N N . ARG A 1 309 ? 3.184 8.184 11.664 1.00 73.31 309 ARG A N 1
ATOM 2420 C CA . ARG A 1 309 ? 2.747 6.881 12.231 1.00 73.31 309 ARG A CA 1
ATOM 2421 C C . ARG A 1 309 ? 1.623 6.974 13.244 1.00 73.31 309 ARG A C 1
ATOM 2423 O O . ARG A 1 309 ? 1.346 6.008 13.948 1.00 73.31 309 ARG A O 1
ATOM 2430 N N . GLY A 1 310 ? 1.001 8.139 13.376 1.00 77.00 310 GLY A N 1
ATOM 2431 C CA . GLY A 1 310 ? -0.018 8.340 14.398 1.00 77.00 310 GLY A CA 1
ATOM 2432 C C . GLY A 1 310 ? 0.548 8.467 15.814 1.00 77.00 310 GLY A C 1
ATOM 2433 O O . GLY A 1 310 ? -0.216 8.420 16.767 1.00 77.00 310 GLY A O 1
ATOM 2434 N N . GLY A 1 311 ? 1.854 8.683 15.989 1.00 83.50 311 GLY A N 1
ATOM 2435 C CA . GLY A 1 311 ? 2.485 8.850 17.304 1.00 83.50 311 GLY A CA 1
ATOM 2436 C C . GLY A 1 311 ? 2.019 10.093 18.075 1.00 83.50 311 GLY A C 1
ATOM 2437 O O . GLY A 1 311 ? 2.180 10.141 19.290 1.00 83.50 311 GLY A O 1
ATOM 2438 N N . LEU A 1 312 ? 1.408 11.073 17.394 1.00 88.00 312 LEU A N 1
ATOM 2439 C CA . LEU A 1 312 ? 0.773 12.239 18.037 1.00 88.00 312 LEU A CA 1
ATOM 2440 C C . LEU A 1 312 ? -0.738 12.051 18.295 1.00 88.00 312 LEU A C 1
ATOM 2442 O O . LEU A 1 312 ? -1.378 12.960 18.812 1.00 88.00 312 LEU A O 1
ATOM 2446 N N . LEU A 1 313 ? -1.320 10.891 17.953 1.00 87.94 313 LEU A N 1
ATOM 2447 C CA . LEU A 1 313 ? -2.702 10.566 18.323 1.00 87.94 313 LEU A CA 1
ATOM 2448 C C . LEU A 1 313 ? -2.800 10.356 19.840 1.00 87.94 313 LEU A C 1
ATOM 2450 O O . LEU A 1 313 ? -1.818 10.007 20.501 1.00 87.94 313 LEU A O 1
ATOM 2454 N N . SER A 1 314 ? -4.013 10.464 20.387 1.00 89.94 314 SER A N 1
ATOM 2455 C CA . SER A 1 314 ? -4.294 10.005 21.752 1.00 89.94 314 SER A CA 1
ATOM 2456 C C . SER A 1 314 ? -3.971 8.511 21.908 1.00 89.94 314 SER A C 1
ATOM 2458 O O . SER A 1 314 ? -3.973 7.762 20.931 1.00 89.94 314 SER A O 1
ATOM 2460 N N . ARG A 1 315 ? -3.749 8.038 23.143 1.00 83.69 315 ARG A N 1
ATOM 2461 C CA . ARG A 1 315 ? -3.499 6.604 23.412 1.00 83.69 315 ARG A CA 1
ATOM 2462 C C . ARG A 1 315 ? -4.576 5.699 22.813 1.00 83.69 315 ARG A C 1
ATOM 2464 O O . ARG A 1 315 ? -4.270 4.651 22.254 1.00 83.69 315 ARG A O 1
ATOM 2471 N N . GLU A 1 316 ? -5.830 6.128 22.904 1.00 81.62 316 GLU A N 1
ATOM 2472 C CA . GLU A 1 316 ? -6.953 5.411 22.312 1.00 81.62 316 GLU A CA 1
ATOM 2473 C C . GLU A 1 316 ? -6.897 5.431 20.776 1.00 81.62 316 GLU A C 1
ATOM 2475 O O . GLU A 1 316 ? -7.082 4.396 20.138 1.00 81.62 316 GLU A O 1
ATOM 2480 N N . GLY A 1 317 ? -6.566 6.577 20.172 1.00 80.81 317 GLY A N 1
ATOM 2481 C CA . GLY A 1 317 ? -6.358 6.696 18.727 1.00 80.81 317 GLY A CA 1
ATOM 2482 C C . GLY A 1 317 ? -5.233 5.793 18.210 1.00 80.81 317 GLY A C 1
ATOM 2483 O O . GLY A 1 317 ? -5.410 5.113 17.202 1.00 80.81 317 GLY A O 1
ATOM 2484 N N . GLN A 1 318 ? -4.112 5.708 18.932 1.00 81.94 318 GLN A N 1
ATOM 2485 C CA . GLN A 1 318 ? -2.988 4.825 18.596 1.00 81.94 318 GLN A CA 1
ATOM 2486 C C . GLN A 1 318 ? -3.372 3.342 18.671 1.00 81.94 318 GLN A C 1
ATOM 2488 O O . GLN A 1 318 ? -3.036 2.565 17.774 1.00 81.94 318 GLN A O 1
ATOM 2493 N N . ALA A 1 319 ? -4.110 2.946 19.714 1.00 78.19 319 ALA A N 1
ATOM 2494 C CA . ALA A 1 319 ? -4.601 1.577 19.859 1.00 78.19 319 ALA A CA 1
ATOM 2495 C C . ALA A 1 319 ? -5.551 1.198 18.712 1.00 78.19 319 ALA A C 1
ATOM 2497 O O . ALA A 1 319 ? -5.401 0.134 18.107 1.00 78.19 319 ALA A O 1
ATOM 2498 N N . ARG A 1 320 ? -6.477 2.099 18.354 1.00 79.56 320 ARG A N 1
ATOM 2499 C CA . ARG A 1 320 ? -7.394 1.917 17.218 1.00 79.56 320 ARG A CA 1
ATOM 2500 C C . ARG A 1 320 ? -6.642 1.805 15.893 1.00 79.56 320 ARG A C 1
ATOM 2502 O O . ARG A 1 320 ? -6.919 0.889 15.123 1.00 79.56 320 ARG A O 1
ATOM 2509 N N . LEU A 1 321 ? -5.669 2.685 15.645 1.00 79.50 321 LEU A N 1
ATOM 2510 C CA . LEU A 1 321 ? -4.846 2.653 14.434 1.00 79.50 321 LEU A CA 1
ATOM 2511 C C . LEU A 1 321 ? -4.079 1.327 14.317 1.00 79.50 321 LEU A C 1
ATOM 2513 O O . LEU A 1 321 ? -4.117 0.680 13.273 1.00 79.50 321 LEU A O 1
ATOM 2517 N N . THR A 1 322 ? -3.452 0.883 15.407 1.00 76.00 322 THR A N 1
ATOM 2518 C CA . THR A 1 322 ? -2.698 -0.380 15.465 1.00 76.00 322 THR A CA 1
ATOM 2519 C C . THR A 1 322 ? -3.594 -1.586 15.180 1.00 76.00 322 THR A C 1
ATOM 2521 O O . THR A 1 322 ? -3.244 -2.451 14.375 1.00 76.00 322 THR A O 1
ATOM 2524 N N . ALA A 1 323 ? -4.777 -1.633 15.800 1.00 75.12 323 ALA A N 1
ATOM 2525 C CA . ALA A 1 323 ? -5.752 -2.692 15.563 1.00 75.12 323 ALA A CA 1
ATOM 2526 C C . ALA A 1 323 ? -6.227 -2.709 14.102 1.00 75.12 323 ALA A C 1
ATOM 2528 O O . ALA A 1 323 ? -6.305 -3.775 13.492 1.00 75.12 323 ALA A O 1
ATOM 2529 N N . ALA A 1 324 ? -6.486 -1.536 13.520 1.00 74.06 324 ALA A N 1
ATOM 2530 C CA . ALA A 1 324 ? -6.915 -1.427 12.134 1.00 74.06 324 ALA A CA 1
ATOM 2531 C C . ALA A 1 324 ? -5.824 -1.892 11.152 1.00 74.06 324 ALA A C 1
ATOM 2533 O O . ALA A 1 324 ? -6.121 -2.684 10.261 1.00 74.06 324 ALA A O 1
ATOM 2534 N N . ILE A 1 325 ? -4.558 -1.499 11.350 1.00 66.19 325 ILE A N 1
ATOM 2535 C CA . ILE A 1 325 ? -3.417 -1.986 10.547 1.00 66.19 325 ILE A CA 1
ATOM 2536 C C . ILE A 1 325 ? -3.306 -3.514 10.629 1.00 66.19 325 ILE A C 1
ATOM 2538 O O . ILE A 1 325 ? -3.152 -4.179 9.603 1.00 66.19 325 ILE A O 1
ATOM 2542 N N . SER A 1 326 ? -3.423 -4.076 11.834 1.00 69.62 326 SER A N 1
ATOM 2543 C CA . SER A 1 326 ? -3.381 -5.526 12.050 1.00 69.62 326 SER A CA 1
ATOM 2544 C C . SER A 1 326 ? -4.505 -6.248 11.298 1.00 69.62 326 SER A C 1
ATOM 2546 O O . SER A 1 326 ? -4.255 -7.212 10.575 1.00 69.62 326 SER A O 1
ATOM 2548 N N . ASN A 1 327 ? -5.739 -5.742 11.379 1.00 69.19 327 ASN A N 1
ATOM 2549 C CA . ASN A 1 327 ? -6.876 -6.360 10.700 1.00 69.19 327 ASN A CA 1
ATOM 2550 C C . ASN A 1 327 ? -6.784 -6.255 9.164 1.00 69.19 327 ASN A C 1
ATOM 2552 O O . ASN A 1 327 ? -7.160 -7.201 8.462 1.00 69.19 327 ASN A O 1
ATOM 2556 N N . ILE A 1 328 ? -6.250 -5.147 8.634 1.00 65.50 328 ILE A N 1
ATOM 2557 C CA . ILE A 1 328 ? -5.952 -5.004 7.199 1.00 65.50 328 ILE A CA 1
ATOM 2558 C C . ILE A 1 328 ? -4.941 -6.071 6.777 1.00 65.50 328 ILE A C 1
ATOM 2560 O O . ILE A 1 328 ? -5.181 -6.788 5.806 1.00 65.50 328 ILE A O 1
ATOM 2564 N N . HIS A 1 329 ? -3.848 -6.226 7.530 1.00 59.97 329 HIS A N 1
ATOM 2565 C CA . HIS A 1 329 ? -2.816 -7.216 7.235 1.00 59.97 329 HIS A CA 1
ATOM 2566 C C . HIS A 1 329 ? -3.368 -8.648 7.261 1.00 59.97 329 HIS A C 1
ATOM 2568 O O . HIS A 1 329 ? -3.172 -9.401 6.308 1.00 59.97 329 HIS A O 1
ATOM 2574 N N . ASP A 1 330 ? -4.138 -9.002 8.294 1.00 59.34 330 ASP A N 1
ATOM 2575 C CA . ASP A 1 330 ? -4.831 -10.291 8.393 1.00 59.34 330 ASP A CA 1
ATOM 2576 C C . ASP A 1 330 ? -5.712 -10.558 7.159 1.00 59.34 330 ASP A C 1
ATOM 2578 O O . ASP A 1 330 ? -5.769 -11.679 6.645 1.00 59.34 330 ASP A O 1
ATOM 2582 N N . THR A 1 331 ? -6.414 -9.531 6.677 1.00 59.91 331 THR A N 1
ATOM 2583 C CA . THR A 1 331 ? -7.318 -9.621 5.524 1.00 59.91 331 THR A CA 1
ATOM 2584 C C . THR A 1 331 ? -6.550 -9.774 4.210 1.00 59.91 331 THR A C 1
ATOM 2586 O O . THR A 1 331 ? -6.924 -10.597 3.372 1.00 59.91 331 THR A O 1
ATOM 2589 N N . GLU A 1 332 ? -5.450 -9.041 4.028 1.00 56.47 332 GLU A N 1
ATOM 2590 C CA . GLU A 1 332 ? -4.552 -9.183 2.875 1.00 56.47 332 GLU A CA 1
ATOM 2591 C C . GLU A 1 332 ? -3.923 -10.587 2.832 1.00 56.47 332 GLU A C 1
ATOM 2593 O O . GLU A 1 332 ? -3.961 -11.250 1.794 1.00 56.47 332 GLU A O 1
ATOM 2598 N N . VAL A 1 333 ? -3.434 -11.096 3.969 1.00 46.50 333 VAL A N 1
ATOM 2599 C CA . VAL A 1 333 ? -2.863 -12.449 4.088 1.00 46.50 333 VAL A CA 1
ATOM 2600 C C . VAL A 1 333 ? -3.894 -13.522 3.732 1.00 46.50 333 VAL A C 1
ATOM 2602 O O . VAL A 1 333 ? -3.583 -14.449 2.980 1.00 46.50 333 VAL A O 1
ATOM 2605 N N . ARG A 1 334 ? -5.142 -13.396 4.204 1.00 54.72 334 ARG A N 1
ATOM 2606 C CA . ARG A 1 334 ? -6.224 -14.331 3.848 1.00 54.72 334 ARG A CA 1
ATOM 2607 C C . ARG A 1 334 ? -6.569 -14.284 2.363 1.00 54.72 334 ARG A C 1
ATOM 2609 O O . ARG A 1 334 ? -6.750 -15.341 1.762 1.00 54.72 334 ARG A O 1
ATOM 2616 N N . HIS A 1 335 ? -6.633 -13.098 1.757 1.00 51.81 335 HIS A N 1
ATOM 2617 C CA . HIS A 1 335 ? -6.867 -12.969 0.317 1.00 51.81 335 HIS A CA 1
ATOM 2618 C C . HIS A 1 335 ? -5.747 -13.612 -0.506 1.00 51.81 335 HIS A C 1
ATOM 2620 O O . HIS A 1 335 ? -6.025 -14.311 -1.482 1.00 51.81 335 HIS A O 1
ATOM 2626 N N . LEU A 1 336 ? -4.490 -13.432 -0.095 1.00 39.22 336 LEU A N 1
ATOM 2627 C CA . LEU A 1 336 ? -3.342 -14.087 -0.723 1.00 39.22 336 LEU A CA 1
ATOM 2628 C C . LEU A 1 336 ? -3.403 -15.613 -0.557 1.00 39.22 336 LEU A C 1
ATOM 2630 O O . LEU A 1 336 ? -3.179 -16.344 -1.520 1.00 39.22 336 LEU A O 1
ATOM 2634 N N . ALA A 1 337 ? -3.780 -16.108 0.625 1.00 39.09 337 ALA A N 1
ATOM 2635 C CA . ALA A 1 337 ? -3.968 -17.538 0.873 1.00 39.09 337 ALA A CA 1
ATOM 2636 C C . ALA A 1 337 ? -5.116 -18.138 0.038 1.00 39.09 337 ALA A C 1
ATOM 2638 O O . ALA A 1 337 ? -4.995 -19.253 -0.468 1.00 39.09 337 ALA A O 1
ATOM 2639 N N . ALA A 1 338 ? -6.211 -17.396 -0.158 1.00 41.78 338 ALA A N 1
ATOM 2640 C CA . ALA A 1 338 ? -7.344 -17.818 -0.980 1.00 41.78 338 ALA A CA 1
ATOM 2641 C C . ALA A 1 338 ? -6.993 -17.883 -2.477 1.00 41.78 338 ALA A C 1
ATOM 2643 O O . ALA A 1 338 ? -7.407 -18.823 -3.155 1.00 41.78 338 ALA A O 1
ATOM 2644 N N . LYS A 1 339 ? -6.190 -16.933 -2.978 1.00 37.69 339 LYS A N 1
ATOM 2645 C CA . LYS A 1 339 ? -5.686 -16.928 -4.363 1.00 37.69 339 LYS A CA 1
ATOM 2646 C C . LYS A 1 339 ? -4.682 -18.051 -4.653 1.00 37.69 339 LYS A C 1
ATOM 2648 O O . LYS A 1 339 ? -4.559 -18.456 -5.801 1.00 37.69 339 LYS A O 1
ATOM 2653 N N . ASN A 1 340 ? -4.017 -18.580 -3.626 1.00 32.62 340 ASN A N 1
ATOM 2654 C CA . ASN A 1 340 ? -3.041 -19.667 -3.742 1.00 32.62 340 ASN A CA 1
ATOM 2655 C C . ASN A 1 340 ? -3.650 -21.078 -3.624 1.00 32.62 340 ASN A C 1
ATOM 2657 O O . ASN A 1 340 ? -2.907 -22.059 -3.548 1.00 32.62 340 ASN A O 1
ATOM 2661 N N . LYS A 1 341 ? -4.984 -21.227 -3.622 1.00 30.86 341 LYS A N 1
ATOM 2662 C CA . LYS A 1 341 ? -5.600 -22.554 -3.773 1.00 30.86 341 LYS A CA 1
ATOM 2663 C C . LYS A 1 341 ? -5.367 -23.080 -5.200 1.00 30.86 341 LYS A C 1
ATOM 2665 O O . LYS A 1 341 ? -5.563 -22.323 -6.149 1.00 30.86 341 LYS A O 1
ATOM 2670 N N . PRO A 1 342 ? -4.979 -24.357 -5.381 1.00 29.70 342 PRO A N 1
ATOM 2671 C CA . PRO A 1 342 ? -4.750 -24.925 -6.704 1.00 29.70 342 PRO A CA 1
ATOM 2672 C C . PRO A 1 342 ? -6.043 -24.870 -7.523 1.00 29.70 342 PRO A C 1
ATOM 2674 O O . PRO A 1 342 ? -7.062 -25.450 -7.148 1.00 29.70 342 PRO A O 1
ATOM 2677 N N . ILE A 1 343 ? -5.997 -24.145 -8.638 1.00 30.73 343 ILE A N 1
ATOM 2678 C CA . ILE A 1 343 ? -7.099 -24.061 -9.593 1.00 30.73 343 ILE A CA 1
ATOM 2679 C C . ILE A 1 343 ? -7.121 -25.376 -10.381 1.00 30.73 343 ILE A C 1
ATOM 2681 O O . ILE A 1 343 ? -6.261 -25.623 -11.224 1.00 30.73 343 ILE A O 1
ATOM 2685 N N . HIS A 1 344 ? -8.103 -26.237 -10.110 1.00 27.61 344 HIS A N 1
ATOM 2686 C CA . HIS A 1 344 ? -8.439 -27.340 -11.009 1.00 27.61 344 HIS A CA 1
ATOM 2687 C C . HIS A 1 344 ? -9.147 -26.760 -12.239 1.00 27.61 344 HIS A C 1
ATOM 2689 O O . HIS A 1 344 ? -10.316 -26.385 -12.169 1.00 27.61 344 HIS A O 1
ATOM 2695 N N . HIS A 1 345 ? -8.444 -26.675 -13.368 1.00 29.12 345 HIS A N 1
ATOM 2696 C CA . HIS A 1 345 ? -9.081 -26.365 -14.645 1.00 29.12 345 HIS A CA 1
ATOM 2697 C C . HIS A 1 345 ? -9.775 -27.617 -15.214 1.00 29.12 345 HIS A C 1
ATOM 2699 O O . HIS A 1 345 ? -9.159 -28.688 -15.237 1.00 29.12 345 HIS A O 1
ATOM 2705 N N . PRO A 1 346 ? -11.033 -27.513 -15.687 1.00 28.08 346 PRO A N 1
ATOM 2706 C CA . PRO A 1 346 ? -11.707 -28.605 -16.376 1.00 28.08 346 PRO A CA 1
ATOM 2707 C C . PRO A 1 346 ? -11.029 -28.880 -17.723 1.00 28.08 346 PRO A C 1
ATOM 2709 O O . PRO A 1 346 ? -10.688 -27.967 -18.475 1.00 28.08 346 PRO A O 1
ATOM 2712 N N . THR A 1 347 ? -10.815 -30.160 -18.012 1.00 25.25 347 THR A N 1
ATOM 2713 C CA . THR A 1 347 ? -10.191 -30.661 -19.237 1.00 25.25 347 THR A CA 1
ATOM 2714 C C . THR A 1 347 ? -11.096 -30.371 -20.437 1.00 25.25 347 THR A C 1
ATOM 2716 O O . THR A 1 347 ? -12.145 -30.993 -20.585 1.00 25.25 347 THR A O 1
ATOM 2719 N N . VAL A 1 348 ? -10.704 -29.430 -21.298 1.00 27.31 348 VAL A N 1
ATOM 2720 C CA . VAL A 1 348 ? -11.385 -29.178 -22.576 1.00 27.31 348 VAL A CA 1
ATOM 2721 C C . VAL A 1 348 ? -10.732 -30.036 -23.656 1.00 27.31 348 VAL A C 1
ATOM 2723 O O . VAL A 1 348 ? -9.556 -29.872 -23.979 1.00 27.31 348 VAL A O 1
ATOM 2726 N N . VAL A 1 349 ? -11.510 -30.973 -24.195 1.00 29.12 349 VAL A N 1
ATOM 2727 C CA . VAL A 1 349 ? -11.181 -31.769 -25.380 1.00 29.12 349 VAL A CA 1
ATOM 2728 C C . VAL A 1 349 ? -11.360 -30.878 -26.609 1.00 29.12 349 VAL A C 1
ATOM 2730 O O . VAL A 1 349 ? -12.461 -30.394 -26.855 1.00 29.12 349 VAL A O 1
ATOM 2733 N N . HIS A 1 350 ? -10.296 -30.666 -27.383 1.00 29.47 350 HIS A N 1
ATOM 2734 C CA . HIS A 1 350 ? -10.387 -30.047 -28.706 1.00 29.47 350 HIS A CA 1
ATOM 2735 C C . HIS A 1 350 ? -10.149 -31.097 -29.795 1.00 29.47 350 HIS A C 1
ATOM 2737 O O . HIS A 1 350 ? -9.048 -31.633 -29.934 1.00 29.47 350 HIS A O 1
ATOM 2743 N N . GLU A 1 351 ? -11.193 -31.365 -30.579 1.00 28.38 351 GLU A N 1
ATOM 2744 C CA . GLU A 1 351 ? -11.086 -31.995 -31.894 1.00 28.38 351 GLU A CA 1
ATOM 2745 C C . GLU A 1 351 ? -10.338 -31.067 -32.863 1.00 28.38 351 GLU A C 1
ATOM 2747 O O . GLU A 1 351 ? -10.454 -29.842 -32.805 1.00 28.38 351 GLU A O 1
ATOM 2752 N N . SER A 1 352 ? -9.549 -31.661 -33.755 1.00 25.94 352 SER A N 1
ATOM 2753 C CA . SER A 1 352 ? -8.684 -30.965 -34.712 1.00 25.94 352 SER A CA 1
ATOM 2754 C C . SER A 1 352 ? -9.022 -31.371 -36.149 1.00 25.94 352 SER A C 1
ATOM 2756 O O . SER A 1 352 ? -9.262 -32.553 -36.395 1.00 25.94 352 SER A O 1
ATOM 2758 N N . PRO A 1 353 ? -8.940 -30.449 -37.128 1.00 30.72 353 PRO A N 1
ATOM 2759 C CA . PRO A 1 353 ? -8.706 -30.807 -38.516 1.00 30.72 353 PRO A CA 1
ATOM 2760 C C . PRO A 1 353 ? -7.220 -30.671 -38.864 1.00 30.72 353 PRO A C 1
ATOM 2762 O O . PRO A 1 353 ? -6.509 -29.750 -38.472 1.00 30.72 353 PRO A O 1
ATOM 2765 N N . THR A 1 354 ? -6.775 -31.658 -39.620 1.00 35.00 354 THR A N 1
ATOM 2766 C CA . THR A 1 354 ? -5.422 -31.971 -40.065 1.00 35.00 354 THR A CA 1
ATOM 2767 C C . THR A 1 354 ? -4.737 -30.906 -40.925 1.00 35.00 354 THR A C 1
ATOM 2769 O O . THR A 1 354 ? -5.215 -30.603 -42.011 1.00 35.00 354 THR A O 1
ATOM 2772 N N . THR A 1 355 ? -3.501 -30.556 -40.556 1.00 28.34 355 THR A N 1
ATOM 2773 C CA . THR A 1 355 ? -2.386 -30.346 -41.502 1.00 28.34 355 THR A CA 1
ATOM 2774 C C . THR A 1 355 ? -1.082 -30.791 -40.838 1.00 28.34 355 THR A C 1
ATOM 2776 O O . THR A 1 355 ? -0.678 -30.262 -39.805 1.00 28.34 355 THR A O 1
ATOM 2779 N N . ARG A 1 356 ? -0.452 -31.830 -41.400 1.00 37.41 356 ARG A N 1
ATOM 2780 C CA . ARG A 1 356 ? 0.765 -32.465 -40.875 1.00 37.41 356 ARG A CA 1
ATOM 2781 C C . ARG A 1 356 ? 2.002 -31.641 -41.225 1.00 37.41 356 ARG A C 1
ATOM 2783 O O . ARG A 1 356 ? 2.399 -31.629 -42.383 1.00 37.41 356 ARG A O 1
ATOM 2790 N N . LEU A 1 357 ? 2.666 -31.088 -40.210 1.00 33.72 357 LEU A N 1
ATOM 2791 C CA . LEU A 1 357 ? 4.086 -30.721 -40.232 1.00 33.72 357 LEU A CA 1
ATOM 2792 C C . LEU A 1 357 ? 4.718 -31.095 -38.873 1.00 33.72 357 LEU A C 1
ATOM 2794 O O . LEU A 1 357 ? 4.447 -30.471 -37.856 1.00 33.72 357 LEU A O 1
ATOM 2798 N N . SER A 1 358 ? 5.529 -32.162 -38.878 1.00 38.81 358 SER A N 1
ATOM 2799 C CA . SER A 1 358 ? 6.649 -32.461 -37.960 1.00 38.81 358 SER A CA 1
ATOM 2800 C C . SER A 1 358 ? 6.531 -31.972 -36.494 1.00 38.81 358 SER A C 1
ATOM 2802 O O . SER A 1 358 ? 7.144 -30.978 -36.096 1.00 38.81 358 SER A O 1
ATOM 2804 N N . SER A 1 359 ? 5.835 -32.730 -35.641 1.00 38.72 359 SER A N 1
ATOM 2805 C CA . SER A 1 359 ? 5.722 -32.470 -34.200 1.00 38.72 359 SER A CA 1
ATOM 2806 C C . SER A 1 359 ? 6.918 -33.023 -33.407 1.00 38.72 359 SER A C 1
ATOM 2808 O O . SER A 1 359 ? 6.863 -34.121 -32.849 1.00 38.72 359 SER A O 1
ATOM 2810 N N . LYS A 1 360 ? 7.999 -32.245 -33.282 1.00 45.31 360 LYS A N 1
ATOM 2811 C CA . LYS A 1 360 ? 8.819 -32.339 -32.063 1.00 45.31 360 LYS A CA 1
ATOM 2812 C C . LYS A 1 360 ? 8.011 -31.655 -30.965 1.00 45.31 360 LYS A C 1
ATOM 2814 O O . LYS A 1 360 ? 7.699 -30.478 -31.111 1.00 45.31 360 LYS A O 1
ATOM 2819 N N . SER A 1 361 ? 7.631 -32.390 -29.919 1.00 45.84 361 SER A N 1
ATOM 2820 C CA . SER A 1 361 ? 6.918 -31.845 -28.757 1.00 45.84 361 SER A CA 1
ATOM 2821 C C . SER A 1 361 ? 7.681 -30.629 -28.229 1.00 45.84 361 SER A C 1
ATOM 2823 O O . SER A 1 361 ? 8.727 -30.787 -27.596 1.00 45.84 361 SER A O 1
ATOM 2825 N N . LYS A 1 362 ? 7.216 -29.411 -28.542 1.00 62.16 362 LYS A N 1
ATOM 2826 C CA . LYS A 1 362 ? 7.808 -28.190 -27.994 1.00 62.16 362 LYS A CA 1
ATOM 2827 C C . LYS A 1 362 ? 7.650 -28.262 -26.480 1.00 62.16 362 LYS A C 1
ATOM 2829 O O . LYS A 1 362 ? 6.579 -28.588 -25.976 1.00 62.16 362 LYS A O 1
ATOM 2834 N N . ARG A 1 363 ? 8.742 -28.016 -25.761 1.00 74.19 363 ARG A N 1
ATOM 2835 C CA . ARG A 1 363 ? 8.738 -27.951 -24.303 1.00 74.19 363 ARG A CA 1
ATOM 2836 C C . ARG A 1 363 ? 7.756 -26.863 -23.867 1.00 74.19 363 ARG A C 1
ATOM 2838 O O . ARG A 1 363 ? 7.899 -25.721 -24.292 1.00 74.19 363 ARG A O 1
ATOM 2845 N N . THR A 1 364 ? 6.797 -27.207 -23.013 1.00 86.00 364 THR A N 1
ATOM 2846 C CA . THR A 1 364 ? 5.904 -26.222 -22.397 1.00 86.00 364 THR A CA 1
ATOM 2847 C C . THR A 1 364 ? 6.710 -25.353 -21.437 1.00 86.00 364 THR A C 1
ATOM 2849 O O . THR A 1 364 ? 7.339 -25.868 -20.509 1.00 86.00 364 THR A O 1
ATOM 2852 N N . VAL A 1 365 ? 6.719 -24.044 -21.676 1.00 93.69 365 VAL A N 1
ATOM 2853 C CA . VAL A 1 365 ? 7.374 -23.063 -20.807 1.00 93.69 365 VAL A CA 1
ATOM 2854 C C . VAL A 1 365 ? 6.335 -22.532 -19.814 1.00 93.69 365 VAL A C 1
ATOM 2856 O O . VAL A 1 365 ? 5.313 -22.015 -20.257 1.00 93.69 365 VAL A O 1
ATOM 2859 N N . PRO A 1 366 ? 6.551 -22.659 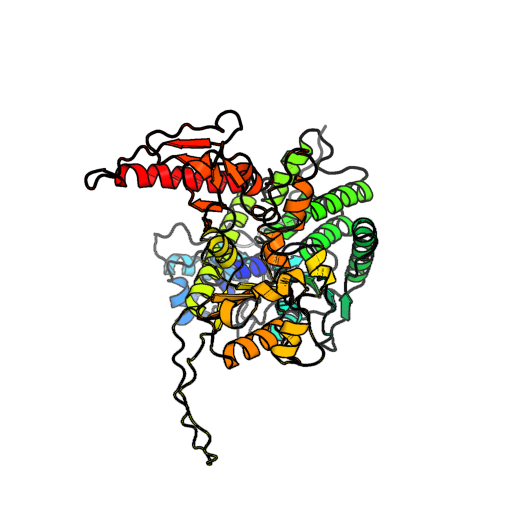-18.493 1.00 92.69 366 PRO A N 1
ATOM 2860 C CA . PRO A 1 366 ? 5.629 -22.134 -17.494 1.00 92.69 366 PRO A CA 1
ATOM 2861 C C . PRO A 1 366 ? 5.684 -20.602 -17.424 1.00 92.69 366 PRO A C 1
ATOM 2863 O O . PRO A 1 366 ? 6.768 -20.010 -17.434 1.00 92.69 366 PRO A O 1
ATOM 2866 N N . GLU A 1 367 ? 4.509 -19.988 -17.283 1.00 92.06 367 GLU A N 1
ATOM 2867 C CA . GLU A 1 367 ? 4.311 -18.548 -17.093 1.00 92.06 367 GLU A CA 1
ATOM 2868 C C . GLU A 1 367 ? 3.718 -18.264 -15.706 1.00 92.06 367 GLU A C 1
ATOM 2870 O O . GLU A 1 367 ? 2.848 -18.995 -15.235 1.00 92.06 367 GLU A O 1
ATOM 2875 N N . SER A 1 368 ? 4.194 -17.220 -15.025 1.00 86.81 368 SER A N 1
ATOM 2876 C CA . SER A 1 368 ? 3.653 -16.797 -13.721 1.00 86.81 368 SER A CA 1
ATOM 2877 C C . SER A 1 368 ? 3.931 -15.322 -13.434 1.00 86.81 368 SER A C 1
ATOM 2879 O O . SER A 1 368 ? 4.722 -14.688 -14.127 1.00 86.81 368 SER A O 1
ATOM 2881 N N . SER A 1 369 ? 3.325 -14.783 -12.382 1.00 86.44 369 SER A N 1
ATOM 2882 C CA . SER A 1 369 ? 3.588 -13.422 -11.903 1.00 86.44 369 SER A CA 1
ATOM 2883 C C . SER A 1 369 ? 4.400 -13.444 -10.610 1.00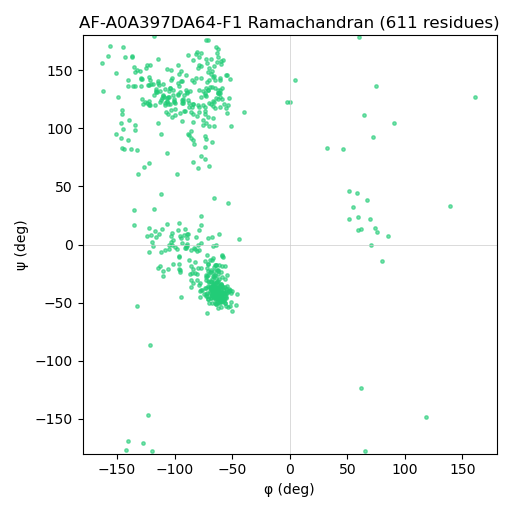 86.44 369 SER A C 1
ATOM 2885 O O . SER A 1 369 ? 4.346 -14.410 -9.844 1.00 86.44 369 SER A O 1
ATOM 2887 N N . VAL A 1 370 ? 5.191 -12.397 -10.378 1.00 88.25 370 VAL A N 1
ATOM 2888 C CA . VAL A 1 370 ? 6.071 -12.254 -9.209 1.00 88.25 370 VAL A CA 1
ATOM 2889 C C . VAL A 1 370 ? 5.985 -10.858 -8.610 1.00 88.25 370 VAL A C 1
ATOM 2891 O O . VAL A 1 370 ? 5.700 -9.887 -9.304 1.00 88.25 370 VAL A O 1
ATOM 2894 N N . THR A 1 371 ? 6.262 -10.764 -7.310 1.00 87.50 371 THR A N 1
ATOM 2895 C CA . THR A 1 371 ? 6.294 -9.497 -6.568 1.00 87.50 371 THR A CA 1
ATOM 2896 C C . THR A 1 371 ? 7.679 -8.853 -6.617 1.00 87.50 371 THR A C 1
ATOM 2898 O O . THR A 1 371 ? 8.686 -9.528 -6.864 1.00 87.50 371 THR A O 1
ATOM 2901 N N . CYS A 1 372 ? 7.765 -7.560 -6.290 1.00 89.19 372 CYS A N 1
ATOM 2902 C CA . CYS A 1 372 ? 9.053 -6.872 -6.152 1.00 89.19 372 CYS A CA 1
ATOM 2903 C C . CYS A 1 372 ? 9.970 -7.536 -5.111 1.00 89.19 372 CYS A C 1
ATOM 2905 O O . CYS A 1 372 ? 11.158 -7.676 -5.384 1.00 89.19 372 CYS A O 1
ATOM 2907 N N . ARG A 1 373 ? 9.432 -8.019 -3.976 1.00 91.88 373 ARG A N 1
ATOM 2908 C CA . ARG A 1 373 ? 10.211 -8.757 -2.960 1.00 91.88 373 ARG A CA 1
ATOM 2909 C C . ARG A 1 373 ? 10.798 -10.048 -3.504 1.00 91.88 373 ARG A C 1
ATOM 2911 O O . ARG A 1 373 ? 11.961 -10.356 -3.255 1.00 91.88 373 ARG A O 1
ATOM 2918 N N . TRP A 1 374 ? 10.003 -10.800 -4.267 1.00 93.00 374 TRP A N 1
ATOM 2919 C CA . TRP A 1 374 ? 10.501 -12.010 -4.912 1.00 93.00 374 TRP A CA 1
ATOM 2920 C C . TRP A 1 374 ? 11.658 -11.678 -5.854 1.00 93.00 374 TRP A C 1
ATOM 2922 O O . TRP A 1 374 ? 12.707 -12.311 -5.762 1.00 93.00 374 TRP A O 1
ATOM 2932 N N . LEU A 1 375 ? 11.493 -10.662 -6.710 1.00 93.12 375 LEU A N 1
ATOM 2933 C CA . LEU A 1 375 ? 12.536 -10.253 -7.649 1.00 93.12 375 LEU A CA 1
ATOM 2934 C C . LEU A 1 375 ? 13.791 -9.775 -6.911 1.00 93.12 375 LEU A C 1
ATOM 2936 O O . LEU A 1 375 ? 14.885 -10.230 -7.232 1.00 93.12 375 LEU A O 1
ATOM 2940 N N . PHE A 1 376 ? 13.635 -8.928 -5.893 1.00 91.56 376 PHE A N 1
ATOM 2941 C CA . PHE A 1 376 ? 14.735 -8.427 -5.073 1.00 91.56 376 PHE A CA 1
ATOM 2942 C C . PHE A 1 376 ? 15.558 -9.568 -4.468 1.00 91.56 376 PHE A C 1
ATOM 2944 O O . PHE A 1 376 ? 16.761 -9.632 -4.708 1.00 91.56 376 PHE A O 1
ATOM 2951 N N . ASN A 1 377 ? 14.921 -10.524 -3.785 1.00 92.25 377 ASN A N 1
ATOM 2952 C CA . ASN A 1 377 ? 15.608 -11.686 -3.208 1.00 92.25 377 ASN A CA 1
ATOM 2953 C C . ASN A 1 377 ? 16.258 -12.566 -4.286 1.00 92.25 377 ASN A C 1
ATOM 2955 O O . ASN A 1 377 ? 17.368 -13.085 -4.131 1.00 92.25 377 ASN A O 1
ATOM 2959 N N . ARG A 1 378 ? 15.576 -12.734 -5.424 1.00 88.19 378 ARG A N 1
ATOM 2960 C CA . ARG A 1 378 ? 16.071 -13.561 -6.525 1.00 88.19 378 ARG A CA 1
ATOM 2961 C C . ARG A 1 378 ? 17.324 -12.965 -7.173 1.00 88.19 378 ARG A C 1
ATOM 2963 O O . ARG A 1 378 ? 18.215 -13.731 -7.553 1.00 88.19 378 ARG A O 1
ATOM 2970 N N . LEU A 1 379 ? 17.423 -11.635 -7.253 1.00 86.06 379 LEU A N 1
ATOM 2971 C CA . LEU A 1 379 ? 18.608 -10.915 -7.734 1.00 86.06 379 LEU A CA 1
ATOM 2972 C C . LEU A 1 379 ? 19.831 -11.175 -6.839 1.00 86.06 379 LEU A C 1
ATOM 2974 O O . LEU A 1 379 ? 20.931 -11.371 -7.355 1.00 86.06 379 LEU A O 1
ATOM 2978 N N . GLN A 1 380 ? 19.636 -11.320 -5.523 1.00 83.06 380 GLN A N 1
ATOM 2979 C CA . GLN A 1 380 ? 20.733 -11.590 -4.577 1.00 83.06 380 GLN A CA 1
ATOM 2980 C C . GLN A 1 380 ? 21.314 -13.003 -4.705 1.00 83.06 380 GLN A C 1
ATOM 2982 O O . GLN A 1 380 ? 22.420 -13.276 -4.243 1.00 83.06 380 GLN A O 1
ATOM 2987 N N . SER A 1 381 ? 20.591 -13.917 -5.353 1.00 72.00 381 SER A N 1
ATOM 2988 C CA . SER A 1 381 ? 20.983 -15.325 -5.456 1.00 72.00 381 SER A CA 1
ATOM 2989 C C . SER A 1 381 ? 21.936 -15.617 -6.627 1.00 72.00 381 SER A C 1
ATOM 2991 O O . SER A 1 381 ? 22.357 -16.759 -6.790 1.00 72.00 381 SER A O 1
ATOM 2993 N N . GLY A 1 382 ? 22.246 -14.635 -7.488 1.00 65.88 382 GLY A N 1
ATOM 2994 C CA . GLY A 1 382 ? 23.173 -14.822 -8.618 1.00 65.88 382 GLY A CA 1
ATOM 2995 C C . GLY A 1 382 ? 22.738 -15.902 -9.618 1.00 65.88 382 GLY A C 1
ATOM 2996 O O . GLY A 1 382 ? 23.562 -16.460 -10.335 1.00 65.88 382 GLY A O 1
ATOM 2997 N N . THR A 1 383 ? 21.438 -16.199 -9.673 1.00 62.56 383 THR A N 1
ATOM 2998 C CA . THR A 1 383 ? 20.839 -17.376 -10.338 1.00 62.56 383 THR A CA 1
ATOM 2999 C C . THR A 1 383 ? 20.968 -17.389 -11.858 1.00 62.56 383 THR A C 1
ATOM 3001 O O . THR A 1 383 ? 20.500 -18.320 -12.513 1.00 62.56 383 THR A O 1
ATOM 3004 N N . GLY A 1 384 ? 21.579 -16.352 -12.433 1.00 69.81 384 GLY A N 1
ATOM 3005 C CA . GLY A 1 384 ? 21.653 -16.178 -13.866 1.00 69.81 384 GLY A CA 1
ATOM 3006 C C . GLY A 1 384 ? 20.256 -16.116 -14.473 1.00 69.81 384 GLY A C 1
ATOM 3007 O O . GLY A 1 384 ? 20.038 -16.731 -15.502 1.00 69.81 384 GLY A O 1
ATOM 3008 N N . MET A 1 385 ? 19.299 -15.388 -13.900 1.00 88.12 385 MET A N 1
ATOM 3009 C CA . MET A 1 385 ? 18.055 -15.067 -14.617 1.00 88.12 385 MET A CA 1
ATOM 3010 C C . MET A 1 385 ? 18.319 -14.030 -15.719 1.00 88.12 385 MET A C 1
ATOM 3012 O O . MET A 1 385 ? 19.299 -13.288 -15.644 1.00 88.12 385 MET A O 1
ATOM 3016 N N . LEU A 1 386 ? 17.475 -13.980 -16.744 1.00 91.56 386 LEU A N 1
ATOM 3017 C CA . LEU A 1 386 ? 17.419 -12.856 -17.676 1.00 91.56 386 LEU A CA 1
ATOM 3018 C C . LEU A 1 386 ? 16.363 -11.878 -17.191 1.00 91.56 386 LEU A C 1
ATOM 3020 O O . LEU A 1 386 ? 15.214 -12.266 -17.009 1.00 91.56 386 LEU A O 1
ATOM 3024 N N . LEU A 1 387 ? 16.754 -10.626 -17.001 1.00 93.81 387 LEU A N 1
ATOM 3025 C CA . LEU A 1 387 ? 15.852 -9.565 -16.594 1.00 93.81 387 LEU A CA 1
ATOM 3026 C C . LEU A 1 387 ? 15.631 -8.632 -17.784 1.00 93.81 387 LEU A C 1
ATOM 3028 O O . LEU A 1 387 ? 16.599 -8.113 -18.333 1.00 93.81 387 LEU A O 1
ATOM 3032 N N . LEU A 1 388 ? 14.382 -8.453 -18.205 1.00 96.12 388 LEU A N 1
ATOM 3033 C CA . LEU A 1 388 ? 14.024 -7.675 -19.388 1.00 96.12 388 LEU A CA 1
ATOM 3034 C C . LEU A 1 388 ? 13.152 -6.477 -19.008 1.00 96.12 388 LEU A C 1
ATOM 3036 O O . LEU A 1 388 ? 12.130 -6.647 -18.341 1.00 96.12 388 LEU A O 1
ATOM 3040 N N . ASP A 1 389 ? 13.547 -5.292 -19.468 1.00 95.00 389 ASP A N 1
ATOM 3041 C CA . ASP A 1 389 ? 12.821 -4.038 -19.282 1.00 95.00 389 ASP A CA 1
ATOM 3042 C C . ASP A 1 389 ? 12.073 -3.655 -20.560 1.00 95.00 389 ASP A C 1
ATOM 3044 O O . ASP A 1 389 ? 12.679 -3.297 -21.570 1.00 95.00 389 ASP A O 1
ATOM 3048 N N . ALA A 1 390 ? 10.750 -3.750 -20.508 1.00 94.19 390 ALA A N 1
ATOM 3049 C CA . ALA A 1 390 ? 9.835 -3.468 -21.606 1.00 94.19 390 ALA A CA 1
ATOM 3050 C C . ALA A 1 390 ? 9.336 -2.010 -21.636 1.00 94.19 390 ALA A C 1
ATOM 3052 O O . ALA A 1 390 ? 8.403 -1.710 -22.387 1.00 94.19 390 ALA A O 1
ATOM 3053 N N . ARG A 1 391 ? 9.893 -1.115 -20.805 1.00 90.38 391 ARG A N 1
ATOM 3054 C CA . ARG A 1 391 ? 9.607 0.329 -20.844 1.00 90.38 391 ARG A CA 1
ATOM 3055 C C . ARG A 1 391 ? 10.256 0.996 -22.061 1.00 90.38 391 ARG A C 1
ATOM 3057 O O . ARG A 1 391 ? 10.944 0.356 -22.858 1.00 90.38 391 ARG A O 1
ATOM 3064 N N . SER A 1 392 ? 9.993 2.292 -22.233 1.00 85.75 392 SER A N 1
ATOM 3065 C CA . SER A 1 392 ? 10.641 3.088 -23.275 1.00 85.75 392 SER A CA 1
ATOM 3066 C C . SER A 1 392 ? 12.169 3.092 -23.108 1.00 85.75 392 SER A C 1
ATOM 3068 O O . SER A 1 392 ? 12.688 2.902 -22.007 1.00 85.75 392 SER A O 1
ATOM 3070 N N . ARG A 1 393 ? 12.896 3.322 -24.211 1.00 82.56 393 ARG A N 1
ATOM 3071 C CA . ARG A 1 393 ? 14.363 3.449 -24.194 1.00 82.56 393 ARG A CA 1
ATOM 3072 C C . ARG A 1 393 ? 14.810 4.564 -23.242 1.00 82.56 393 ARG A C 1
ATOM 3074 O O . ARG A 1 393 ? 15.653 4.312 -22.396 1.00 82.56 393 ARG A O 1
ATOM 3081 N N . SER A 1 394 ? 14.165 5.729 -23.331 1.00 74.69 394 SER A N 1
ATOM 3082 C CA . SER A 1 394 ? 14.438 6.883 -22.465 1.00 74.69 394 SER A CA 1
ATOM 3083 C C . SER A 1 394 ? 14.293 6.528 -20.985 1.00 74.69 394 SER A C 1
ATOM 3085 O O . SER A 1 394 ? 15.219 6.735 -20.217 1.00 74.69 394 SER A O 1
ATOM 3087 N N . ASP A 1 395 ? 13.178 5.901 -20.593 1.00 79.31 395 ASP A N 1
ATOM 3088 C CA . ASP A 1 395 ? 12.942 5.545 -19.186 1.00 79.31 395 ASP A CA 1
ATOM 3089 C C . ASP A 1 395 ? 13.927 4.498 -18.656 1.00 79.31 395 ASP A C 1
ATOM 3091 O O . ASP A 1 395 ? 14.152 4.422 -17.449 1.00 79.31 395 ASP A O 1
ATOM 3095 N N . PHE A 1 396 ? 14.450 3.635 -19.531 1.00 79.88 396 PHE A N 1
ATOM 3096 C CA . PHE A 1 396 ? 15.481 2.668 -19.170 1.00 79.88 396 PHE A CA 1
ATOM 3097 C C . PHE A 1 396 ? 16.838 3.346 -18.959 1.00 79.88 396 PHE A C 1
ATOM 3099 O O . PHE A 1 396 ? 17.519 3.025 -17.981 1.00 79.88 396 PHE A O 1
ATOM 3106 N N . ASP A 1 397 ? 17.208 4.256 -19.863 1.00 72.31 397 ASP A N 1
ATOM 3107 C CA . ASP A 1 397 ? 18.467 5.002 -19.805 1.00 72.31 397 ASP A CA 1
ATOM 3108 C C . ASP A 1 397 ? 18.494 5.924 -18.572 1.00 72.31 397 ASP A C 1
ATOM 3110 O O . ASP A 1 397 ? 19.510 5.992 -17.881 1.00 72.31 397 ASP A O 1
ATOM 3114 N N . ASP A 1 398 ? 17.355 6.543 -18.238 1.00 73.25 398 ASP A N 1
ATOM 3115 C CA . ASP A 1 398 ? 17.196 7.385 -17.048 1.00 73.25 398 ASP A CA 1
ATOM 3116 C C . ASP A 1 398 ? 17.355 6.582 -15.753 1.00 73.25 398 ASP A C 1
ATOM 3118 O O . ASP A 1 398 ? 18.088 6.973 -14.839 1.00 73.25 398 ASP A O 1
ATOM 3122 N N . ASN A 1 399 ? 16.645 5.453 -15.639 1.00 77.81 399 ASN A N 1
ATOM 3123 C CA . ASN A 1 399 ? 16.760 4.584 -14.478 1.00 77.81 399 ASN A CA 1
ATOM 3124 C C . ASN A 1 399 ? 16.216 3.179 -14.745 1.00 77.81 399 ASN A C 1
ATOM 3126 O O . ASN A 1 399 ? 15.076 3.026 -15.172 1.00 77.81 399 ASN A O 1
ATOM 3130 N N . CYS A 1 400 ? 16.952 2.131 -14.385 1.00 82.00 400 CYS A N 1
ATOM 3131 C CA . CYS A 1 400 ? 16.521 0.743 -14.537 1.00 82.00 400 CYS A CA 1
ATOM 3132 C C . CYS A 1 400 ? 17.012 -0.156 -13.398 1.00 82.00 400 CYS A C 1
ATOM 3134 O O . CYS A 1 400 ? 17.822 0.233 -12.554 1.00 82.00 400 CYS A O 1
ATOM 3136 N N . ILE A 1 401 ? 16.500 -1.390 -13.349 1.00 88.69 401 ILE A N 1
ATOM 3137 C CA . ILE A 1 401 ? 17.047 -2.403 -12.441 1.00 88.69 401 ILE A CA 1
ATOM 3138 C C . ILE A 1 401 ? 18.396 -2.850 -13.018 1.00 88.69 401 ILE A C 1
ATOM 3140 O O . ILE A 1 401 ? 18.448 -3.206 -14.200 1.00 88.69 401 ILE A O 1
ATOM 3144 N N . PRO A 1 402 ? 19.478 -2.889 -12.221 1.00 77.12 402 PRO A N 1
ATOM 3145 C CA . PRO A 1 402 ? 20.783 -3.321 -12.699 1.00 77.12 402 PRO A CA 1
ATOM 3146 C C . PRO A 1 402 ? 20.706 -4.675 -13.399 1.00 77.12 402 PRO A C 1
ATOM 3148 O O . PRO A 1 402 ? 19.976 -5.566 -12.963 1.00 77.12 402 PRO A O 1
ATOM 3151 N N . THR A 1 403 ? 21.489 -4.843 -14.466 1.00 78.00 403 THR A N 1
ATOM 3152 C CA . THR A 1 403 ? 21.526 -6.038 -15.338 1.00 78.00 403 THR A CA 1
ATOM 3153 C C . THR A 1 403 ? 20.301 -6.261 -16.229 1.00 78.00 403 THR A C 1
ATOM 3155 O O . THR A 1 403 ? 20.296 -7.219 -17.007 1.00 78.00 403 THR A O 1
ATOM 3158 N N . ALA A 1 404 ? 19.287 -5.391 -16.162 1.00 89.44 404 ALA A N 1
ATOM 3159 C CA . ALA A 1 404 ? 18.160 -5.464 -17.077 1.00 89.44 404 ALA A CA 1
ATOM 3160 C C . ALA A 1 404 ? 18.590 -5.181 -18.527 1.00 89.44 404 ALA A C 1
ATOM 3162 O O . ALA A 1 404 ? 19.428 -4.321 -18.800 1.00 89.44 404 ALA A O 1
ATOM 3163 N N . ILE A 1 405 ? 17.990 -5.917 -19.456 1.00 87.44 405 ILE A N 1
ATOM 3164 C CA . ILE A 1 405 ? 18.157 -5.755 -20.899 1.00 87.44 405 ILE A CA 1
ATOM 3165 C C . ILE A 1 405 ? 16.948 -4.989 -21.411 1.00 87.44 405 ILE A C 1
ATOM 3167 O O . ILE A 1 405 ? 15.816 -5.418 -21.179 1.00 87.44 405 ILE A O 1
ATOM 3171 N N . SER A 1 406 ? 17.166 -3.879 -22.107 1.00 91.31 406 SER A N 1
ATOM 3172 C CA . SER A 1 406 ? 16.052 -3.058 -22.566 1.00 91.31 406 SER A CA 1
ATOM 3173 C C . SER A 1 406 ? 15.532 -3.501 -23.924 1.00 91.31 406 SER A C 1
ATOM 3175 O O . SER A 1 406 ? 16.266 -3.578 -24.914 1.00 91.31 406 SER A O 1
ATOM 3177 N N . ILE A 1 407 ? 14.235 -3.788 -23.926 1.00 93.88 407 ILE A N 1
ATOM 3178 C CA . ILE A 1 407 ? 13.447 -4.354 -25.016 1.00 93.88 407 ILE A CA 1
ATOM 3179 C C . ILE A 1 407 ? 12.230 -3.448 -25.272 1.00 93.88 407 ILE A C 1
ATOM 3181 O O . ILE A 1 407 ? 11.099 -3.860 -25.009 1.00 93.88 407 ILE A O 1
ATOM 3185 N N . PRO A 1 408 ? 12.419 -2.206 -25.753 1.00 87.62 408 PRO A N 1
ATOM 3186 C CA . PRO A 1 408 ? 11.314 -1.284 -26.002 1.00 87.62 408 PRO A CA 1
ATOM 3187 C C . PRO A 1 408 ? 10.361 -1.827 -27.077 1.00 87.62 408 PRO A C 1
ATOM 3189 O O . PRO A 1 408 ? 10.711 -2.717 -27.856 1.00 87.62 408 PRO A O 1
ATOM 3192 N N . ALA A 1 409 ? 9.139 -1.293 -27.114 1.00 88.50 409 ALA A N 1
ATOM 3193 C CA . ALA A 1 409 ? 8.134 -1.698 -28.093 1.00 88.50 409 ALA A CA 1
ATOM 3194 C C . ALA A 1 409 ? 8.625 -1.484 -29.532 1.00 88.50 409 ALA A C 1
ATOM 3196 O O . ALA A 1 409 ? 9.171 -0.432 -29.864 1.00 88.50 409 ALA A O 1
ATOM 3197 N N . THR A 1 410 ? 8.406 -2.480 -30.391 1.00 85.56 410 THR A N 1
ATOM 3198 C CA . THR A 1 410 ? 8.775 -2.431 -31.811 1.00 85.56 410 THR A CA 1
ATOM 3199 C C . THR A 1 410 ? 7.531 -2.460 -32.695 1.00 85.56 410 THR A C 1
ATOM 3201 O O . THR A 1 410 ? 6.458 -2.897 -32.278 1.00 85.56 410 THR A O 1
ATOM 3204 N N . HIS A 1 411 ? 7.666 -2.014 -33.946 1.00 79.75 411 HIS A N 1
ATOM 3205 C CA . HIS A 1 411 ? 6.559 -2.018 -34.911 1.00 79.75 411 HIS A CA 1
ATOM 3206 C C . HIS A 1 411 ? 6.091 -3.427 -35.300 1.00 79.75 411 HIS A C 1
ATOM 3208 O O . HIS A 1 411 ? 4.963 -3.594 -35.757 1.00 79.75 411 HIS A O 1
ATOM 3214 N N . THR A 1 412 ? 6.950 -4.439 -35.143 1.00 82.44 412 THR A N 1
ATOM 3215 C CA . THR A 1 412 ? 6.644 -5.828 -35.500 1.00 82.44 412 THR A CA 1
ATOM 3216 C C . THR A 1 412 ? 6.873 -6.743 -34.305 1.00 82.44 412 THR A C 1
ATOM 3218 O O . THR A 1 412 ? 7.969 -6.829 -33.764 1.00 82.44 412 THR A O 1
ATOM 3221 N N . ALA A 1 413 ? 5.838 -7.476 -33.898 1.00 85.25 413 ALA A N 1
ATOM 3222 C CA . ALA A 1 413 ? 5.903 -8.395 -32.764 1.00 85.25 413 ALA A CA 1
ATOM 3223 C C . ALA A 1 413 ? 6.577 -9.726 -33.151 1.00 85.25 413 ALA A C 1
ATOM 3225 O O . ALA A 1 413 ? 5.935 -10.774 -33.176 1.00 85.25 413 ALA A O 1
ATOM 3226 N N . THR A 1 414 ? 7.871 -9.689 -33.477 1.00 92.38 414 THR A N 1
ATOM 3227 C CA . THR A 1 414 ? 8.695 -10.884 -33.733 1.00 92.38 414 THR A CA 1
ATOM 3228 C C . THR A 1 414 ? 9.928 -10.885 -32.838 1.00 92.38 414 THR A C 1
ATOM 3230 O O . THR A 1 414 ? 10.409 -9.825 -32.443 1.00 92.38 414 THR A O 1
ATOM 3233 N N . LEU A 1 415 ? 10.447 -12.070 -32.501 1.00 90.94 415 LEU A N 1
ATOM 3234 C CA . LEU A 1 415 ? 11.634 -12.168 -31.648 1.00 90.94 415 LEU A CA 1
ATOM 3235 C C . LEU A 1 415 ? 12.872 -11.573 -32.337 1.00 90.94 415 LEU A C 1
ATOM 3237 O O . LEU A 1 415 ? 13.637 -10.877 -31.682 1.00 90.94 415 LEU A O 1
ATOM 3241 N N . ASP A 1 416 ? 12.997 -11.737 -33.657 1.00 91.31 416 ASP A N 1
ATOM 3242 C CA . ASP A 1 416 ? 14.058 -11.109 -34.455 1.00 91.31 416 ASP A CA 1
ATOM 3243 C C . ASP A 1 416 ? 13.985 -9.577 -34.388 1.00 91.31 416 ASP A C 1
ATOM 3245 O O . ASP A 1 416 ? 15.004 -8.908 -34.242 1.00 91.31 416 ASP A O 1
ATOM 3249 N N . ALA A 1 417 ? 12.782 -8.992 -34.443 1.00 89.75 417 ALA A N 1
ATOM 3250 C CA . ALA A 1 417 ? 12.615 -7.547 -34.282 1.00 89.75 417 ALA A CA 1
ATOM 3251 C C . ALA A 1 417 ? 12.999 -7.069 -32.874 1.00 89.75 417 ALA A C 1
ATOM 3253 O O . ALA A 1 417 ? 13.610 -6.012 -32.743 1.00 89.75 417 ALA A O 1
ATOM 3254 N N . VAL A 1 418 ? 12.686 -7.851 -31.832 1.00 90.94 418 VAL A N 1
ATOM 3255 C CA . VAL A 1 418 ? 13.122 -7.566 -30.453 1.00 90.94 418 VAL A CA 1
ATOM 3256 C C . VAL A 1 418 ? 14.646 -7.617 -30.351 1.00 90.94 418 VAL A C 1
ATOM 3258 O O . VAL A 1 418 ? 15.237 -6.700 -29.794 1.00 90.94 418 VAL A O 1
ATOM 3261 N N . GLU A 1 419 ? 15.282 -8.654 -30.904 1.00 89.88 419 GLU A N 1
ATOM 3262 C CA . GLU A 1 419 ? 16.742 -8.818 -30.899 1.00 89.88 419 GLU A CA 1
ATOM 3263 C C . GLU A 1 419 ? 17.456 -7.687 -31.650 1.00 89.88 419 GLU A C 1
ATOM 3265 O O . GLU A 1 419 ? 18.456 -7.163 -31.161 1.00 89.88 419 GLU A O 1
ATOM 3270 N N . ASN A 1 420 ? 16.911 -7.257 -32.789 1.00 86.94 420 ASN A N 1
ATOM 3271 C CA . ASN A 1 420 ? 17.454 -6.151 -33.581 1.00 86.94 420 ASN A CA 1
ATOM 3272 C C . ASN A 1 420 ? 17.241 -4.770 -32.935 1.00 86.94 420 ASN A C 1
ATOM 3274 O O . ASN A 1 420 ? 17.941 -3.825 -33.287 1.00 86.94 420 ASN A O 1
ATOM 3278 N N . ALA A 1 421 ? 16.286 -4.638 -32.008 1.00 85.19 421 ALA A N 1
ATOM 3279 C CA . ALA A 1 421 ? 16.011 -3.397 -31.277 1.00 85.19 421 ALA A CA 1
ATOM 3280 C C . ALA A 1 421 ? 16.817 -3.256 -29.970 1.00 85.19 421 ALA A C 1
ATOM 3282 O O . ALA A 1 421 ? 16.691 -2.242 -29.271 1.00 85.19 421 ALA A O 1
ATOM 3283 N N . LEU A 1 422 ? 17.619 -4.267 -29.614 1.00 82.19 422 LEU A N 1
ATOM 3284 C CA . LEU A 1 422 ? 18.521 -4.218 -28.464 1.00 82.19 422 LEU A CA 1
ATOM 3285 C C . LEU A 1 422 ? 19.624 -3.180 -28.678 1.00 82.19 422 LEU A C 1
ATOM 3287 O O . LEU A 1 422 ? 20.043 -2.915 -29.803 1.00 82.19 422 LEU A O 1
ATOM 3291 N N . LEU A 1 423 ? 20.148 -2.642 -27.576 1.00 74.44 423 LEU A N 1
ATOM 3292 C CA . LEU A 1 423 ? 21.369 -1.841 -27.638 1.00 74.44 423 LEU A CA 1
ATOM 3293 C C . LEU A 1 423 ? 22.525 -2.695 -28.187 1.00 74.44 423 LEU A C 1
ATOM 3295 O O . LEU A 1 423 ? 22.618 -3.873 -27.813 1.00 74.44 423 LEU A O 1
ATOM 3299 N N . PRO A 1 424 ? 23.421 -2.138 -29.024 1.00 76.38 424 PRO A N 1
ATOM 3300 C CA . PRO A 1 424 ? 24.557 -2.877 -29.581 1.00 76.38 424 PRO A CA 1
ATOM 3301 C C . PRO A 1 424 ? 25.377 -3.613 -28.512 1.00 76.38 424 PRO A C 1
ATOM 3303 O O . PRO A 1 424 ? 25.724 -4.785 -28.667 1.00 76.38 424 PRO A O 1
ATOM 3306 N N . GLU A 1 425 ? 25.610 -2.960 -27.377 1.00 70.94 425 GLU A N 1
ATOM 3307 C CA . GLU A 1 425 ? 26.313 -3.504 -26.220 1.00 70.94 425 GLU A CA 1
ATOM 3308 C C . GLU A 1 425 ? 25.524 -4.600 -25.483 1.00 70.94 425 GLU A C 1
ATOM 3310 O O . GLU A 1 425 ? 26.127 -5.470 -24.857 1.00 70.94 425 GLU A O 1
ATOM 3315 N N . GLN A 1 426 ? 24.193 -4.632 -25.596 1.00 77.31 426 GLN A N 1
ATOM 3316 C CA . GLN A 1 426 ? 23.327 -5.631 -24.958 1.00 77.31 426 GLN A CA 1
ATOM 3317 C C . GLN A 1 426 ? 22.960 -6.806 -25.874 1.00 77.31 426 GLN A C 1
ATOM 3319 O O . GLN A 1 426 ? 22.545 -7.853 -25.372 1.00 77.31 426 GLN A O 1
ATOM 3324 N N . ALA A 1 427 ? 23.139 -6.687 -27.193 1.00 77.00 427 ALA A N 1
ATOM 3325 C CA . ALA A 1 427 ? 22.714 -7.694 -28.171 1.00 77.00 427 ALA A CA 1
ATOM 3326 C C . ALA A 1 427 ? 23.238 -9.109 -27.849 1.00 77.00 427 ALA A C 1
ATOM 3328 O O . ALA A 1 427 ? 22.524 -10.109 -27.942 1.00 77.00 427 ALA A O 1
ATOM 3329 N N . HIS A 1 428 ? 24.479 -9.203 -27.364 1.00 80.25 428 HIS A N 1
ATOM 3330 C CA . HIS A 1 428 ? 25.107 -10.474 -27.004 1.00 80.25 428 HIS A CA 1
ATOM 3331 C C . HIS A 1 428 ? 24.519 -11.138 -25.739 1.00 80.25 428 HIS A C 1
ATOM 3333 O O . HIS A 1 428 ? 24.749 -12.333 -25.516 1.00 80.25 428 HIS A O 1
ATOM 3339 N N . LEU A 1 429 ? 23.774 -10.399 -24.906 1.00 77.19 429 LEU A N 1
ATOM 3340 C CA . LEU A 1 429 ? 23.207 -10.867 -23.633 1.00 77.19 429 LEU A CA 1
ATOM 3341 C C . LEU A 1 429 ? 21.895 -11.638 -23.812 1.00 77.19 429 LEU A C 1
ATOM 3343 O O . LEU A 1 429 ? 21.574 -12.488 -22.978 1.00 77.19 429 LEU A O 1
ATOM 3347 N N . PHE A 1 430 ? 21.170 -11.389 -24.904 1.00 87.62 430 PHE A N 1
ATOM 3348 C CA . PHE A 1 430 ? 19.846 -11.955 -25.161 1.00 87.62 430 PHE A CA 1
ATOM 3349 C C . PHE A 1 430 ? 19.799 -12.830 -26.418 1.00 87.62 430 PHE A C 1
ATOM 3351 O O . PHE A 1 430 ? 18.767 -12.926 -27.051 1.00 87.62 430 PHE A O 1
ATOM 3358 N N . THR A 1 431 ? 20.882 -13.509 -26.792 1.00 88.62 431 THR A N 1
ATOM 3359 C CA . THR A 1 431 ? 20.849 -14.478 -27.909 1.00 88.62 431 THR A CA 1
ATOM 3360 C C . THR A 1 431 ? 20.111 -15.771 -27.528 1.00 88.62 431 THR A C 1
ATOM 3362 O O . THR A 1 431 ? 20.059 -16.135 -26.350 1.00 88.62 431 THR A O 1
ATOM 3365 N N . ALA A 1 432 ? 19.635 -16.556 -28.503 1.00 89.44 432 ALA A N 1
ATOM 3366 C CA . ALA A 1 432 ? 19.019 -17.874 -28.260 1.00 89.44 432 ALA A CA 1
ATOM 3367 C C . ALA A 1 432 ? 19.877 -18.797 -27.363 1.00 89.44 432 ALA A C 1
ATOM 3369 O O . ALA A 1 432 ? 19.379 -19.454 -26.443 1.00 89.44 432 ALA A O 1
ATOM 3370 N N . LYS A 1 433 ? 21.206 -18.793 -27.561 1.00 89.25 433 LYS A N 1
ATOM 3371 C CA . LYS A 1 433 ? 22.163 -19.527 -26.712 1.00 89.25 433 LYS A CA 1
ATOM 3372 C C . LYS A 1 433 ? 22.149 -19.024 -25.267 1.00 89.25 433 LYS A C 1
ATOM 3374 O O . LYS A 1 433 ? 22.262 -19.830 -24.347 1.00 89.25 433 LYS A O 1
ATOM 3379 N N . LYS A 1 434 ? 22.024 -17.710 -25.066 1.00 87.00 434 LYS A N 1
ATOM 3380 C CA . LYS A 1 434 ? 21.967 -17.078 -23.744 1.00 87.00 434 LYS A CA 1
ATOM 3381 C C . LYS A 1 434 ? 20.600 -17.179 -23.083 1.00 87.00 434 LYS A C 1
ATOM 3383 O O . LYS A 1 434 ? 20.575 -17.059 -21.869 1.00 87.00 434 LYS A O 1
ATOM 3388 N N . ARG A 1 435 ? 19.504 -17.412 -23.813 1.00 90.94 435 ARG A N 1
ATOM 3389 C CA . ARG A 1 435 ? 18.156 -17.653 -23.253 1.00 90.94 435 ARG A CA 1
ATOM 3390 C C . ARG A 1 435 ? 17.944 -19.084 -22.761 1.00 90.94 435 ARG A C 1
ATOM 3392 O O . ARG A 1 435 ? 17.184 -19.318 -21.823 1.00 90.94 435 ARG A O 1
ATOM 3399 N N . LYS A 1 436 ? 18.615 -20.050 -23.389 1.00 91.75 436 LYS A N 1
ATOM 3400 C CA . LYS A 1 436 ? 18.403 -21.482 -23.155 1.00 91.75 436 LYS A CA 1
ATOM 3401 C C . LYS A 1 436 ? 18.487 -21.865 -21.667 1.00 91.75 436 LYS A C 1
ATOM 3403 O O . LYS A 1 436 ? 19.495 -21.620 -21.015 1.00 91.75 436 LYS A O 1
ATOM 3408 N N . LEU A 1 437 ? 17.435 -22.524 -21.168 1.00 87.75 437 LEU A N 1
ATOM 3409 C CA . LEU A 1 437 ? 17.262 -23.011 -19.788 1.00 87.75 437 LEU A CA 1
ATOM 3410 C C . LEU A 1 437 ? 17.302 -21.942 -18.680 1.00 87.75 437 LEU A C 1
ATOM 3412 O O . LEU A 1 437 ? 17.353 -22.304 -17.504 1.00 87.75 437 LEU A O 1
ATOM 3416 N N . ARG A 1 438 ? 17.235 -20.651 -19.015 1.00 88.56 438 ARG A N 1
ATOM 3417 C CA . ARG A 1 438 ? 17.211 -19.577 -18.016 1.00 88.56 438 ARG A CA 1
ATOM 3418 C C . ARG A 1 438 ? 15.791 -19.155 -17.687 1.00 88.56 438 ARG A C 1
ATOM 3420 O O . ARG A 1 438 ? 14.903 -19.226 -18.532 1.00 88.56 438 ARG A O 1
ATOM 3427 N N . GLU A 1 439 ? 15.610 -18.711 -16.453 1.00 92.94 439 GLU A N 1
ATOM 3428 C CA . GLU A 1 439 ? 14.402 -18.019 -16.013 1.00 92.94 439 GLU A CA 1
ATOM 3429 C C . GLU A 1 439 ? 14.428 -16.608 -16.604 1.00 92.94 439 GLU A C 1
ATOM 3431 O O . GLU A 1 439 ? 15.444 -15.918 -16.494 1.00 92.94 439 GLU A O 1
ATOM 3436 N N . VAL A 1 440 ? 13.344 -16.199 -17.261 1.00 96.19 440 VAL A N 1
ATOM 3437 C CA . VAL A 1 440 ? 13.182 -14.845 -17.798 1.00 96.19 440 VAL A CA 1
ATOM 3438 C C . VAL A 1 440 ? 12.181 -14.100 -16.936 1.00 96.19 440 VAL A C 1
ATOM 3440 O O . VAL A 1 440 ? 11.064 -14.569 -16.745 1.00 96.19 440 VAL A O 1
ATOM 3443 N N . VAL A 1 441 ? 12.563 -12.931 -16.442 1.00 96.31 441 VAL A N 1
ATOM 3444 C CA . VAL A 1 441 ? 11.672 -12.001 -15.755 1.00 96.31 441 VAL A CA 1
ATOM 3445 C C . VAL A 1 441 ? 11.495 -10.780 -16.641 1.00 96.31 441 VAL A C 1
ATOM 3447 O O . VAL A 1 441 ? 12.479 -10.172 -17.053 1.00 96.31 441 VAL A O 1
ATOM 3450 N N . ILE A 1 442 ? 10.250 -10.425 -16.936 1.00 96.94 442 ILE A N 1
ATOM 3451 C CA . ILE A 1 442 ? 9.901 -9.271 -17.761 1.00 96.94 442 ILE A CA 1
ATOM 3452 C C . ILE A 1 442 ? 9.133 -8.283 -16.898 1.00 96.94 442 ILE A C 1
ATOM 3454 O O . ILE A 1 442 ? 8.173 -8.651 -16.214 1.00 96.94 442 ILE A O 1
ATOM 3458 N N . TYR A 1 443 ? 9.542 -7.025 -16.943 1.00 94.81 443 TYR A N 1
ATOM 3459 C CA . TYR A 1 443 ? 8.828 -5.937 -16.299 1.00 94.81 443 TYR A CA 1
ATOM 3460 C C . TYR A 1 443 ? 8.614 -4.798 -17.285 1.00 94.81 443 TYR A C 1
ATOM 3462 O O . TYR A 1 443 ? 9.407 -4.589 -18.196 1.00 94.81 443 TYR A O 1
ATOM 3470 N N . GLY A 1 444 ? 7.517 -4.076 -17.114 1.00 87.12 444 GLY A N 1
ATOM 3471 C CA . GLY A 1 444 ? 7.284 -2.804 -17.780 1.00 87.12 444 GLY A CA 1
ATOM 3472 C C . GLY A 1 444 ? 7.034 -1.725 -16.737 1.00 87.12 444 GLY A C 1
ATOM 3473 O O . GLY A 1 444 ? 7.529 -1.776 -15.604 1.00 87.12 444 GLY A O 1
ATOM 3474 N N . TYR A 1 445 ? 6.191 -0.766 -17.095 1.00 76.75 445 TYR A N 1
ATOM 3475 C CA . TYR A 1 445 ? 5.510 0.054 -16.097 1.00 76.75 445 TYR A CA 1
ATOM 3476 C C . TYR A 1 445 ? 4.585 -0.827 -15.241 1.00 76.75 445 TYR A C 1
ATOM 3478 O O . TYR A 1 445 ? 4.283 -1.960 -15.616 1.00 76.75 445 TYR A O 1
ATOM 3486 N N . ALA A 1 446 ? 4.129 -0.313 -14.096 1.00 66.56 446 ALA A N 1
ATOM 3487 C CA . ALA A 1 446 ? 3.116 -1.003 -13.297 1.00 66.56 446 ALA A CA 1
ATOM 3488 C C . ALA A 1 446 ? 1.893 -1.315 -14.178 1.00 66.56 446 ALA A C 1
ATOM 3490 O O . ALA A 1 446 ? 1.303 -0.400 -14.765 1.00 66.56 446 ALA A O 1
ATOM 3491 N N . VAL A 1 447 ? 1.544 -2.596 -14.316 1.00 52.91 447 VAL A N 1
ATOM 3492 C CA . VAL A 1 447 ? 0.474 -3.021 -15.223 1.00 52.91 447 VAL A CA 1
ATOM 3493 C C . VAL A 1 447 ? -0.865 -2.631 -14.607 1.00 52.91 447 VAL A C 1
ATOM 3495 O O . VAL A 1 447 ? -1.294 -3.194 -13.602 1.00 52.91 447 VAL A O 1
ATOM 3498 N N . LYS A 1 448 ? -1.570 -1.685 -15.230 1.00 45.50 448 LYS A N 1
ATOM 3499 C CA . LYS A 1 448 ? -3.013 -1.548 -15.025 1.00 45.50 448 LYS A CA 1
ATOM 3500 C C . LYS A 1 448 ? -3.708 -2.618 -15.861 1.00 45.50 448 LYS A C 1
ATOM 3502 O O . LYS A 1 448 ? -3.599 -2.594 -17.083 1.00 45.50 448 LYS A O 1
ATOM 3507 N N . VAL A 1 449 ? -4.443 -3.532 -15.233 1.00 39.78 449 VAL A N 1
ATOM 3508 C CA . VAL A 1 449 ? -5.398 -4.375 -15.965 1.00 39.78 449 VAL A CA 1
ATOM 3509 C C . VAL A 1 449 ? -6.582 -3.484 -16.348 1.00 39.78 449 VAL A C 1
ATOM 3511 O O . VAL A 1 449 ? -7.503 -3.311 -15.557 1.00 39.78 449 VAL A O 1
ATOM 3514 N N . SER A 1 450 ? -6.529 -2.864 -17.528 1.00 36.59 450 SER A N 1
ATOM 3515 C CA . SER A 1 450 ? -7.715 -2.283 -18.165 1.00 36.59 450 SER A CA 1
ATOM 3516 C C . SER A 1 450 ? -8.368 -3.355 -19.038 1.00 36.59 450 SER A C 1
ATOM 3518 O O . SER A 1 450 ? -7.691 -4.030 -19.812 1.00 36.59 450 SER A O 1
ATOM 3520 N N . LEU A 1 451 ? -9.681 -3.548 -18.895 1.00 36.19 451 LEU A N 1
ATOM 3521 C CA . LEU A 1 451 ? -10.459 -4.588 -19.586 1.00 36.19 451 LEU A CA 1
ATOM 3522 C C . LEU A 1 451 ? -10.811 -4.236 -21.045 1.00 36.19 451 LEU A C 1
ATOM 3524 O O . LEU A 1 451 ? -11.638 -4.915 -21.654 1.00 36.19 451 LEU A O 1
ATOM 3528 N N . LYS A 1 452 ? -10.198 -3.202 -21.632 1.00 41.50 452 LYS A N 1
ATOM 3529 C CA . LYS A 1 452 ? -10.424 -2.814 -23.029 1.00 41.50 452 LYS A CA 1
ATOM 3530 C C . LYS A 1 452 ? -9.095 -2.538 -23.743 1.00 41.50 452 LYS A C 1
ATOM 3532 O O . LYS A 1 452 ? -8.506 -1.482 -23.585 1.00 41.50 452 LYS A O 1
ATOM 3537 N N . GLU A 1 453 ? -8.702 -3.520 -24.553 1.00 49.84 453 GLU A N 1
ATOM 3538 C CA . GLU A 1 453 ? -7.783 -3.444 -25.701 1.00 49.84 453 GLU A CA 1
ATOM 3539 C C . GLU A 1 453 ? -6.257 -3.307 -25.472 1.00 49.84 453 GLU A C 1
ATOM 3541 O O . GLU A 1 453 ? -5.757 -2.528 -24.673 1.00 49.84 453 GLU A O 1
ATOM 3546 N N . LEU A 1 454 ? -5.539 -4.109 -26.277 1.00 56.94 454 LEU A N 1
ATOM 3547 C CA . LEU A 1 454 ? -4.088 -4.306 -26.444 1.00 56.94 454 LEU A CA 1
ATOM 3548 C C . LEU A 1 454 ? -3.304 -4.874 -25.243 1.00 56.94 454 LEU A C 1
ATOM 3550 O O . LEU A 1 454 ? -3.050 -4.238 -24.226 1.00 56.94 454 LEU A O 1
ATOM 3554 N N . LYS A 1 455 ? -2.834 -6.116 -25.429 1.00 70.69 455 LYS A N 1
ATOM 3555 C CA . LYS A 1 455 ? -1.917 -6.827 -24.528 1.00 70.69 455 LYS A CA 1
ATOM 3556 C C . LYS A 1 455 ? -0.634 -5.989 -24.339 1.00 70.69 455 LYS A C 1
ATOM 3558 O O . LYS A 1 455 ? 0.034 -5.727 -25.341 1.00 70.69 455 LYS A O 1
ATOM 3563 N N . PRO A 1 456 ? -0.261 -5.583 -23.105 1.00 81.81 456 PRO A N 1
ATOM 3564 C CA . PRO A 1 456 ? 0.939 -4.779 -22.872 1.00 81.81 456 PRO A CA 1
ATOM 3565 C C . PRO A 1 456 ? 2.195 -5.422 -23.464 1.00 81.81 456 PRO A C 1
ATOM 3567 O O . PRO A 1 456 ? 2.334 -6.648 -23.444 1.00 81.81 456 PRO A O 1
ATOM 3570 N N . TRP A 1 457 ? 3.128 -4.596 -23.948 1.00 89.81 457 TRP A N 1
ATOM 3571 C CA . TRP A 1 457 ? 4.314 -5.053 -24.682 1.00 89.81 457 TRP A CA 1
ATOM 3572 C C . TRP A 1 457 ? 5.114 -6.137 -23.944 1.00 89.81 457 TRP A C 1
ATOM 3574 O O . TRP A 1 457 ? 5.512 -7.128 -24.553 1.00 89.81 457 TRP A O 1
ATOM 3584 N N . MET A 1 458 ? 5.247 -6.035 -22.618 1.00 90.38 458 MET A N 1
ATOM 3585 C CA . MET A 1 458 ? 5.902 -7.066 -21.801 1.00 90.38 458 MET A CA 1
ATOM 3586 C C . MET A 1 458 ? 5.294 -8.467 -21.977 1.00 90.38 458 MET A C 1
ATOM 3588 O O . MET A 1 458 ? 6.025 -9.453 -22.047 1.00 90.38 458 MET A O 1
ATOM 3592 N N . TYR A 1 459 ? 3.969 -8.571 -22.105 1.00 90.56 459 TYR A N 1
ATOM 3593 C CA . TYR A 1 459 ? 3.294 -9.848 -22.319 1.00 90.56 459 TYR A CA 1
ATOM 3594 C C . TYR A 1 459 ? 3.354 -10.295 -23.783 1.00 90.56 459 TYR A C 1
ATOM 3596 O O . TYR A 1 459 ? 3.271 -11.494 -24.058 1.00 90.56 459 TYR A O 1
ATOM 3604 N N . VAL A 1 460 ? 3.490 -9.363 -24.733 1.00 92.19 460 VAL A N 1
ATOM 3605 C CA . VAL A 1 460 ? 3.769 -9.692 -26.140 1.00 92.19 460 VAL A CA 1
ATOM 3606 C C . VAL A 1 460 ? 5.140 -10.357 -26.239 1.00 92.19 460 VAL A C 1
ATOM 3608 O O . VAL A 1 460 ? 5.233 -11.477 -26.738 1.00 92.19 460 VAL A O 1
ATOM 3611 N N . VAL A 1 461 ? 6.179 -9.741 -25.667 1.00 92.75 461 VAL A N 1
ATOM 3612 C CA . VAL A 1 461 ? 7.531 -10.318 -25.623 1.00 92.75 461 VAL A CA 1
ATOM 3613 C C . VAL A 1 461 ? 7.544 -11.645 -24.871 1.00 92.75 461 VAL A C 1
ATOM 3615 O O . VAL A 1 461 ? 8.110 -12.618 -25.365 1.00 92.75 461 VAL A O 1
ATOM 3618 N N . GLY A 1 462 ? 6.861 -11.730 -23.726 1.00 94.38 462 GLY A N 1
ATOM 3619 C CA . GLY A 1 462 ? 6.728 -12.985 -22.986 1.00 94.38 462 GLY A CA 1
ATOM 3620 C C . GLY A 1 462 ? 6.119 -14.110 -23.827 1.00 94.38 462 GLY A C 1
ATOM 3621 O O . GLY A 1 462 ? 6.669 -15.207 -23.865 1.00 94.38 462 GLY A O 1
ATOM 3622 N N . SER A 1 463 ? 5.079 -13.812 -24.613 1.00 94.00 463 SER A N 1
ATOM 3623 C CA . SER A 1 463 ? 4.456 -14.790 -25.522 1.00 94.00 463 SER A CA 1
ATOM 3624 C C . SER A 1 463 ? 5.417 -15.268 -26.616 1.00 94.00 463 SER A C 1
ATOM 3626 O O . SER A 1 463 ? 5.432 -16.453 -26.945 1.00 94.00 463 SER A O 1
ATOM 3628 N N . LEU A 1 464 ? 6.241 -14.368 -27.165 1.00 95.06 464 LEU A N 1
ATOM 3629 C CA . LEU A 1 464 ? 7.260 -14.713 -28.163 1.00 95.06 464 LEU A CA 1
ATOM 3630 C C . LEU A 1 464 ? 8.335 -15.633 -27.567 1.00 95.06 464 LEU A C 1
ATOM 3632 O O . LEU A 1 464 ? 8.677 -16.653 -28.165 1.00 95.06 464 LEU A O 1
ATOM 3636 N N . VAL A 1 465 ? 8.817 -15.316 -26.362 1.00 94.69 465 VAL A N 1
ATOM 3637 C CA . VAL A 1 465 ? 9.822 -16.112 -25.637 1.00 94.69 465 VAL A CA 1
ATOM 3638 C C . VAL A 1 465 ? 9.276 -17.495 -25.248 1.00 94.69 465 VAL A C 1
ATOM 3640 O O . VAL A 1 465 ? 9.984 -18.500 -25.353 1.00 94.69 465 VAL A O 1
ATOM 3643 N N . VAL A 1 466 ? 8.005 -17.580 -24.849 1.00 95.06 466 VAL A N 1
ATOM 3644 C CA . VAL A 1 466 ? 7.313 -18.849 -24.559 1.00 95.06 466 VAL A CA 1
ATOM 3645 C C . VAL A 1 466 ? 7.163 -19.695 -25.822 1.00 95.06 466 VAL A C 1
ATOM 3647 O O . VAL A 1 466 ? 7.476 -20.885 -25.801 1.00 95.06 466 VAL A O 1
ATOM 3650 N N . ALA A 1 467 ? 6.744 -19.090 -26.939 1.00 93.38 467 ALA A N 1
ATOM 3651 C CA . ALA A 1 467 ? 6.570 -19.780 -28.219 1.00 93.38 467 ALA A CA 1
ATOM 3652 C C . ALA A 1 467 ? 7.889 -20.327 -28.801 1.00 93.38 467 ALA A C 1
ATOM 3654 O O . ALA A 1 467 ? 7.883 -21.340 -29.523 1.00 93.38 467 ALA A O 1
ATOM 3655 N N . GLU A 1 468 ? 9.011 -19.672 -28.481 1.00 92.75 468 GLU A N 1
ATOM 3656 C CA . GLU A 1 468 ? 10.366 -20.125 -28.802 1.00 92.75 468 GLU A CA 1
ATOM 3657 C C . GLU A 1 468 ? 10.736 -21.415 -28.043 1.00 92.75 468 GLU A C 1
ATOM 3659 O O . GLU A 1 468 ? 11.384 -22.305 -28.595 1.00 92.75 468 GLU A O 1
ATOM 3664 N N . GLY A 1 469 ? 10.289 -21.556 -26.791 1.00 93.56 469 GLY A N 1
ATOM 3665 C CA . GLY A 1 469 ? 10.427 -22.788 -26.007 1.00 93.56 469 GLY A CA 1
ATOM 3666 C C . GLY A 1 469 ? 11.830 -23.070 -25.446 1.00 93.56 469 GLY A C 1
ATOM 3667 O O . GLY A 1 469 ? 12.087 -24.179 -24.968 1.00 93.56 469 GLY A O 1
ATOM 3668 N N . LEU A 1 470 ? 12.761 -22.107 -25.509 1.00 93.50 470 LEU A N 1
ATOM 3669 C CA . LEU A 1 470 ? 14.152 -22.297 -25.061 1.00 93.50 470 LEU A CA 1
ATOM 3670 C C . LEU A 1 470 ? 14.356 -22.082 -23.558 1.00 93.50 470 LEU A C 1
ATOM 3672 O O . LEU A 1 470 ? 15.222 -22.723 -22.952 1.00 93.50 470 LEU A O 1
ATOM 3676 N N . VAL A 1 471 ? 13.593 -21.170 -22.963 1.00 94.62 471 VAL A N 1
ATOM 3677 C CA . VAL A 1 471 ? 13.747 -20.731 -21.568 1.00 94.62 471 VAL A CA 1
ATOM 3678 C C . VAL A 1 471 ? 13.186 -21.767 -20.585 1.00 94.62 471 VAL A C 1
ATOM 3680 O O . VAL A 1 471 ? 12.499 -22.710 -20.981 1.00 94.62 471 VAL A O 1
ATOM 3683 N N . SER A 1 472 ? 13.524 -21.666 -19.297 1.00 93.31 472 SER A N 1
ATOM 3684 C CA . SER A 1 472 ? 12.970 -22.562 -18.265 1.00 93.31 472 SER A CA 1
ATOM 3685 C C . SER A 1 472 ? 11.633 -22.085 -17.706 1.00 93.31 472 SER A C 1
ATOM 3687 O O . SER A 1 472 ? 10.820 -22.926 -17.333 1.00 93.31 472 SER A O 1
ATOM 3689 N N . SER A 1 473 ? 11.410 -20.773 -17.673 1.00 95.12 473 SER A N 1
ATOM 3690 C CA . SER A 1 473 ? 10.174 -20.118 -17.244 1.00 95.12 473 SER A CA 1
ATOM 3691 C C . SER A 1 473 ? 10.153 -18.670 -17.731 1.00 95.12 473 SER A C 1
ATOM 3693 O O . SER A 1 473 ? 11.210 -18.072 -17.961 1.00 95.12 473 SER A O 1
ATOM 3695 N N . VAL A 1 474 ? 8.954 -18.103 -17.854 1.00 96.50 474 VAL A N 1
ATOM 3696 C CA . VAL A 1 474 ? 8.746 -16.657 -17.998 1.00 96.50 474 VAL A CA 1
ATOM 3697 C C . VAL A 1 474 ? 7.962 -16.158 -16.791 1.00 96.50 474 VAL A C 1
ATOM 3699 O O . VAL A 1 474 ? 6.988 -16.777 -16.362 1.00 96.50 474 VAL A O 1
ATOM 3702 N N . ARG A 1 475 ? 8.406 -15.048 -16.206 1.00 94.94 475 ARG A N 1
ATOM 3703 C CA . ARG A 1 475 ? 7.740 -14.408 -15.078 1.00 94.94 475 ARG A CA 1
ATOM 3704 C C . ARG A 1 475 ? 7.511 -12.931 -15.328 1.00 94.94 475 ARG A C 1
ATOM 3706 O O . ARG A 1 475 ? 8.374 -12.262 -15.887 1.00 94.94 475 ARG A O 1
ATOM 3713 N N . TYR A 1 476 ? 6.382 -12.424 -14.857 1.00 92.69 476 TYR A N 1
ATOM 3714 C CA . TYR A 1 476 ? 6.005 -11.024 -15.009 1.00 92.69 476 TYR A CA 1
ATOM 3715 C C . TYR A 1 476 ? 6.056 -10.303 -13.665 1.00 92.69 476 TYR A C 1
ATOM 3717 O O . TYR A 1 476 ? 5.447 -10.752 -12.694 1.00 92.69 476 TYR A O 1
ATOM 3725 N N . LEU A 1 477 ? 6.768 -9.178 -13.604 1.00 88.94 477 LEU A N 1
ATOM 3726 C CA . LEU A 1 477 ? 6.700 -8.273 -12.457 1.00 88.94 477 LEU A CA 1
ATOM 3727 C C . LEU A 1 477 ? 5.499 -7.335 -12.645 1.00 88.94 477 LEU A C 1
ATOM 3729 O O . LEU A 1 477 ? 5.629 -6.278 -13.258 1.00 88.94 477 LEU A O 1
ATOM 3733 N N . GLU A 1 478 ? 4.327 -7.734 -12.150 1.00 73.06 478 GLU A N 1
ATOM 3734 C CA . GLU A 1 478 ? 3.066 -7.001 -12.378 1.00 73.06 478 GLU A CA 1
ATOM 3735 C C . GLU A 1 478 ? 3.071 -5.595 -11.766 1.00 73.06 478 GLU A C 1
ATOM 3737 O O . GLU A 1 478 ? 2.600 -4.641 -12.387 1.00 73.06 478 GLU A O 1
ATOM 3742 N N . ASP A 1 479 ? 3.694 -5.448 -10.594 1.00 70.25 479 ASP A N 1
ATOM 3743 C CA . ASP A 1 479 ? 3.847 -4.161 -9.906 1.00 70.25 479 ASP A CA 1
ATOM 3744 C C . ASP A 1 479 ? 4.778 -3.185 -10.662 1.00 70.25 479 ASP A C 1
ATOM 3746 O O . ASP A 1 479 ? 4.813 -1.987 -10.364 1.00 70.25 479 ASP A O 1
ATOM 3750 N N . GLY A 1 480 ? 5.527 -3.691 -11.650 1.00 82.00 480 GLY A N 1
ATOM 3751 C CA . GLY A 1 480 ? 6.386 -2.936 -12.558 1.00 82.00 480 GLY A CA 1
ATOM 3752 C C . GLY A 1 480 ? 7.585 -2.237 -11.911 1.00 82.00 480 GLY A C 1
ATOM 3753 O O . GLY A 1 480 ? 7.839 -2.321 -10.706 1.00 82.00 480 GLY A O 1
ATOM 3754 N N . PHE A 1 481 ? 8.337 -1.510 -12.744 1.00 86.44 481 PHE A N 1
ATOM 3755 C CA . PHE A 1 481 ? 9.553 -0.812 -12.315 1.00 86.44 481 PHE A CA 1
ATOM 3756 C C . PHE A 1 481 ? 9.293 0.248 -11.244 1.00 86.44 481 PHE A C 1
ATOM 3758 O O . PHE A 1 481 ? 10.043 0.347 -10.281 1.00 86.44 481 PHE A O 1
ATOM 3765 N N . THR A 1 482 ? 8.216 1.027 -11.379 1.00 79.31 482 THR A N 1
ATOM 3766 C CA . THR A 1 482 ? 7.899 2.123 -10.451 1.00 79.31 482 THR A CA 1
ATOM 3767 C C . THR A 1 482 ? 7.788 1.633 -9.009 1.00 79.31 482 THR A C 1
ATOM 3769 O O . THR A 1 482 ? 8.298 2.276 -8.094 1.00 79.31 482 THR A O 1
ATOM 3772 N N . THR A 1 483 ? 7.151 0.479 -8.799 1.00 77.38 483 THR A N 1
ATOM 3773 C CA . THR A 1 483 ? 7.009 -0.111 -7.463 1.00 77.38 483 THR A CA 1
ATOM 3774 C C . THR A 1 483 ? 8.329 -0.699 -6.974 1.00 77.38 483 THR A C 1
ATOM 3776 O O . THR A 1 483 ? 8.657 -0.557 -5.798 1.00 77.38 483 THR A O 1
ATOM 3779 N N . PHE A 1 484 ? 9.116 -1.305 -7.868 1.00 85.81 484 PHE A N 1
ATOM 3780 C CA . PHE A 1 484 ? 10.445 -1.807 -7.525 1.00 85.81 484 PHE A CA 1
ATOM 3781 C C . PHE A 1 484 ? 11.382 -0.676 -7.086 1.00 85.81 484 PHE A C 1
ATOM 3783 O O . PHE A 1 484 ? 11.961 -0.761 -6.010 1.00 85.81 484 PHE A O 1
ATOM 3790 N N . HIS A 1 485 ? 11.475 0.404 -7.867 1.00 82.62 485 HIS A N 1
ATOM 3791 C CA . HIS A 1 485 ? 12.277 1.583 -7.541 1.00 82.62 485 HIS A CA 1
ATOM 3792 C C . HIS A 1 485 ? 11.824 2.236 -6.232 1.00 82.62 485 HIS A C 1
ATOM 3794 O O . HIS A 1 485 ? 12.656 2.631 -5.429 1.00 82.62 485 HIS A O 1
ATOM 3800 N N . PHE A 1 486 ? 10.515 2.302 -5.972 1.00 76.56 486 PHE A N 1
ATOM 3801 C CA . PHE A 1 486 ? 10.012 2.829 -4.704 1.00 76.56 486 PHE A CA 1
ATOM 3802 C C . PHE A 1 486 ? 10.452 1.990 -3.495 1.00 76.56 486 PHE A C 1
ATOM 3804 O O . PHE A 1 486 ? 10.791 2.544 -2.455 1.00 76.56 486 PHE A O 1
ATOM 3811 N N . ARG A 1 487 ? 10.432 0.658 -3.619 1.00 80.06 487 ARG A N 1
ATOM 3812 C CA . ARG A 1 487 ? 10.795 -0.253 -2.523 1.00 80.06 487 ARG A CA 1
ATOM 3813 C C . ARG A 1 487 ? 12.301 -0.394 -2.330 1.00 80.06 487 ARG A C 1
ATOM 3815 O O . ARG A 1 487 ? 12.754 -0.555 -1.205 1.00 80.06 487 ARG A O 1
ATOM 3822 N N . TYR A 1 488 ? 13.053 -0.358 -3.423 1.00 86.81 488 TYR A N 1
ATOM 3823 C CA . TYR A 1 488 ? 14.494 -0.582 -3.442 1.00 86.81 488 TYR A CA 1
ATOM 3824 C C . TYR A 1 488 ? 15.188 0.521 -4.252 1.00 86.81 488 TYR A C 1
ATOM 3826 O O . TYR A 1 488 ? 15.834 0.225 -5.260 1.00 86.81 488 TYR A O 1
ATOM 3834 N N . PRO A 1 489 ? 15.069 1.802 -3.850 1.00 78.88 489 PRO A N 1
ATOM 3835 C CA . PRO A 1 489 ? 15.632 2.919 -4.615 1.00 78.88 489 PRO A CA 1
ATOM 3836 C C . PRO A 1 489 ? 17.150 2.788 -4.759 1.00 78.88 489 PRO A C 1
ATOM 3838 O O . PRO A 1 489 ? 17.705 3.071 -5.820 1.00 78.88 489 PRO A O 1
ATOM 3841 N N . PHE A 1 490 ? 17.794 2.236 -3.728 1.00 80.75 490 PHE A N 1
ATOM 3842 C CA . PHE A 1 490 ? 19.220 1.926 -3.676 1.00 80.75 490 PHE A CA 1
ATOM 3843 C C . PHE A 1 490 ? 19.670 0.812 -4.638 1.00 80.75 490 PHE A C 1
ATOM 3845 O O . PHE A 1 490 ? 20.866 0.594 -4.815 1.00 80.75 490 PHE A O 1
ATOM 3852 N N . TYR A 1 491 ? 18.730 0.079 -5.242 1.00 83.06 491 TYR A N 1
ATOM 3853 C CA . TYR A 1 491 ? 18.991 -1.025 -6.167 1.00 83.06 491 TYR A CA 1
ATOM 3854 C C . TYR A 1 491 ? 18.554 -0.660 -7.592 1.00 83.06 491 TYR A C 1
ATOM 3856 O O . TYR A 1 491 ? 17.918 -1.446 -8.296 1.00 83.06 491 TYR A O 1
ATOM 3864 N N . THR A 1 492 ? 18.867 0.564 -8.016 1.00 82.88 492 THR A N 1
ATOM 3865 C CA . THR A 1 492 ? 18.548 1.084 -9.352 1.00 82.88 492 THR A CA 1
ATOM 3866 C C . THR A 1 492 ? 19.763 1.763 -9.976 1.00 82.88 492 THR A C 1
ATOM 3868 O O . THR A 1 492 ? 20.621 2.265 -9.248 1.00 82.88 492 THR A O 1
ATOM 3871 N N . SER A 1 493 ? 19.877 1.747 -11.306 1.00 70.56 493 SER A N 1
ATOM 3872 C CA . SER A 1 493 ? 21.044 2.285 -12.018 1.00 70.56 493 SER A CA 1
ATOM 3873 C C . SER A 1 493 ? 21.319 3.741 -11.641 1.00 70.56 493 SER A C 1
ATOM 3875 O O . SER A 1 493 ? 22.461 4.085 -11.356 1.00 70.56 493 SER A O 1
ATOM 3877 N N . GLN A 1 494 ? 20.273 4.560 -11.525 1.00 74.69 494 GLN A N 1
ATOM 3878 C CA . GLN A 1 494 ? 20.378 5.965 -11.134 1.00 74.69 494 GLN A CA 1
ATOM 3879 C C . GLN A 1 494 ? 21.062 6.147 -9.773 1.00 74.69 494 GLN A C 1
ATOM 3881 O O . GLN A 1 494 ? 21.967 6.966 -9.640 1.00 74.69 494 GLN A O 1
ATOM 3886 N N . PHE A 1 495 ? 20.665 5.370 -8.762 1.00 71.25 495 PHE A N 1
ATOM 3887 C CA . PHE A 1 495 ? 21.277 5.456 -7.434 1.00 71.25 495 PHE A CA 1
ATOM 3888 C C . PHE A 1 495 ? 22.739 5.001 -7.448 1.00 71.25 495 PHE A C 1
ATOM 3890 O O . PHE A 1 495 ? 23.579 5.551 -6.740 1.00 71.25 495 PHE A O 1
ATOM 3897 N N . LEU A 1 496 ? 23.047 3.983 -8.247 1.00 64.31 496 LEU A N 1
ATOM 3898 C CA . LEU A 1 496 ? 24.382 3.401 -8.302 1.00 64.31 496 LEU A CA 1
ATOM 3899 C C . LEU A 1 496 ? 25.363 4.335 -9.011 1.00 64.31 496 LEU A C 1
ATOM 3901 O O . LEU A 1 496 ? 26.457 4.541 -8.501 1.00 64.31 496 LEU A O 1
ATOM 3905 N N . PHE 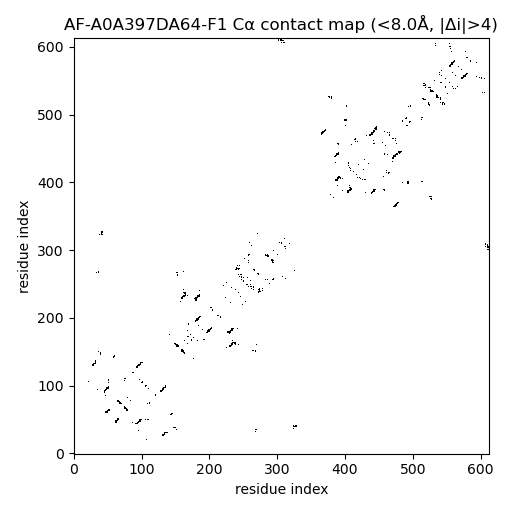A 1 497 ? 24.955 4.962 -10.117 1.00 57.72 497 PHE A N 1
ATOM 3906 C CA . PHE A 1 497 ? 25.784 5.934 -10.832 1.00 57.72 497 PHE A CA 1
ATOM 3907 C C . PHE A 1 497 ? 25.950 7.258 -10.076 1.00 57.72 497 PHE A C 1
ATOM 3909 O O . PHE A 1 497 ? 27.010 7.874 -10.159 1.00 57.72 497 PHE A O 1
ATOM 3916 N N . ALA A 1 498 ? 24.949 7.683 -9.298 1.00 56.56 498 ALA A N 1
ATOM 3917 C CA . ALA A 1 498 ? 25.063 8.880 -8.463 1.00 56.56 498 ALA A CA 1
ATOM 3918 C C . ALA A 1 498 ? 26.134 8.742 -7.365 1.00 56.56 498 ALA A C 1
ATOM 3920 O O . ALA A 1 498 ? 26.792 9.719 -7.029 1.00 56.56 498 ALA A O 1
ATOM 3921 N N . ASN A 1 499 ? 26.335 7.533 -6.833 1.00 49.47 499 ASN A N 1
ATOM 3922 C CA . ASN A 1 499 ? 27.285 7.280 -5.745 1.00 49.47 499 ASN A CA 1
ATOM 3923 C C . ASN A 1 499 ? 28.700 6.894 -6.221 1.00 49.47 499 ASN A C 1
ATOM 3925 O O . ASN A 1 499 ? 29.579 6.716 -5.389 1.00 49.47 499 ASN A O 1
ATOM 3929 N N . THR A 1 500 ? 28.942 6.756 -7.531 1.00 48.88 500 THR A N 1
ATOM 3930 C CA . THR A 1 500 ? 30.282 6.461 -8.087 1.00 48.88 500 THR A CA 1
ATOM 3931 C C . THR A 1 500 ? 31.111 7.706 -8.416 1.00 48.88 500 THR A C 1
ATOM 3933 O O . THR A 1 500 ? 32.227 7.570 -8.900 1.00 48.88 500 THR A O 1
ATOM 3936 N N . ILE A 1 501 ? 30.573 8.912 -8.212 1.00 42.50 501 ILE A N 1
ATOM 3937 C CA . ILE A 1 501 ? 31.227 10.174 -8.609 1.00 42.50 501 ILE A CA 1
ATOM 3938 C C . ILE A 1 501 ? 32.266 10.642 -7.565 1.00 42.50 501 ILE A C 1
ATOM 3940 O O . ILE A 1 501 ? 33.125 11.450 -7.901 1.00 42.50 501 ILE A O 1
ATOM 3944 N N . ASP A 1 502 ? 32.250 10.093 -6.344 1.00 39.53 502 ASP A N 1
ATOM 3945 C CA . ASP A 1 502 ? 33.138 10.519 -5.246 1.00 39.53 502 ASP A CA 1
ATOM 3946 C C . ASP A 1 502 ? 34.423 9.674 -5.069 1.00 39.53 502 ASP A C 1
ATOM 3948 O O . ASP A 1 502 ? 35.310 10.093 -4.328 1.00 39.53 502 ASP A O 1
ATOM 3952 N N . ASP A 1 503 ? 34.575 8.530 -5.752 1.00 41.66 503 ASP A N 1
ATOM 3953 C CA . ASP A 1 503 ? 35.766 7.665 -5.643 1.00 41.66 503 ASP A CA 1
ATOM 3954 C C . ASP A 1 503 ? 36.577 7.678 -6.956 1.00 41.66 503 ASP A C 1
ATOM 3956 O O . ASP A 1 503 ? 36.307 6.936 -7.901 1.00 41.66 503 ASP A O 1
ATOM 3960 N N . ASP A 1 504 ? 37.591 8.546 -7.010 1.00 37.47 504 ASP A N 1
ATOM 3961 C CA . ASP A 1 504 ? 38.407 8.884 -8.193 1.00 37.47 504 ASP A CA 1
ATOM 3962 C C . ASP A 1 504 ? 39.470 7.818 -8.572 1.00 37.47 504 ASP A C 1
ATOM 3964 O O . ASP A 1 504 ? 40.409 8.090 -9.320 1.00 37.47 504 ASP A O 1
ATOM 3968 N N . ASP A 1 505 ? 39.350 6.586 -8.067 1.00 41.41 505 ASP A N 1
ATOM 3969 C CA . ASP A 1 505 ? 40.333 5.519 -8.285 1.00 41.41 505 ASP A CA 1
ATOM 3970 C C . ASP A 1 505 ? 39.623 4.169 -8.492 1.00 41.41 505 ASP A C 1
ATOM 3972 O O . ASP A 1 505 ? 39.261 3.479 -7.545 1.00 41.41 505 ASP A O 1
ATOM 3976 N N . ASP A 1 506 ? 39.296 3.823 -9.744 1.00 37.97 506 ASP A N 1
ATOM 3977 C CA . ASP A 1 506 ? 39.892 2.671 -10.447 1.00 37.97 506 ASP A CA 1
ATOM 3978 C C . ASP A 1 506 ? 39.041 2.193 -11.651 1.00 37.97 506 ASP A C 1
ATOM 3980 O O . ASP A 1 506 ? 37.861 1.832 -11.555 1.00 37.97 506 ASP A O 1
ATOM 3984 N N . ARG A 1 507 ? 39.681 2.095 -12.821 1.00 37.72 507 ARG A N 1
ATOM 3985 C CA . ARG A 1 507 ? 39.081 1.852 -14.153 1.00 37.72 507 ARG A CA 1
ATOM 3986 C C . ARG A 1 507 ? 38.663 0.393 -14.443 1.00 37.72 507 ARG A C 1
ATOM 3988 O O . ARG A 1 507 ? 38.543 0.012 -15.605 1.00 37.72 507 ARG A O 1
ATOM 3995 N N . HIS A 1 508 ? 38.384 -0.423 -13.423 1.00 35.44 508 HIS A N 1
ATOM 3996 C CA . HIS A 1 508 ? 38.098 -1.864 -13.586 1.00 35.44 508 HIS A CA 1
ATOM 3997 C C . HIS A 1 508 ? 36.717 -2.347 -13.079 1.00 35.44 508 HIS A C 1
ATOM 3999 O O . HIS A 1 508 ? 36.436 -3.545 -13.115 1.00 35.44 508 HIS A O 1
ATOM 4005 N N . HIS A 1 509 ? 35.801 -1.456 -12.680 1.00 38.69 509 HIS A N 1
ATOM 4006 C CA . HIS A 1 509 ? 34.553 -1.830 -11.980 1.00 38.69 509 HIS A CA 1
ATOM 4007 C C . HIS A 1 509 ? 33.271 -1.987 -12.833 1.00 38.69 509 HIS A C 1
ATOM 4009 O O . HIS A 1 509 ? 32.170 -2.047 -12.285 1.00 38.69 509 HIS A O 1
ATOM 4015 N N . HIS A 1 510 ? 33.360 -2.154 -14.159 1.00 35.34 510 HIS A N 1
ATOM 4016 C CA . HIS A 1 510 ? 32.181 -2.226 -15.053 1.00 35.34 510 HIS A CA 1
ATOM 4017 C C . HIS A 1 510 ? 31.219 -3.427 -14.830 1.00 35.34 510 HIS A C 1
ATOM 4019 O O . HIS A 1 510 ? 30.192 -3.530 -15.498 1.00 35.34 510 HIS A O 1
ATOM 4025 N N . HIS A 1 511 ? 31.493 -4.329 -13.877 1.00 35.81 511 HIS A N 1
ATOM 4026 C CA . HIS A 1 511 ? 30.657 -5.506 -13.586 1.00 35.81 511 HIS A CA 1
ATOM 4027 C C . HIS A 1 511 ? 30.163 -5.637 -12.131 1.00 35.81 511 HIS A C 1
ATOM 4029 O O . HIS A 1 511 ? 29.552 -6.652 -11.795 1.00 35.81 511 HIS A O 1
ATOM 4035 N N . LEU A 1 512 ? 30.379 -4.641 -11.262 1.00 44.88 512 LEU A N 1
ATOM 4036 C CA . LEU A 1 512 ? 30.082 -4.754 -9.819 1.00 44.88 512 LEU A CA 1
ATOM 4037 C C . LEU A 1 512 ? 28.957 -3.842 -9.311 1.00 44.88 512 LEU A C 1
ATOM 4039 O O . LEU A 1 512 ? 28.687 -3.820 -8.114 1.00 44.88 512 LEU A O 1
ATOM 4043 N N . LEU A 1 513 ? 28.237 -3.178 -10.218 1.00 48.41 513 LEU A N 1
ATOM 4044 C CA . LEU A 1 513 ? 27.304 -2.086 -9.918 1.00 48.41 513 LEU A CA 1
ATOM 4045 C C . LEU A 1 513 ? 26.149 -2.424 -8.962 1.00 48.41 513 LEU A C 1
ATOM 4047 O O . LEU A 1 513 ? 25.490 -1.509 -8.522 1.00 48.41 513 LEU A O 1
ATOM 4051 N N . ALA A 1 514 ? 25.884 -3.678 -8.592 1.00 51.72 514 ALA A N 1
ATOM 4052 C CA . ALA A 1 514 ? 24.780 -4.024 -7.685 1.00 51.72 514 ALA A CA 1
ATOM 4053 C C . ALA A 1 514 ? 25.221 -4.669 -6.358 1.00 51.72 514 ALA A C 1
ATOM 4055 O O . ALA A 1 514 ? 24.393 -5.244 -5.646 1.00 51.72 514 ALA A O 1
ATOM 4056 N N . ARG A 1 515 ? 26.524 -4.630 -6.043 1.00 55.31 515 ARG A N 1
ATOM 4057 C CA . ARG A 1 515 ? 27.094 -5.230 -4.829 1.00 55.31 515 ARG A CA 1
ATOM 4058 C C . ARG A 1 515 ? 27.563 -4.153 -3.860 1.00 55.31 515 ARG A C 1
ATOM 4060 O O . ARG A 1 515 ? 28.172 -3.170 -4.255 1.00 55.31 515 ARG A O 1
ATOM 4067 N N . THR A 1 516 ? 27.278 -4.368 -2.585 1.00 58.44 516 THR A N 1
ATOM 4068 C CA . THR A 1 516 ? 27.804 -3.572 -1.470 1.00 58.44 516 THR A CA 1
ATOM 4069 C C . THR A 1 516 ? 29.188 -4.081 -1.065 1.00 58.44 516 THR A C 1
ATOM 4071 O O . THR A 1 516 ? 29.525 -5.232 -1.341 1.00 58.44 516 THR A O 1
ATOM 4074 N N . GLN A 1 517 ? 29.993 -3.252 -0.401 1.00 58.97 517 GLN A N 1
ATOM 4075 C CA . GLN A 1 517 ? 31.279 -3.675 0.160 1.00 58.97 517 GLN A CA 1
ATOM 4076 C C . GLN A 1 517 ? 31.173 -3.902 1.675 1.00 58.97 517 GLN A C 1
ATOM 4078 O O . GLN A 1 517 ? 30.470 -3.180 2.390 1.00 58.97 517 GLN A O 1
ATOM 4083 N N . SER A 1 518 ? 31.879 -4.920 2.165 1.00 57.56 518 SER A N 1
ATOM 4084 C CA . SER A 1 518 ? 32.129 -5.173 3.586 1.00 57.56 518 SER A CA 1
ATOM 4085 C C . SER A 1 518 ? 33.605 -5.518 3.762 1.00 57.56 518 SER A C 1
ATOM 4087 O O . SER A 1 518 ? 34.020 -6.651 3.505 1.00 57.56 518 SER A O 1
ATOM 4089 N N . GLY A 1 519 ? 34.418 -4.539 4.163 1.00 58.72 519 GLY A N 1
ATOM 4090 C CA . GLY A 1 519 ? 35.876 -4.683 4.149 1.00 58.72 519 GLY A CA 1
ATOM 4091 C C . GLY A 1 519 ? 36.383 -4.917 2.723 1.00 58.72 519 GLY A C 1
ATOM 4092 O O . GLY A 1 519 ? 36.094 -4.129 1.832 1.00 58.72 519 GLY A O 1
ATOM 4093 N N . THR A 1 520 ? 37.098 -6.020 2.492 1.00 55.44 520 THR A N 1
ATOM 4094 C CA . THR A 1 520 ? 37.615 -6.410 1.164 1.00 55.44 520 THR A CA 1
ATOM 4095 C C . THR A 1 520 ? 36.641 -7.270 0.343 1.00 55.44 520 THR A C 1
ATOM 4097 O O . THR A 1 520 ? 36.972 -7.685 -0.769 1.00 55.44 520 THR A O 1
ATOM 4100 N N . HIS A 1 521 ? 35.447 -7.574 0.867 1.00 51.91 521 HIS A N 1
ATOM 4101 C CA . HIS A 1 521 ? 34.488 -8.483 0.235 1.00 51.91 521 HIS A CA 1
ATOM 4102 C C . HIS A 1 521 ? 33.318 -7.746 -0.429 1.00 51.91 521 HIS A C 1
ATOM 4104 O O . HIS A 1 521 ? 32.683 -6.883 0.175 1.00 51.91 521 HIS A O 1
ATOM 4110 N N . ASN A 1 522 ? 32.976 -8.166 -1.653 1.00 64.81 522 ASN A N 1
ATOM 4111 C CA . ASN A 1 522 ? 31.756 -7.752 -2.350 1.00 64.81 522 ASN A CA 1
ATOM 4112 C C . ASN A 1 522 ? 30.575 -8.623 -1.906 1.00 64.81 522 ASN A C 1
ATOM 4114 O O . ASN A 1 522 ? 30.588 -9.840 -2.108 1.00 64.81 522 ASN A O 1
ATOM 4118 N N . VAL A 1 523 ? 29.538 -7.999 -1.357 1.00 70.44 523 VAL A N 1
ATOM 4119 C CA . VAL A 1 523 ? 28.363 -8.657 -0.781 1.00 70.44 523 VAL A CA 1
ATOM 4120 C C . VAL A 1 523 ? 27.087 -8.178 -1.468 1.00 70.44 523 VAL A C 1
ATOM 4122 O O . VAL A 1 523 ? 26.901 -6.989 -1.727 1.00 70.44 523 VAL A O 1
ATOM 4125 N N . ASN A 1 524 ? 26.189 -9.113 -1.768 1.00 82.62 524 ASN A N 1
ATOM 4126 C CA . ASN A 1 524 ? 24.828 -8.790 -2.203 1.00 82.62 524 ASN A CA 1
ATOM 4127 C C . ASN A 1 524 ? 24.016 -8.234 -1.014 1.00 82.62 524 ASN A C 1
ATOM 4129 O O . ASN A 1 524 ? 24.514 -8.188 0.108 1.00 82.62 524 ASN A O 1
ATOM 4133 N N . TYR A 1 525 ? 22.771 -7.812 -1.234 1.00 88.50 525 TYR A N 1
ATOM 4134 C CA . TYR A 1 525 ? 21.896 -7.471 -0.109 1.00 88.50 525 TYR A CA 1
ATOM 4135 C C . TYR A 1 525 ? 21.349 -8.742 0.570 1.00 88.50 525 TYR A C 1
ATOM 4137 O O . TYR A 1 525 ? 21.228 -9.786 -0.081 1.00 88.50 525 TYR A O 1
ATOM 4145 N N . PRO A 1 526 ? 21.004 -8.687 1.870 1.00 92.69 526 PRO A N 1
ATOM 4146 C CA . PRO A 1 526 ? 20.286 -9.766 2.543 1.00 92.69 526 PRO A CA 1
ATOM 4147 C C . PRO A 1 526 ? 18.892 -9.986 1.940 1.00 92.69 526 PRO A C 1
ATOM 4149 O O . PRO A 1 526 ? 18.295 -9.081 1.357 1.00 92.69 526 PRO A O 1
ATOM 4152 N N . ASN A 1 527 ? 18.350 -11.192 2.122 1.00 92.88 527 ASN A N 1
ATOM 4153 C CA . ASN A 1 527 ? 17.002 -11.511 1.660 1.00 92.88 527 ASN A CA 1
ATOM 4154 C C . ASN A 1 527 ? 15.962 -10.872 2.578 1.00 92.88 527 ASN A C 1
ATOM 4156 O O . ASN A 1 527 ? 16.008 -11.043 3.793 1.00 92.88 527 ASN A O 1
ATOM 4160 N N . GLU A 1 528 ? 14.976 -10.206 2.001 1.00 94.12 528 GLU A N 1
ATOM 4161 C CA . GLU A 1 528 ? 13.828 -9.670 2.719 1.00 94.12 528 GLU A CA 1
ATOM 4162 C C . GLU A 1 528 ? 12.811 -10.790 2.989 1.00 94.12 528 GLU A C 1
ATOM 4164 O O . GLU A 1 528 ? 12.295 -11.429 2.066 1.00 94.12 528 GLU A O 1
ATOM 4169 N N . ILE A 1 529 ? 12.529 -11.040 4.266 1.00 94.19 529 ILE A N 1
ATOM 4170 C CA . ILE A 1 529 ? 11.578 -12.052 4.745 1.00 94.19 529 ILE A CA 1
ATOM 4171 C C . ILE A 1 529 ? 10.202 -11.424 4.975 1.00 94.19 529 ILE A C 1
ATOM 4173 O O . ILE A 1 529 ? 9.191 -11.981 4.549 1.00 94.19 529 ILE A O 1
ATOM 4177 N N . LEU A 1 530 ? 10.169 -10.248 5.611 1.00 84.31 530 LEU A N 1
ATOM 4178 C CA . LEU A 1 530 ? 8.962 -9.451 5.836 1.00 84.31 530 LEU A CA 1
ATOM 4179 C C . LEU A 1 530 ? 9.157 -8.057 5.250 1.00 84.31 530 LEU A C 1
ATOM 4181 O O . LEU A 1 530 ? 10.226 -7.472 5.419 1.00 84.31 530 LEU A O 1
ATOM 4185 N N . ASP A 1 531 ? 8.118 -7.547 4.583 1.00 77.25 531 ASP A N 1
ATOM 4186 C CA . ASP A 1 531 ? 8.185 -6.307 3.804 1.00 77.25 531 ASP A CA 1
ATOM 4187 C C . ASP A 1 531 ? 8.685 -5.125 4.647 1.00 77.25 531 ASP A C 1
ATOM 4189 O O . ASP A 1 531 ? 8.050 -4.753 5.632 1.00 77.25 531 ASP A O 1
ATOM 4193 N N . GLY A 1 532 ? 9.828 -4.558 4.256 1.00 78.25 532 GLY A N 1
ATOM 4194 C CA . GLY A 1 532 ? 10.476 -3.404 4.875 1.00 78.25 532 GLY A CA 1
ATOM 4195 C C . GLY A 1 532 ? 10.901 -3.604 6.329 1.00 78.25 532 GLY A C 1
ATOM 4196 O O . GLY A 1 532 ? 11.160 -2.618 7.010 1.00 78.25 532 GLY A O 1
ATOM 4197 N N . PHE A 1 533 ? 10.918 -4.841 6.838 1.00 87.69 533 PHE A N 1
ATOM 4198 C CA . PHE A 1 533 ? 10.988 -5.078 8.281 1.00 87.69 533 PHE A CA 1
ATOM 4199 C C . PHE A 1 533 ? 12.024 -6.121 8.697 1.00 87.69 533 PHE A C 1
ATOM 4201 O O . PHE A 1 533 ? 12.851 -5.851 9.564 1.00 87.69 533 PHE A O 1
ATOM 4208 N N . LEU A 1 534 ? 11.981 -7.322 8.114 1.00 93.00 534 LEU A N 1
ATOM 4209 C CA . LEU A 1 534 ? 12.833 -8.428 8.549 1.00 93.00 534 LEU A CA 1
ATOM 4210 C C . LEU A 1 534 ? 13.684 -8.915 7.390 1.00 93.00 534 LEU A C 1
ATOM 4212 O O . LEU A 1 534 ? 13.148 -9.395 6.391 1.00 93.00 534 LEU A O 1
ATOM 4216 N N . TYR A 1 535 ? 15.000 -8.854 7.568 1.00 94.44 535 TYR A N 1
ATOM 4217 C CA . TYR A 1 535 ? 15.982 -9.287 6.584 1.00 94.44 535 TYR A CA 1
ATOM 4218 C C . TYR A 1 535 ? 16.832 -10.422 7.148 1.00 94.44 535 TYR A C 1
ATOM 4220 O O . TYR A 1 535 ? 17.262 -10.386 8.299 1.00 94.44 535 TYR A O 1
ATOM 4228 N N . LEU A 1 536 ? 17.089 -11.429 6.320 1.00 94.44 536 LEU A N 1
ATOM 4229 C CA . LEU A 1 536 ? 17.944 -12.561 6.636 1.00 94.44 536 LEU A CA 1
ATOM 4230 C C . LEU A 1 536 ? 19.270 -12.412 5.891 1.00 94.44 536 LEU A C 1
ATOM 4232 O O . LEU A 1 536 ? 19.327 -12.486 4.659 1.00 94.44 536 LEU A O 1
ATOM 4236 N N . GLY A 1 537 ? 20.336 -12.191 6.656 1.00 90.44 537 GLY A N 1
ATOM 4237 C CA . GLY A 1 537 ? 21.683 -11.967 6.147 1.00 90.44 537 GLY A CA 1
ATOM 4238 C C . GLY A 1 537 ? 22.739 -12.879 6.767 1.00 90.44 537 GLY A C 1
ATOM 4239 O O . GLY A 1 537 ? 22.427 -13.826 7.479 1.00 90.44 537 GLY A O 1
ATOM 4240 N N . ASN A 1 538 ? 24.001 -12.580 6.468 1.00 85.94 538 ASN A N 1
ATOM 4241 C CA . ASN A 1 538 ? 25.180 -13.237 7.029 1.00 85.94 538 ASN A CA 1
ATOM 4242 C C . ASN A 1 538 ? 26.049 -12.199 7.769 1.00 85.94 538 ASN A C 1
ATOM 4244 O O . ASN A 1 538 ? 25.690 -11.019 7.824 1.00 85.94 538 ASN A O 1
ATOM 4248 N N . MET A 1 539 ? 27.200 -12.620 8.308 1.00 84.81 539 MET A N 1
ATOM 4249 C CA . MET A 1 539 ? 28.085 -11.714 9.055 1.00 84.81 539 MET A CA 1
ATOM 4250 C C . MET A 1 539 ? 28.543 -10.503 8.227 1.00 84.81 539 MET A C 1
ATOM 4252 O O . MET A 1 539 ? 28.604 -9.399 8.749 1.00 84.81 539 MET A O 1
ATOM 4256 N N . TRP A 1 540 ? 28.794 -10.686 6.927 1.00 82.94 540 TRP A N 1
ATOM 4257 C CA . TRP A 1 540 ? 29.254 -9.615 6.041 1.00 82.94 540 TRP A CA 1
ATOM 4258 C C . TRP A 1 540 ? 28.167 -8.561 5.816 1.00 82.94 540 TRP A C 1
ATOM 4260 O O . TRP A 1 540 ? 28.452 -7.369 5.817 1.00 82.94 540 TRP A O 1
ATOM 4270 N N . HIS A 1 541 ? 26.900 -8.971 5.698 1.00 87.50 541 HIS A N 1
ATOM 4271 C CA . HIS A 1 541 ? 25.781 -8.023 5.658 1.00 87.50 541 HIS A CA 1
ATOM 4272 C C . HIS A 1 541 ? 25.681 -7.225 6.966 1.00 87.50 541 HIS A C 1
ATOM 4274 O O . HIS A 1 541 ? 25.498 -6.012 6.926 1.00 87.50 541 HIS A O 1
ATOM 4280 N N . ALA A 1 542 ? 25.844 -7.894 8.113 1.00 85.62 542 ALA A N 1
ATOM 4281 C CA . ALA A 1 542 ? 25.773 -7.271 9.437 1.00 85.62 542 ALA A CA 1
ATOM 4282 C C . ALA A 1 542 ? 26.943 -6.317 9.742 1.00 85.62 542 ALA A C 1
ATOM 4284 O O . ALA A 1 542 ? 26.864 -5.560 10.704 1.00 85.62 542 ALA A O 1
ATOM 4285 N N . GLN A 1 543 ? 28.008 -6.346 8.937 1.00 81.75 543 GLN A N 1
ATOM 4286 C CA . GLN A 1 543 ? 29.179 -5.473 9.052 1.00 81.75 543 GLN A CA 1
ATOM 4287 C C . GLN A 1 543 ? 29.264 -4.418 7.939 1.00 81.75 543 GLN A C 1
ATOM 4289 O O . GLN A 1 543 ? 30.146 -3.564 7.987 1.00 81.75 543 GLN A O 1
ATOM 4294 N N . SER A 1 544 ? 28.363 -4.440 6.950 1.00 80.19 544 SER A N 1
ATOM 4295 C CA . SER A 1 544 ? 28.392 -3.499 5.827 1.00 80.19 544 SER A CA 1
ATOM 4296 C C . SER A 1 544 ? 27.631 -2.206 6.152 1.00 80.19 544 SER A C 1
ATOM 4298 O O . SER A 1 544 ? 26.407 -2.247 6.326 1.00 80.19 544 SER A O 1
ATOM 4300 N N . PRO A 1 545 ? 28.300 -1.034 6.159 1.00 74.94 545 PRO A N 1
ATOM 4301 C CA . PRO A 1 545 ? 27.629 0.243 6.396 1.00 74.94 545 PRO A CA 1
ATOM 4302 C C . PRO A 1 545 ? 26.576 0.553 5.328 1.00 74.94 545 PRO A C 1
ATOM 4304 O O . PRO A 1 545 ? 25.516 1.089 5.643 1.00 74.94 545 PRO A O 1
ATOM 4307 N N . SER A 1 546 ? 26.846 0.188 4.071 1.00 74.50 546 SER A N 1
ATOM 4308 C CA . SER A 1 546 ? 25.922 0.405 2.956 1.00 74.50 546 SER A CA 1
ATOM 4309 C C . SER A 1 546 ? 24.664 -0.447 3.090 1.00 74.50 546 SER A C 1
ATOM 4311 O O . SER A 1 546 ? 23.575 0.055 2.840 1.00 74.50 546 SER A O 1
ATOM 4313 N N . VAL A 1 547 ? 24.778 -1.706 3.530 1.00 82.69 547 VAL A N 1
ATOM 4314 C CA . VAL A 1 547 ? 23.600 -2.556 3.785 1.00 82.69 547 VAL A CA 1
ATOM 4315 C C . VAL A 1 547 ? 22.747 -1.969 4.902 1.00 82.69 547 VAL A C 1
ATOM 4317 O O . VAL A 1 547 ? 21.543 -1.805 4.719 1.00 82.69 547 VAL A O 1
ATOM 4320 N N . VAL A 1 548 ? 23.367 -1.624 6.034 1.00 80.69 548 VAL A N 1
ATOM 4321 C CA . VAL A 1 548 ? 22.658 -1.069 7.195 1.00 80.69 548 VAL A CA 1
ATOM 4322 C C . VAL A 1 548 ? 21.949 0.236 6.834 1.00 80.69 548 VAL A C 1
ATOM 4324 O O . VAL A 1 548 ? 20.775 0.391 7.155 1.00 80.69 548 VAL A O 1
ATOM 4327 N N . ARG A 1 549 ? 22.625 1.134 6.107 1.00 76.50 549 ARG A N 1
ATOM 4328 C CA . ARG A 1 549 ? 22.069 2.423 5.675 1.00 76.50 549 ARG A CA 1
ATOM 4329 C C . ARG A 1 549 ? 20.949 2.270 4.652 1.00 76.50 549 ARG A C 1
ATOM 4331 O O . ARG A 1 549 ? 19.900 2.878 4.809 1.00 76.50 549 ARG A O 1
ATOM 4338 N N . ASN A 1 550 ? 21.177 1.498 3.593 1.00 80.12 550 ASN A N 1
ATOM 4339 C CA . ASN A 1 550 ? 20.259 1.448 2.456 1.00 80.12 550 ASN A CA 1
ATOM 4340 C C . ASN A 1 550 ? 18.967 0.687 2.780 1.00 80.12 550 ASN A C 1
ATOM 4342 O O . ASN A 1 550 ? 17.937 0.970 2.177 1.00 80.12 550 ASN A O 1
ATOM 4346 N N . LEU A 1 551 ? 19.024 -0.269 3.713 1.00 82.88 551 LEU A N 1
ATOM 4347 C CA . LEU A 1 551 ? 17.864 -1.049 4.159 1.00 82.88 551 LEU A CA 1
ATOM 4348 C C . LEU A 1 551 ? 17.219 -0.538 5.452 1.00 82.88 551 LEU A C 1
ATOM 4350 O O . LEU A 1 551 ? 16.239 -1.142 5.892 1.00 82.88 551 LEU A O 1
ATOM 4354 N N . GLY A 1 552 ? 17.788 0.486 6.091 1.00 80.75 552 GLY A N 1
ATOM 4355 C CA . GLY A 1 552 ? 17.261 1.002 7.353 1.00 80.75 552 GLY A CA 1
ATOM 4356 C C . GLY A 1 552 ? 17.376 0.050 8.525 1.00 80.75 552 GLY A C 1
ATOM 4357 O O . GLY A 1 552 ? 16.452 -0.089 9.333 1.00 80.75 552 GLY A O 1
ATOM 4358 N N . ILE A 1 553 ? 18.482 -0.687 8.610 1.00 83.94 553 ILE A N 1
ATOM 4359 C CA . ILE A 1 553 ? 18.645 -1.678 9.670 1.00 83.94 553 ILE A CA 1
ATOM 4360 C C . ILE A 1 553 ? 18.909 -0.964 10.993 1.00 83.94 553 ILE A C 1
ATOM 4362 O O . ILE A 1 553 ? 19.950 -0.350 11.200 1.00 83.94 553 ILE A O 1
ATOM 4366 N N . THR A 1 554 ? 17.964 -1.101 11.917 1.00 86.06 554 THR A N 1
ATOM 4367 C CA . THR A 1 554 ? 18.030 -0.497 13.259 1.00 86.06 554 THR A CA 1
ATOM 4368 C C . THR A 1 554 ? 18.336 -1.523 14.347 1.00 86.06 554 THR A C 1
ATOM 4370 O O . THR A 1 554 ? 18.797 -1.165 15.427 1.00 86.06 554 THR A O 1
ATOM 4373 N N . HIS A 1 555 ? 18.083 -2.803 14.066 1.00 91.75 555 HIS A N 1
ATOM 4374 C CA . HIS A 1 555 ? 18.257 -3.911 14.998 1.00 91.75 555 HIS A CA 1
ATOM 4375 C C . HIS A 1 555 ? 18.931 -5.084 14.296 1.00 91.75 555 HIS A C 1
ATOM 4377 O O . HIS A 1 555 ? 18.545 -5.449 13.184 1.00 91.75 555 HIS A O 1
ATOM 4383 N N . ILE A 1 556 ? 19.901 -5.709 14.959 1.00 93.44 556 ILE A N 1
ATOM 4384 C CA . ILE A 1 556 ? 20.605 -6.887 14.455 1.00 93.44 556 ILE A CA 1
ATOM 4385 C C . ILE A 1 556 ? 20.562 -7.993 15.508 1.00 93.44 556 ILE A C 1
ATOM 4387 O O . ILE A 1 556 ? 21.070 -7.853 16.619 1.00 93.44 556 ILE A O 1
ATOM 4391 N N . VAL A 1 557 ? 19.992 -9.137 15.134 1.00 94.75 557 VAL A N 1
ATOM 4392 C CA . VAL A 1 557 ? 20.178 -10.381 15.885 1.00 94.75 557 VAL A CA 1
ATOM 4393 C C . VAL A 1 557 ? 21.482 -11.012 15.406 1.00 94.75 557 VAL A C 1
ATOM 4395 O O . VAL A 1 557 ? 21.556 -11.547 14.299 1.00 94.75 557 VAL A O 1
ATOM 4398 N N . ASN A 1 558 ? 22.529 -10.926 16.222 1.00 91.31 558 ASN A N 1
ATOM 4399 C CA . ASN A 1 558 ? 23.825 -11.507 15.909 1.00 91.31 558 ASN A CA 1
ATOM 4400 C C . ASN A 1 558 ? 23.872 -12.959 16.395 1.00 91.31 558 ASN A C 1
ATOM 4402 O O . ASN A 1 558 ? 24.191 -13.239 17.552 1.00 91.31 558 ASN A O 1
ATOM 4406 N N . ALA A 1 559 ? 23.561 -13.878 15.483 1.00 88.69 559 ALA A N 1
ATOM 4407 C CA . ALA A 1 559 ? 23.627 -15.316 15.728 1.00 88.69 559 ALA A CA 1
ATOM 4408 C C . ALA A 1 559 ? 25.007 -15.941 15.423 1.00 88.69 559 ALA A C 1
ATOM 4410 O O . ALA A 1 559 ? 25.141 -17.161 15.388 1.00 88.69 559 ALA A O 1
ATOM 4411 N N . SER A 1 560 ? 26.036 -15.125 15.164 1.00 82.31 560 SER A N 1
ATOM 4412 C CA . SER A 1 560 ? 27.383 -15.604 14.826 1.00 82.31 560 SER A CA 1
ATOM 4413 C C . SER A 1 560 ? 28.255 -15.675 16.075 1.00 82.31 560 SER A C 1
ATOM 4415 O O . SER A 1 560 ? 28.207 -14.770 16.905 1.00 82.31 560 SER A O 1
ATOM 4417 N N . LEU A 1 561 ? 29.093 -16.707 16.203 1.00 78.62 561 LEU A N 1
ATOM 4418 C CA . LEU A 1 561 ? 29.956 -16.889 17.378 1.00 78.62 561 LEU A CA 1
ATOM 4419 C C . LEU A 1 561 ? 30.997 -15.763 17.510 1.00 78.62 561 LEU A C 1
ATOM 4421 O O . LEU A 1 561 ? 31.026 -15.074 18.530 1.00 78.62 561 LEU A O 1
ATOM 4425 N N . ASP A 1 562 ? 31.742 -15.489 16.439 1.00 78.56 562 ASP A N 1
ATOM 4426 C CA . ASP A 1 562 ? 32.960 -14.660 16.491 1.00 78.56 562 ASP A CA 1
ATOM 4427 C C . ASP A 1 562 ? 32.825 -13.293 15.794 1.00 78.56 562 ASP A C 1
ATOM 4429 O O . ASP A 1 562 ? 33.811 -12.607 15.534 1.00 78.56 562 ASP A O 1
ATOM 4433 N N . THR A 1 563 ? 31.600 -12.872 15.470 1.00 77.75 563 THR A N 1
ATOM 4434 C CA . THR A 1 563 ? 31.347 -11.578 14.816 1.00 77.75 563 THR A CA 1
ATOM 4435 C C . THR A 1 563 ? 31.083 -10.490 15.851 1.00 77.75 563 THR A C 1
ATOM 4437 O O . THR A 1 563 ? 30.217 -10.656 16.716 1.00 77.75 563 THR A O 1
ATOM 4440 N N . THR A 1 564 ? 31.801 -9.372 15.737 1.00 79.81 564 THR A N 1
ATOM 4441 C CA . THR A 1 564 ? 31.630 -8.175 16.572 1.00 79.81 564 THR A CA 1
ATOM 4442 C C . THR A 1 564 ? 30.450 -7.315 16.113 1.00 79.81 564 THR A C 1
ATOM 4444 O O . THR A 1 564 ? 30.107 -7.277 14.930 1.00 79.81 564 THR A O 1
ATOM 4447 N N . ASN A 1 565 ? 29.845 -6.589 17.054 1.00 85.69 565 ASN A N 1
ATOM 4448 C CA . ASN A 1 565 ? 28.737 -5.668 16.796 1.00 85.69 565 ASN A CA 1
ATOM 4449 C C . ASN A 1 565 ? 29.298 -4.301 16.373 1.00 85.69 565 ASN A C 1
ATOM 4451 O O . ASN A 1 565 ? 29.631 -3.473 17.212 1.00 85.69 565 ASN A O 1
ATOM 4455 N N . VAL A 1 566 ? 29.458 -4.091 15.064 1.00 81.06 566 VAL A N 1
ATOM 4456 C CA . VAL A 1 566 ? 30.217 -2.955 14.496 1.00 81.06 566 VAL A CA 1
ATOM 4457 C C . VAL A 1 566 ? 29.499 -1.607 14.638 1.00 81.06 566 VAL A C 1
ATOM 4459 O O . VAL A 1 566 ? 30.142 -0.561 14.685 1.00 81.06 566 VAL A O 1
ATOM 4462 N N . PHE A 1 567 ? 28.168 -1.621 14.701 1.00 80.25 567 PHE A N 1
ATOM 4463 C CA . PHE A 1 567 ? 27.332 -0.412 14.647 1.00 80.25 567 PHE A CA 1
ATOM 4464 C C . PHE A 1 567 ? 26.710 -0.024 15.996 1.00 80.25 567 PHE A C 1
ATOM 4466 O O . PHE A 1 567 ? 25.764 0.760 16.032 1.00 80.25 567 PHE A O 1
ATOM 4473 N N . ASP A 1 568 ? 27.234 -0.554 17.103 1.00 73.50 568 ASP A N 1
ATOM 4474 C CA . ASP A 1 568 ? 26.780 -0.256 18.469 1.00 73.50 568 ASP A CA 1
ATOM 4475 C C . ASP A 1 568 ? 26.817 1.254 18.773 1.00 73.50 568 ASP A C 1
ATOM 4477 O O . ASP A 1 568 ? 25.842 1.841 19.242 1.00 73.50 568 ASP A O 1
ATOM 4481 N N . LYS A 1 569 ? 27.911 1.918 18.391 1.00 69.25 569 LYS A N 1
ATOM 4482 C CA . LYS A 1 569 ? 28.115 3.366 18.529 1.00 69.25 569 LYS A CA 1
ATOM 4483 C C . LYS A 1 569 ? 27.300 4.195 17.536 1.00 69.25 569 LYS A C 1
ATOM 4485 O O . LYS A 1 569 ? 27.186 5.402 17.718 1.00 69.25 569 LYS A O 1
ATOM 4490 N N . ALA A 1 570 ? 26.748 3.566 16.499 1.00 69.81 570 ALA A N 1
ATOM 4491 C CA . ALA A 1 570 ? 25.911 4.207 15.486 1.00 69.81 570 ALA A CA 1
ATOM 4492 C C . ALA A 1 570 ? 24.404 4.085 15.793 1.00 69.81 570 ALA A C 1
ATOM 4494 O O . ALA A 1 570 ? 23.581 4.464 14.965 1.00 69.81 570 ALA A O 1
ATOM 4495 N N . GLY A 1 571 ? 24.037 3.567 16.972 1.00 73.19 571 GLY A N 1
ATOM 4496 C CA . GLY A 1 571 ? 22.645 3.468 17.419 1.00 73.19 571 GLY A CA 1
ATOM 4497 C C . GLY A 1 571 ? 21.903 2.215 16.946 1.00 73.19 571 GLY A C 1
ATOM 4498 O O . GLY A 1 571 ? 20.701 2.110 17.180 1.00 73.19 571 GLY A O 1
ATOM 4499 N N . VAL A 1 572 ? 22.593 1.255 16.319 1.00 83.12 572 VAL A N 1
ATOM 4500 C CA . VAL A 1 572 ? 22.008 -0.052 15.989 1.00 83.12 572 VAL A CA 1
ATOM 4501 C C . VAL A 1 572 ? 21.955 -0.906 17.251 1.00 83.12 572 VAL A C 1
ATOM 4503 O O . VAL A 1 572 ? 22.972 -1.102 17.919 1.00 83.12 572 VAL A O 1
ATOM 4506 N N . LEU A 1 573 ? 20.776 -1.438 17.572 1.00 87.88 573 LEU A N 1
ATOM 4507 C CA . LEU A 1 573 ? 20.596 -2.320 18.722 1.00 87.88 573 LEU A CA 1
ATOM 4508 C C . LEU A 1 573 ? 20.939 -3.762 18.356 1.00 87.88 573 LEU A C 1
ATOM 4510 O O . LEU A 1 573 ? 20.603 -4.237 17.272 1.00 87.88 573 LEU A O 1
ATOM 4514 N N . TYR A 1 574 ? 21.566 -4.480 19.284 1.00 91.06 574 TYR A N 1
ATOM 4515 C CA . TYR A 1 574 ? 21.981 -5.863 19.073 1.00 91.06 574 TYR A CA 1
ATOM 4516 C C . TYR A 1 574 ? 21.350 -6.804 20.090 1.00 91.06 574 TYR A C 1
ATOM 4518 O O . TYR A 1 574 ? 21.269 -6.493 21.277 1.00 91.06 574 TYR A O 1
ATOM 4526 N N . LEU A 1 575 ? 20.975 -7.990 19.617 1.00 93.44 575 LEU A N 1
ATOM 4527 C CA . LEU A 1 575 ? 20.760 -9.158 20.460 1.00 93.44 575 LEU A CA 1
ATOM 4528 C C . LEU A 1 575 ? 21.759 -10.234 20.057 1.00 93.44 575 LEU A C 1
ATOM 4530 O O . LEU A 1 575 ? 21.754 -10.695 18.916 1.00 93.44 575 LEU A O 1
ATOM 4534 N N . GLU A 1 576 ? 22.598 -10.658 20.996 1.00 90.94 576 GLU A N 1
ATOM 4535 C CA . GLU A 1 576 ? 23.545 -11.740 20.757 1.00 90.94 576 GLU A CA 1
ATOM 4536 C C . GLU A 1 576 ? 22.909 -13.096 21.045 1.00 90.94 576 GLU A C 1
ATOM 4538 O O . GLU A 1 576 ? 22.464 -13.386 22.155 1.00 90.94 576 GLU A O 1
ATOM 4543 N N . VAL A 1 577 ? 22.907 -13.950 20.028 1.00 89.50 577 VAL A N 1
ATOM 4544 C CA . VAL A 1 577 ? 22.365 -15.306 20.080 1.00 89.50 577 VAL A CA 1
ATOM 4545 C C . VAL A 1 577 ? 23.496 -16.261 19.714 1.00 89.50 577 VAL A C 1
ATOM 4547 O O . VAL A 1 577 ? 23.557 -16.821 18.625 1.00 89.50 577 VAL A O 1
ATOM 4550 N N . LYS A 1 578 ? 24.473 -16.388 20.618 1.00 82.31 578 LYS A N 1
ATOM 4551 C CA . LYS A 1 578 ? 25.694 -17.177 20.397 1.00 82.31 578 LYS A CA 1
ATOM 4552 C C . LYS A 1 578 ? 25.381 -18.675 20.472 1.00 82.31 578 LYS A C 1
ATOM 4554 O O . LYS A 1 578 ? 25.536 -19.307 21.514 1.00 82.31 578 LYS A O 1
ATOM 4559 N N . ILE A 1 579 ? 24.918 -19.229 19.358 1.00 79.50 579 ILE A N 1
ATOM 4560 C CA . ILE A 1 579 ? 24.572 -20.643 19.203 1.00 79.50 579 ILE A CA 1
ATOM 4561 C C . ILE A 1 579 ? 25.679 -21.335 18.401 1.00 79.50 579 ILE A C 1
ATOM 4563 O O . ILE A 1 579 ? 26.141 -20.816 17.387 1.00 79.50 579 ILE A O 1
ATOM 4567 N N . LYS A 1 580 ? 26.111 -22.514 18.854 1.00 76.19 580 LYS A N 1
ATOM 4568 C CA . LYS A 1 580 ? 27.007 -23.380 18.076 1.00 76.19 580 LYS A CA 1
ATOM 4569 C C . LYS A 1 580 ? 26.194 -24.181 17.066 1.00 76.19 580 LYS A C 1
ATOM 4571 O O . LYS A 1 580 ? 25.095 -24.620 17.393 1.00 76.19 580 LYS A O 1
ATOM 4576 N N . ASP A 1 581 ? 26.760 -24.401 15.884 1.00 76.44 581 ASP A N 1
ATOM 4577 C CA . ASP A 1 581 ? 26.187 -25.290 14.870 1.00 76.44 581 ASP A CA 1
ATOM 4578 C C . ASP A 1 581 ? 26.371 -26.757 15.299 1.00 76.44 581 ASP A C 1
ATOM 4580 O O . ASP A 1 581 ? 27.279 -27.460 14.860 1.00 76.44 581 ASP A O 1
ATOM 4584 N N . ASP A 1 582 ? 25.572 -27.164 16.285 1.00 78.44 582 ASP A N 1
ATOM 4585 C CA . ASP A 1 582 ? 25.622 -28.460 16.949 1.00 78.44 582 ASP A CA 1
ATOM 4586 C C . ASP A 1 582 ? 24.197 -28.963 17.208 1.00 78.44 582 ASP A C 1
ATOM 4588 O O . ASP A 1 582 ? 23.323 -28.216 17.655 1.00 78.44 582 ASP A O 1
ATOM 4592 N N . ILE A 1 583 ? 23.960 -30.251 16.950 1.00 81.06 583 ILE A N 1
ATOM 4593 C CA . ILE A 1 583 ? 22.630 -30.873 17.053 1.00 81.06 583 ILE A CA 1
ATOM 4594 C C . ILE A 1 583 ? 22.065 -30.896 18.482 1.00 81.06 583 ILE A C 1
ATOM 4596 O O . ILE A 1 583 ? 20.866 -31.097 18.665 1.00 81.06 583 ILE A O 1
ATOM 4600 N N . HIS A 1 584 ? 22.910 -30.713 19.497 1.00 84.31 584 HIS A N 1
ATOM 4601 C CA . HIS A 1 584 ? 22.538 -30.668 20.907 1.00 84.31 584 HIS A CA 1
ATOM 4602 C C . HIS A 1 584 ? 22.433 -29.237 21.446 1.00 84.31 584 HIS A C 1
ATOM 4604 O O . HIS A 1 584 ? 22.083 -29.050 22.615 1.00 84.31 584 HIS A O 1
ATOM 4610 N N . ALA A 1 585 ? 22.714 -28.217 20.629 1.00 80.69 585 ALA A N 1
ATOM 4611 C CA . ALA A 1 585 ? 22.549 -26.833 21.038 1.00 80.69 585 ALA A CA 1
ATOM 4612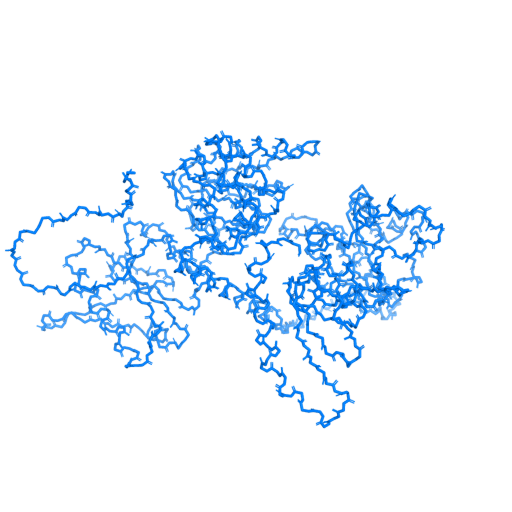 C C . ALA A 1 585 ? 21.074 -26.546 21.367 1.00 80.69 585 ALA A C 1
ATOM 4614 O O . ALA A 1 585 ? 20.174 -26.752 20.551 1.00 80.69 585 ALA A O 1
ATOM 4615 N N . ASN A 1 586 ? 20.813 -26.037 22.574 1.00 82.50 586 ASN A N 1
ATOM 4616 C CA . ASN A 1 586 ? 19.462 -25.671 22.995 1.00 82.50 586 ASN A CA 1
ATOM 4617 C C . ASN A 1 586 ? 19.036 -24.336 22.366 1.00 82.50 586 ASN A C 1
ATOM 4619 O O . ASN A 1 586 ? 19.018 -23.294 23.021 1.00 82.50 586 ASN A O 1
ATOM 4623 N N . ILE A 1 587 ? 18.678 -24.372 21.083 1.00 86.44 587 ILE A N 1
ATOM 4624 C CA . ILE A 1 587 ? 18.214 -23.188 20.349 1.00 86.44 587 ILE A CA 1
ATOM 4625 C C . ILE A 1 587 ? 16.875 -22.658 20.882 1.00 86.44 587 ILE A C 1
ATOM 4627 O O . ILE A 1 587 ? 16.607 -21.461 20.799 1.00 86.44 587 ILE A O 1
ATOM 4631 N N . GLY A 1 588 ? 16.059 -23.531 21.488 1.00 87.31 588 GLY A N 1
ATOM 4632 C CA . GLY A 1 588 ? 14.742 -23.180 22.019 1.00 87.31 588 GLY A CA 1
ATOM 4633 C C . GLY A 1 588 ? 14.800 -22.135 23.133 1.00 87.31 588 GLY A C 1
ATOM 4634 O O . GLY A 1 588 ? 13.917 -21.285 23.216 1.00 87.31 588 GLY A O 1
ATOM 4635 N N . ALA A 1 589 ? 15.876 -22.126 23.930 1.00 89.69 589 ALA A N 1
ATOM 4636 C CA . ALA A 1 589 ? 16.096 -21.119 24.971 1.00 89.69 589 ALA A CA 1
ATOM 4637 C C . ALA A 1 589 ? 16.168 -19.681 24.423 1.00 89.69 589 ALA A C 1
ATOM 4639 O O . ALA A 1 589 ? 15.889 -18.729 25.150 1.00 89.69 589 ALA A O 1
ATOM 4640 N N . TYR A 1 590 ? 16.513 -19.519 23.143 1.00 90.56 590 TYR A N 1
ATOM 4641 C CA . TYR A 1 590 ? 16.670 -18.216 22.503 1.00 90.56 590 TYR A CA 1
ATOM 4642 C C . TYR A 1 590 ? 15.426 -17.758 21.740 1.00 90.56 590 TYR A C 1
ATOM 4644 O O . TYR A 1 590 ? 15.368 -16.591 21.360 1.00 90.56 590 TYR A O 1
ATOM 4652 N N . PHE A 1 591 ? 14.423 -18.617 21.528 1.00 91.00 591 PHE A N 1
ATOM 4653 C CA . PHE A 1 591 ? 13.257 -18.275 20.707 1.00 91.00 591 PHE A CA 1
ATOM 4654 C C . PHE A 1 591 ? 12.457 -17.109 21.280 1.00 91.00 591 PHE A C 1
ATOM 4656 O O . PHE A 1 591 ? 12.275 -16.114 20.586 1.00 91.00 591 PHE A O 1
ATOM 4663 N N . GLU A 1 592 ? 12.031 -17.191 22.540 1.00 93.38 592 GLU A N 1
ATOM 4664 C CA . GLU A 1 592 ? 11.214 -16.143 23.162 1.00 93.38 592 GLU A CA 1
ATOM 4665 C C . GLU A 1 592 ? 11.976 -14.805 23.302 1.00 93.38 592 GLU A C 1
ATOM 4667 O O . GLU A 1 592 ? 11.442 -13.778 22.875 1.00 93.38 592 GLU A O 1
ATOM 4672 N N . PRO A 1 593 ? 13.234 -14.760 23.796 1.00 92.56 593 PRO A N 1
ATOM 4673 C CA . PRO A 1 593 ? 14.006 -13.514 23.826 1.00 92.56 593 PRO A CA 1
ATOM 4674 C C . PRO A 1 593 ? 14.233 -12.907 22.436 1.00 92.56 593 PRO A C 1
ATOM 4676 O O . PRO A 1 593 ? 14.101 -11.696 22.263 1.00 92.56 593 PRO A O 1
ATOM 4679 N N . THR A 1 594 ? 14.536 -13.742 21.436 1.00 94.19 594 THR A N 1
ATOM 4680 C CA . THR A 1 594 ? 14.755 -13.283 20.056 1.00 94.19 594 THR A CA 1
ATOM 4681 C C . THR A 1 594 ? 13.468 -12.767 19.434 1.00 94.19 594 THR A C 1
ATOM 4683 O O . THR A 1 594 ? 13.473 -11.702 18.821 1.00 94.19 594 THR A O 1
ATOM 4686 N N . TYR A 1 595 ? 12.354 -13.474 19.638 1.00 92.88 595 TYR A N 1
ATOM 4687 C CA . TYR A 1 595 ? 11.033 -13.032 19.210 1.00 92.88 595 TYR A CA 1
ATOM 4688 C C . TYR A 1 595 ? 10.703 -11.659 19.796 1.00 92.88 595 TYR A C 1
ATOM 4690 O O . TYR A 1 595 ? 10.379 -10.748 19.039 1.00 92.88 595 TYR A O 1
ATOM 4698 N N . ARG A 1 596 ? 10.871 -11.468 21.112 1.00 92.44 596 ARG A N 1
ATOM 4699 C CA . ARG A 1 596 ? 10.610 -10.175 21.766 1.00 92.44 596 ARG A CA 1
ATOM 4700 C C . ARG A 1 596 ? 11.513 -9.062 21.267 1.00 92.44 596 ARG A C 1
ATOM 4702 O O . ARG A 1 596 ? 11.052 -7.937 21.134 1.00 92.44 596 ARG A O 1
ATOM 4709 N N . PHE A 1 597 ? 12.778 -9.350 20.980 1.00 92.81 597 PHE A N 1
ATOM 4710 C CA . PHE A 1 597 ? 13.689 -8.359 20.413 1.00 92.81 597 PHE A CA 1
ATOM 4711 C C . PHE A 1 597 ? 13.273 -7.946 18.996 1.00 92.81 597 PHE A C 1
ATOM 4713 O O . PHE A 1 597 ? 13.244 -6.758 18.686 1.00 92.81 597 PHE A O 1
ATOM 4720 N N . ILE A 1 598 ? 12.885 -8.907 18.152 1.00 91.75 598 ILE A N 1
ATOM 4721 C CA . ILE A 1 598 ? 12.346 -8.626 16.816 1.00 91.75 598 ILE A CA 1
ATOM 4722 C C . ILE A 1 598 ? 11.013 -7.866 16.928 1.00 91.75 598 ILE A C 1
ATOM 4724 O O . ILE A 1 598 ? 10.784 -6.901 16.207 1.00 91.75 598 ILE A O 1
ATOM 4728 N N . GLU A 1 599 ? 10.129 -8.243 17.848 1.00 88.69 599 GLU A N 1
ATOM 4729 C CA . GLU A 1 599 ? 8.852 -7.560 18.070 1.00 88.69 599 GLU A CA 1
ATOM 4730 C C . GLU A 1 599 ? 9.049 -6.129 18.598 1.00 88.69 599 GLU A C 1
ATOM 4732 O O . GLU A 1 599 ? 8.407 -5.196 18.111 1.00 88.69 599 GLU A O 1
ATOM 4737 N N . ALA A 1 600 ? 9.995 -5.926 19.516 1.00 82.94 600 ALA A N 1
ATOM 4738 C CA . ALA A 1 600 ? 10.415 -4.606 19.966 1.00 82.94 600 ALA A CA 1
ATOM 4739 C C . ALA A 1 600 ? 10.976 -3.796 18.797 1.00 82.94 600 ALA A C 1
ATOM 4741 O O . ALA A 1 600 ? 10.593 -2.645 18.639 1.00 82.94 600 ALA A O 1
ATOM 4742 N N . ALA A 1 601 ? 11.768 -4.401 17.906 1.00 80.50 601 ALA A N 1
ATOM 4743 C CA . ALA A 1 601 ? 12.216 -3.754 16.678 1.00 80.50 601 ALA A CA 1
ATOM 4744 C C . ALA A 1 601 ? 11.047 -3.372 15.760 1.00 80.50 601 ALA A C 1
ATOM 4746 O O . ALA A 1 601 ? 11.141 -2.375 15.061 1.00 80.50 601 ALA A O 1
ATOM 4747 N N . LYS A 1 602 ? 9.922 -4.101 15.773 1.00 72.56 602 LYS A N 1
ATOM 4748 C CA . LYS A 1 602 ? 8.696 -3.746 15.031 1.00 72.56 602 LYS A CA 1
ATOM 4749 C C . LYS A 1 602 ? 8.018 -2.519 15.625 1.00 72.56 602 LYS A C 1
ATOM 4751 O O . LYS A 1 602 ? 7.608 -1.624 14.889 1.00 72.56 602 LYS A O 1
ATOM 4756 N N . GLN A 1 603 ? 7.954 -2.439 16.950 1.00 55.97 603 GLN A N 1
ATOM 4757 C CA . GLN A 1 603 ? 7.470 -1.261 17.675 1.00 55.97 603 GLN A CA 1
ATOM 4758 C C . GLN A 1 603 ? 8.426 -0.075 17.486 1.00 55.97 603 GLN A C 1
ATOM 4760 O O . GLN A 1 603 ? 7.983 1.042 17.239 1.00 55.97 603 GLN A O 1
ATOM 4765 N N . VAL A 1 604 ? 9.738 -0.328 17.478 1.00 49.03 604 VAL A N 1
ATOM 4766 C CA . VAL A 1 604 ? 10.769 0.668 17.206 1.00 49.03 604 VAL A CA 1
ATOM 4767 C C . VAL A 1 604 ? 10.808 1.046 15.734 1.00 49.03 604 VAL A C 1
ATOM 4769 O O . VAL A 1 604 ? 11.051 2.197 15.483 1.00 49.03 604 VAL A O 1
ATOM 4772 N N . LEU A 1 605 ? 10.477 0.207 14.751 1.00 40.97 605 LEU A N 1
ATOM 4773 C CA . LEU A 1 605 ? 10.267 0.615 13.352 1.00 40.97 605 LEU A CA 1
ATOM 4774 C C . LEU A 1 605 ? 8.956 1.382 13.195 1.00 40.97 605 LEU A C 1
ATOM 4776 O O . LEU A 1 605 ? 8.882 2.272 12.361 1.00 40.97 605 LEU A O 1
ATOM 4780 N N . THR A 1 606 ? 7.969 1.156 14.057 1.00 37.62 606 THR A N 1
ATOM 4781 C CA . THR A 1 606 ? 6.801 2.045 14.200 1.00 37.62 606 THR A CA 1
ATOM 4782 C C . THR A 1 606 ? 7.206 3.407 14.810 1.00 37.62 606 THR A C 1
ATOM 4784 O O . THR A 1 606 ? 6.544 4.407 14.550 1.00 37.62 606 THR A O 1
ATOM 4787 N N . LEU A 1 607 ? 8.349 3.473 15.521 1.00 31.80 607 LEU A N 1
ATOM 4788 C CA . LEU A 1 607 ? 8.984 4.679 16.095 1.00 31.80 607 LEU A CA 1
ATOM 4789 C C . LEU A 1 607 ? 10.198 5.233 15.282 1.00 31.80 607 LEU A C 1
ATOM 4791 O O . LEU A 1 607 ? 10.433 6.439 15.315 1.00 31.80 607 LEU A O 1
ATOM 4795 N N . LEU A 1 608 ? 10.824 4.464 14.360 1.00 33.88 608 LEU A N 1
ATOM 4796 C CA . LEU A 1 608 ? 11.924 4.786 13.406 1.00 33.88 608 LEU A CA 1
ATOM 4797 C C . LEU A 1 608 ? 11.625 4.800 11.860 1.00 33.88 608 LEU A C 1
ATOM 4799 O O . LEU A 1 608 ? 12.316 5.510 11.171 1.00 33.88 608 LEU A O 1
ATOM 4803 N N . SER A 1 609 ? 10.565 4.225 11.257 1.00 35.91 609 SER A N 1
ATOM 4804 C CA . SER A 1 609 ? 9.892 4.697 9.980 1.00 35.91 609 SER A CA 1
ATOM 4805 C C . SER A 1 609 ? 9.404 6.184 9.885 1.00 35.91 609 SER A C 1
ATOM 4807 O O . SER A 1 609 ? 8.326 6.513 9.398 1.00 35.91 609 SER A O 1
ATOM 4809 N N . GLY A 1 610 ? 10.157 7.087 10.480 1.00 33.25 610 GLY A N 1
ATOM 4810 C CA . GLY A 1 610 ? 9.750 8.353 11.073 1.00 33.25 610 GLY A CA 1
ATOM 4811 C C . GLY A 1 610 ? 10.536 8.502 12.378 1.00 33.25 610 GLY A C 1
ATOM 4812 O O . GLY A 1 610 ? 10.028 8.955 13.392 1.00 33.25 610 GLY A O 1
ATOM 4813 N N . TRP A 1 611 ? 11.759 7.998 12.429 1.00 27.12 611 TRP A N 1
ATOM 4814 C CA . TRP A 1 611 ? 12.883 8.550 11.683 1.00 27.12 611 TRP A CA 1
ATOM 4815 C C . TRP A 1 611 ? 13.466 7.833 10.452 1.00 27.12 611 TRP A C 1
ATOM 4817 O O . TRP A 1 611 ? 14.519 7.251 10.587 1.00 27.12 611 TRP A O 1
ATOM 4827 N N . THR A 1 612 ? 12.804 7.957 9.287 1.00 30.42 612 THR A N 1
ATOM 4828 C CA . THR A 1 612 ? 13.202 7.585 7.899 1.00 30.42 612 THR A CA 1
ATOM 4829 C C . THR A 1 612 ? 14.535 6.862 7.666 1.00 30.42 612 THR A C 1
ATOM 4831 O O . THR A 1 612 ? 15.578 7.349 8.102 1.00 30.42 612 THR A O 1
ATOM 4834 N N . CYS A 1 613 ? 14.466 5.918 6.725 1.00 27.03 613 CYS A N 1
ATOM 4835 C CA . CYS A 1 613 ? 15.541 5.151 6.092 1.00 27.03 613 CYS A CA 1
ATOM 4836 C C . CYS A 1 613 ? 15.756 3.794 6.723 1.00 27.03 613 CYS A C 1
ATOM 4838 O O . CYS A 1 613 ? 16.166 3.725 7.903 1.00 27.03 613 CYS A O 1
#

Sequence (613 aa):
MTSKQEACTYPCIDQTPTSAHAPCLDVPVVTPVHVFNFLQHSASRSIVLDISKSFDKPPKMVLAVSFSTDDSTARSCEFDQETAARLTDVRLTHVFVMGNPSSPHFHQDLSVVHARLLDTRGTVSPALCIQYVDAAILVDMFPLVEPPLVSLIETSRGWIFLGNNLHAQNDKVVNDLAIRSIVNCSSTIQDRTFSHVDYYDVTVSTENPEESTFKAFDEAVAYMESAQSRVLVHSTYGRSRCCTLVVYFLMKTESMSLVDAYHRVLSSRPNMMPRDAILDILLQKERFLFGTSSFDDEDGRNRCKHMTRGGLLSREGQARLTAAISNIHDTEVRHLAAKNKPIHHPTVVHESPTTRLSSKSKRTVPESSVTCRWLFNRLQSGTGMLLLDARSRSDFDDNCIPTAISIPATHTATLDAVENALLPEQAHLFTAKKRKLREVVIYGYAVKVSLKELKPWMYVVGSLVVAEGLVSSVRYLEDGFTTFHFRYPFYTSQFLFANTIDDDDDRHHHHLLARTQSGTHNVNYPNEILDGFLYLGNMWHAQSPSVVRNLGITHIVNASLDTTNVFDKAGVLYLEVKIKDDIHANIGAYFEPTYRFIEAAKQVLTLLSGWTC

Solvent-accessible surface area (backbone atoms only — not comparable to full-atom values): 35927 Å² total; per-residue (Å²): 134,90,84,83,84,83,72,93,73,77,81,82,75,82,85,73,94,79,84,84,86,76,85,83,75,94,59,57,75,41,51,52,57,55,52,57,28,48,40,50,34,36,50,94,26,47,45,36,36,34,65,53,79,83,53,101,70,59,36,78,56,40,44,70,54,47,72,50,78,56,102,55,96,57,70,45,68,55,69,55,75,69,57,44,54,54,70,59,37,88,70,45,37,38,38,39,41,33,42,48,83,88,43,95,53,36,72,59,54,52,51,39,49,52,53,48,58,51,60,70,56,49,101,75,64,100,61,66,46,65,34,36,36,56,43,92,68,45,87,85,59,64,75,35,79,64,72,64,86,44,24,52,43,85,51,99,73,35,36,40,35,41,24,21,52,69,48,79,71,29,67,64,51,38,60,59,64,56,43,39,30,40,41,36,46,28,100,61,86,78,83,86,80,54,90,79,41,48,82,44,71,46,64,58,45,89,88,48,52,68,70,30,40,58,53,29,48,52,53,47,39,53,48,59,73,71,44,66,55,26,30,37,34,17,12,74,79,35,28,24,61,26,49,52,50,50,26,50,36,37,27,71,77,67,70,35,52,68,65,58,20,44,47,56,49,36,68,36,35,59,78,49,56,63,52,70,80,58,48,55,51,51,46,53,49,35,26,70,75,69,76,50,40,103,42,77,54,98,59,13,72,54,53,52,26,27,44,75,64,39,66,74,45,54,74,67,52,38,52,52,41,52,53,39,42,51,36,42,50,56,49,53,52,49,53,54,56,61,69,66,52,86,80,83,75,83,87,78,87,78,88,82,86,92,78,94,72,87,83,71,84,74,55,86,44,51,74,50,78,44,53,60,64,56,51,55,40,51,64,53,63,70,73,63,61,46,42,37,33,30,38,53,64,67,56,46,73,64,45,35,55,72,83,48,43,57,43,41,84,65,100,52,100,44,65,67,53,46,56,71,60,29,50,83,89,49,41,78,65,69,34,74,83,60,37,48,67,23,43,33,38,32,26,28,58,54,62,74,90,66,98,72,80,78,81,55,59,42,57,51,53,48,50,47,52,42,73,68,33,47,37,55,29,44,33,32,36,50,60,14,49,66,50,36,42,71,77,39,50,79,60,24,43,47,48,41,60,66,67,56,75,80,61,95,78,71,101,78,60,92,84,50,81,82,50,43,59,32,87,96,42,80,36,57,68,56,37,67,78,39,90,96,75,40,68,55,66,54,74,58,47,72,60,11,66,59,51,34,56,74,68,33,56,51,65,44,78,42,55,52,77,89,64,78,78,76,44,54,91,76,70,33,45,76,45,81,46,75,56,65,100,48,98,81,52,72,62,70,79,47,47,64,63,49,49,50,51,54,52,49,45,52,54,43,41,64,56,33,76,21,59,68,90

Foldseek 3Di:
DDDDDDDPDDDDDDDDDDDDDDDDPPAAEDEPLLVLLCCLLQVLQEAEEEDAPPDPDDQQRYFYWDWDDDPPRQIATDGPPVRLVSLQPPSHQEYEYEHDPPDPCGSRSVVRVVVVSDVSHPDDDPGRRYHYYPCPPPPLADNDPGRDNWFWFQDPQAIETQFALVLVPDPCNCVGRVAAEEEEQEQDDHDPRDPNHHYHYQDADPVDRLVSNLVSLVVSLVVVSVTHRHYYFYYHGRAARSLLSQLLSCCQVVVDASLVSLLSSCLRPVNHDHDPSSLVVVQVSNCVRPVHHPQPDPCSLLVSLCSNLCVVPDPVSNVSSVSSVVSNVVVVVVVVVVVPDDDDDDDDDDDDDDDDDDDPPQAQAAEEEDELLVVQQVVQVPQLAAEEEAEDPVVVVQKDQPNYWYQYDDPDLAPVRSLVPTDPVCSVCDDLVNQAAHEYEYFYAQDDPDVDDDDRPSVSNVVNSSVVRRYNHYYYHNRGDVVSCVQQVCRMPNNLVVVVPPDPDDDPCPDLSQFFDQPPDTHHAFRDPDRLADGDDDLSLQRTPCNCVRSVQQEDEAQDQPRDNNCVVVNRHYDYNPFDPDPPTPSVVCVVVVVVRSVVSVVVCSSCSSVPD

=== Feature glossary ===
The record interleaves many kinds of information about one protein. Here is each kind framed as the question it answers.

Q: What does the local fold look like, residue by residue?
A: A 3Di character summarizes, for each residue, the relative orientation of the Cα frame of its nearest spatial neighbor. Because it encodes fold topology rather than chemistry, 3Di alignments detect remote structural similarity that sequence alignment misses.

Q: Which residues are in helices, strands, or loops?
A: Secondary structure is the local, repeating backbone conformation. DSSP classifies it into eight states by reading the hydrogen-bond network: three helix types (H, G, I), two β types (E, B), two non-regular types (T, S), and unstructured coil (-).

Q: How big and how compact is the whole molecule?
A: Three whole-structure scalars: the radius of gyration (RMS distance of Cα from centroid, in Å), the count of Cα–Cα contacts (pairs closer than 8 Å and separated by more than four residues in sequence — i.e. tertiary, not local, contacts), and the bounding-box dimensions. Together they distinguish compact globular folds from extended fibres or disordered chains.

Q: How confident is the AlphaFold model at each residue?
A: For AlphaFold models, the B-factor field carries pLDDT — the model's own estimate of local accuracy on a 0–100 scale. Regions with pLDDT<50 should be treated as essentially unmodeled; they often correspond to intrinsically disordered segments.

Q: What family and function is it annotated with?
A: Functional annotations link the protein to curated databases. InterPro entries identify conserved domains and families by matching the sequence against member-database signatures (Pfam, PROSITE, CDD, …). Gene Ontology (GO) terms describe molecular function, biological process, and cellular component in a controlled vocabulary. CATH places the structure in a hierarchical fold classification (Class/Architecture/Topology/Homologous-superfamily). The organism is the source species.

Q: What known structures does this most resemble?
A: Nearest PDB neighbors are the top structural matches found by Foldseek when searching this structure against the entire Protein Data Bank. Each hit reports a TM-score (0 to 1; >0.5 almost always implies the same fold) and an E-value. These are *structural* homologs — they may share no detectable sequence similarity.

Q: Which residues are buried vs exposed?
A: Solvent-accessible surface area (SASA) is the area in Å² traced out by the centre of a 1.4 Å probe sphere (a water molecule) rolled over the protein's van der Waals surface (Shrake–Rupley / Lee–Richards construction). Buried residues have near-zero SASA; fully exposed residues can exceed 200 Å². The total SASA scales roughly with the number of surface residues.

Q: What are the backbone torsion angles?
A: φ (phi) and ψ (psi) are the two rotatable backbone dihedrals per residue: φ is the C(i-1)–N–Cα–C torsion, ψ is the N–Cα–C–N(i+1) torsion, both in degrees on (−180°, 180°]. α-helical residues cluster near (−60°, −45°); β-strand residues near (−120°, +130°). A Ramachandran plot is simply a scatter of (φ, ψ) for every residue.

Q: Are the domains correctly placed relative to each other?
A: Predicted aligned error is AlphaFold's pairwise confidence. Unlike pLDDT (per-residue), PAE is per-residue-pair and captures whether two parts of the structure are correctly placed relative to each other. Units are ångströms of expected positional error.

Q: What if only a Cα trace is available?
A: P-SEA three-state annotation labels each residue as helix, strand, or coil based purely on the geometry of the Cα trace. It serves as a fallback when the full backbone (and thus DSSP) is unavailable.

Q: What is the amino-acid chain?
A: This is the polypeptide sequence — one letter per residue, N-terminus first. Length ranges from a few dozen residues for small domains to over a thousand for large multi-domain proteins.

Q: What do the rendered images show?
A: The six renders are orthographic views along the three Cartesian axes in both directions. Representation (cartoon, sticks, or surface) and color scheme (sequence-rainbow or by-chain) vary across proteins so the training set covers all the common visualization conventions.

Q: What do the diagnostic plots show?
A: Plot images: a contact map (which residues are close in 3D, as an N×N binary image), a Ramachandran scatter (backbone torsion angles, revealing secondary-structure composition at a glance), and — for AlphaFold structures — a PAE heatmap (pairwise prediction confidence).

Q: How mobile is each atom in the crystal?
A: B-factor (Debye–Waller factor) reflects atomic displacement in the crystal lattice. It is an experimental observable (units Å²), not a prediction; low values mean the atom is pinned down, high values mean it moves or is heterogeneous across the crystal.

Q: Where is each backbone atom in 3D?
A: The mmCIF table is the protein's shape written out atom by atom. For each backbone N, Cα, C, and carbonyl O, it records an (x, y, z) coordinate triple in Å plus the residue type, chain letter, and residue number.